Protein 6O59 (pdb70)

Foldseek 3Di:
DDFDFFAQAPVRNVVVLCVLLVVAPQWDWDWAFAFDVSPKIKIKIAGAPQEDCPVVCCCGRVVVPPPVSVVPRDDACNVVSSVVVCVVVFPKDKAGTDVVVLLLRLQTWMWMGIGGHRIIMTGHNDDDVLFFDLDPSNLVSSLSNVDSGSQWHKDWDWAADPGTWIKIKTARHPQADPVQVVVVVVCRNHDHVVVLVVCVDPVNVVPVVDDDPPQDKDWDRDSVVVNVLRNNRWMWMDTRRDNTIITPNPDDDDD/DWFDLDPVVLVVLLCVPVVDPQWDKDWDWAADPGTWIKIKTARHPQADPVQVVVVVVCRNHDHVVCLVVCVDPVNVVPVNDDDPPQDKDWDRDSVVVNVLRNNRWMWMRTRRDNTIITPNPDDDDD

Nearest PDB structures (foldseek):
  6o59-assembly3_A  TM=1.004E+00  e=3.150E-53  Priestia megaterium
  6o59-assembly3_B  TM=1.006E+00  e=1.708E-22  Priestia megaterium
  5boi-assembly1_A  TM=1.835E-01  e=2.049E+00  Priestia megaterium QM B1551
  6o59-assembly3_B  TM=1.008E+00  e=7.795E-25  Priestia megaterium
  6o59-assembly3_A  TM=1.006E+00  e=1.464E-23  Priestia megaterium

Organism: Priestia megaterium (NCBI:txid1404)

B-factor: mean 87.35, std 23.68, range [53.9, 210.54]

Sequence (381 aa):
RTVSSLKNLLSENLTLIKEKTGNSSDIVIRHFKIGVNNSLAAAIVYIEGIVDDNQAIQDYLLQSLMKDNQKNDLNDQNALELISEDIVTMGNVSFADNWNDLLSSLMSGDSLLIVDGINRVLSVSTQGGKGAFTESIGTNLAMVRRIIKTPDLWLESMKIGRVTKTDVTLMYIHGIANDKVVKEIRKRLKNIDIDSILESGYVEQLIEDQTVTPFPTIYNTERPDVVAGNLLEGRIAIFVDGTPFGLIAPALFIQFGAFTESIGTNLAMVRRIIKTPDLWLESMKIGRVTKTDVTLMYIHGIANDKVVKEIRKRLKNIDIDSILESGYVEQLIEDQTVTPFPTIYNTERPDVVAGNLLEGRIAIFVDGTPFGLIAPALFIQF

Secondary structure (DSSP, 8-state):
---PBPPSSHHHHHHHHHHHTTT-TTEEEEEEEESSSS-EEEEEEEETTS---HHHHHHHHHT---SSTTTS-STTSHHHHHHHHHTTTSEEEEE-BHHHHHHHHHTT-EEEEETTT--EEEEE---------S-HHHHHHHHHHH---TTEEEEEEEE-SSS-EEEEEEEEBTTB-HHHHHHHHHHHHT--HHHHHHTTBHHHHHHT---BPSSP-EEES-HHHHHHHHHTT-EEEEETT-SSEEEESSS-B--/----S-HHHHHHHHHHH---TTEEEEEEEE-SSS-EEEEEEEEBTTB-HHHHHHHHHHHHT--HHHHHHTTBHHHHHTT---BPSSP-EEES-HHHHHHHHHTT-EEEEETT-SSEEEESSS-B--

Structure (mmCIF, N/CA/C/O backbone):
data_6O59
#
_entry.id   6O59
#
_cell.length_a   106.245
_cell.length_b   106.245
_cell.length_c   140.188
_cell.angle_alpha   90.000
_cell.angle_beta   90.000
_cell.angle_gamma   90.000
#
_symmetry.space_group_name_H-M   'P 41 21 2'
#
loop_
_entity.id
_entity.type
_entity.pdbx_description
1 polymer 'Germination protein'
2 water water
#
loop_
_atom_site.group_PDB
_atom_site.id
_atom_site.type_symbol
_atom_site.label_atom_id
_atom_site.label_alt_id
_atom_site.label_comp_id
_atom_site.label_asym_id
_atom_site.label_entity_id
_atom_site.label_seq_id
_atom_site.pdbx_PDB_ins_code
_atom_site.Cartn_x
_atom_site.Cartn_y
_atom_site.Cartn_z
_atom_site.occupancy
_atom_site.B_iso_or_equiv
_atom_site.auth_seq_id
_atom_site.auth_comp_id
_atom_site.auth_asym_id
_atom_site.aut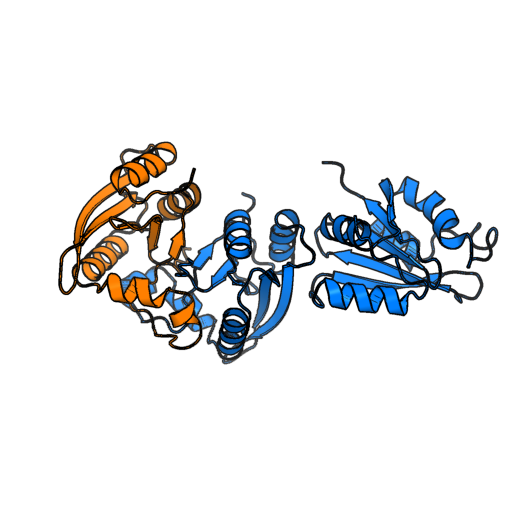h_atom_id
_atom_site.pdbx_PDB_model_num
ATOM 1 N N . ARG A 1 1 ? 50.209 61.942 76.041 1.00 154.92 25 ARG A N 1
ATOM 2 C CA . ARG A 1 1 ? 50.171 62.012 74.576 1.00 149.88 25 ARG A CA 1
ATOM 3 C C . ARG A 1 1 ? 50.420 60.612 73.955 1.00 151.07 25 ARG A C 1
ATOM 4 O O . ARG A 1 1 ? 51.388 60.433 73.205 1.00 149.20 25 ARG A O 1
ATOM 12 N N . THR A 1 2 ? 49.531 59.630 74.268 1.00 147.00 26 THR A N 1
ATOM 13 C CA . THR A 1 2 ? 49.618 58.228 73.811 1.00 145.61 26 THR A CA 1
ATOM 14 C C . THR A 1 2 ? 49.590 58.144 72.262 1.00 142.61 26 THR A C 1
ATOM 15 O O . THR A 1 2 ? 48.591 58.502 71.623 1.00 139.35 26 THR A O 1
ATOM 19 N N . VAL A 1 3 ? 50.714 57.666 71.682 1.00 136.63 27 VAL A N 1
ATOM 20 C CA . VAL A 1 3 ? 50.899 57.499 70.238 1.00 131.23 27 VAL A CA 1
ATOM 21 C C . VAL A 1 3 ? 51.272 56.044 69.887 1.00 133.06 27 VAL A C 1
ATOM 22 O O . VAL A 1 3 ? 52.228 55.479 70.433 1.00 135.01 27 VAL A O 1
ATOM 26 N N . SER A 1 4 ? 50.501 55.452 68.952 1.00 125.19 28 SER A N 1
ATOM 27 C CA . SER A 1 4 ? 50.744 54.106 68.425 1.00 123.79 28 SER A CA 1
ATOM 28 C C . SER A 1 4 ? 51.731 54.235 67.250 1.00 119.44 28 SER A C 1
ATOM 29 O O . SER A 1 4 ? 51.445 54.993 66.315 1.00 116.25 28 SER A O 1
ATOM 32 N N . SER A 1 5 ? 52.914 53.562 67.333 1.00 112.28 29 SER A N 1
ATOM 33 C CA . SER A 1 5 ? 53.949 53.613 66.294 1.00 107.81 29 SER A CA 1
ATOM 34 C C . SER A 1 5 ? 53.557 52.765 65.084 1.00 103.60 29 SER A C 1
ATOM 35 O O . SER A 1 5 ? 52.628 51.954 65.152 1.00 102.59 29 SER A O 1
ATOM 38 N N . LEU A 1 6 ? 54.233 52.984 63.958 1.00 95.09 30 LEU A N 1
ATOM 39 C CA . LEU A 1 6 ? 53.888 52.265 62.733 1.00 91.57 30 LEU A CA 1
ATOM 40 C C . LEU A 1 6 ? 54.574 50.904 62.686 1.00 97.47 30 LEU A C 1
ATOM 41 O O . LEU A 1 6 ? 55.703 50.742 63.169 1.00 99.38 30 LEU A O 1
ATOM 46 N N . LYS A 1 7 ? 53.860 49.914 62.134 1.00 92.84 31 LYS A N 1
ATOM 47 C CA . LYS A 1 7 ? 54.357 48.550 62.016 1.00 94.66 31 LYS A CA 1
ATOM 48 C C . LYS A 1 7 ? 55.429 48.500 60.931 1.00 97.15 31 LYS A C 1
ATOM 49 O O . LYS A 1 7 ? 55.405 49.323 60.023 1.00 93.25 31 LYS A O 1
ATOM 55 N N . ASN A 1 8 ? 56.403 47.582 61.055 1.00 96.99 32 ASN A N 1
ATOM 56 C CA . ASN A 1 8 ? 57.477 47.468 60.070 1.00 96.21 32 ASN A CA 1
ATOM 57 C C . ASN A 1 8 ? 56.971 46.834 58.784 1.00 98.01 32 ASN A C 1
ATOM 58 O O . ASN A 1 8 ? 57.305 47.341 57.721 1.00 96.89 32 ASN A O 1
ATOM 63 N N . LEU A 1 9 ? 56.113 45.796 58.861 1.00 93.72 33 LEU A N 1
ATOM 64 C CA . LEU A 1 9 ? 55.553 45.168 57.656 1.00 91.42 33 LEU A CA 1
ATOM 65 C C . LEU A 1 9 ? 54.516 46.074 56.974 1.00 91.63 33 LEU A C 1
ATOM 66 O O . LEU A 1 9 ? 53.690 46.695 57.650 1.00 90.95 33 LEU A O 1
ATOM 71 N N . LEU A 1 10 ? 54.582 46.150 55.631 1.00 84.99 34 LEU A N 1
ATOM 72 C CA . LEU A 1 10 ? 53.678 46.934 54.782 1.00 80.00 34 LEU A CA 1
ATOM 73 C C . LEU A 1 10 ? 52.256 46.356 54.865 1.00 84.18 34 LEU A C 1
ATOM 74 O O . LEU A 1 10 ? 51.288 47.112 54.968 1.00 81.98 34 LEU A O 1
ATOM 79 N N . SER A 1 11 ? 52.154 45.013 54.860 1.00 83.29 35 SER A N 1
ATOM 80 C CA . SER A 1 11 ? 50.918 44.242 54.989 1.00 83.42 35 SER A CA 1
ATOM 81 C C . SER A 1 11 ? 50.159 44.650 56.244 1.00 86.59 35 SER A C 1
ATOM 82 O O . SER A 1 11 ? 48.942 44.848 56.191 1.00 84.73 35 SER A O 1
ATOM 85 N N . GLU A 1 12 ? 50.902 44.799 57.365 1.00 84.53 36 GLU A N 1
ATOM 86 C CA . GLU A 1 12 ? 50.389 45.179 58.675 1.00 85.00 36 GLU A CA 1
ATOM 87 C C . GLU A 1 12 ? 49.875 46.616 58.660 1.00 86.45 36 GLU A C 1
ATOM 88 O O . GLU A 1 12 ? 48.824 46.897 59.245 1.00 86.13 36 GLU A O 1
ATOM 94 N N . ASN A 1 13 ? 50.591 47.519 57.961 1.00 80.35 37 ASN A N 1
ATOM 95 C CA . ASN A 1 13 ? 50.205 48.925 57.868 1.00 76.25 37 ASN A CA 1
ATOM 96 C C . ASN A 1 13 ? 48.976 49.080 57.017 1.00 79.37 37 ASN A C 1
ATOM 97 O O . ASN A 1 13 ? 48.113 49.894 57.347 1.00 79.53 37 ASN A O 1
ATOM 102 N N . LEU A 1 14 ? 48.864 48.275 55.951 1.00 74.94 38 LEU A N 1
ATOM 103 C CA . LEU A 1 14 ? 47.714 48.342 55.054 1.00 72.63 38 LEU A CA 1
ATOM 104 C C . LEU A 1 14 ? 46.472 47.769 55.736 1.00 78.24 38 LEU A C 1
ATOM 105 O O . LEU A 1 14 ? 45.426 48.412 55.700 1.00 77.06 38 LEU A O 1
ATOM 110 N N . THR A 1 15 ? 46.595 46.622 56.422 1.00 77.79 39 THR A N 1
ATOM 111 C CA . THR A 1 15 ? 45.449 46.035 57.124 1.00 79.91 39 THR A CA 1
ATOM 112 C C . THR A 1 15 ? 44.879 47.017 58.150 1.00 84.26 39 THR A C 1
ATOM 113 O O . THR A 1 15 ? 43.658 47.174 58.209 1.00 84.03 39 THR A O 1
ATOM 117 N N . LEU A 1 16 ? 45.776 47.728 58.894 1.00 80.10 40 LEU A N 1
ATOM 118 C CA . LEU A 1 16 ? 45.439 48.708 59.926 1.00 78.67 40 LEU A CA 1
ATOM 119 C C . LEU A 1 16 ? 44.791 49.964 59.341 1.00 79.90 40 LEU A C 1
ATOM 120 O O . LEU A 1 16 ? 43.889 50.498 59.983 1.00 80.22 40 LEU A O 1
ATOM 125 N N . ILE A 1 17 ? 45.211 50.429 58.137 1.00 73.59 41 ILE A N 1
ATOM 126 C CA . ILE A 1 17 ? 44.578 51.588 57.487 1.00 70.59 41 ILE A CA 1
ATOM 127 C C . ILE A 1 17 ? 43.118 51.221 57.169 1.00 72.55 41 ILE A C 1
ATOM 128 O O . ILE A 1 17 ? 42.199 51.916 57.601 1.00 71.69 41 ILE A O 1
ATOM 133 N N . LYS A 1 18 ? 42.922 50.090 56.475 1.00 68.87 42 LYS A N 1
ATOM 134 C CA . LYS A 1 18 ? 41.611 49.552 56.113 1.00 69.46 42 LYS A CA 1
ATOM 135 C C . LYS A 1 18 ? 40.697 49.470 57.357 1.00 75.24 42 LYS A C 1
ATOM 136 O O . LYS A 1 18 ? 39.526 49.852 57.303 1.00 73.96 42 LYS A O 1
ATOM 142 N N . GLU A 1 19 ? 41.271 49.017 58.477 1.00 73.90 43 GLU A N 1
ATOM 143 C CA . GLU A 1 19 ? 40.638 48.860 59.775 1.00 76.38 43 GLU A CA 1
ATOM 144 C C . GLU A 1 19 ? 40.178 50.226 60.321 1.00 81.28 43 GLU A C 1
ATOM 145 O O . GLU A 1 19 ? 39.001 50.404 60.663 1.00 81.89 43 GLU A O 1
ATOM 151 N N . LYS A 1 20 ? 41.112 51.193 60.352 1.00 76.72 44 LYS A N 1
ATOM 152 C CA . LYS A 1 20 ? 40.942 52.519 60.926 1.00 75.63 44 LYS A CA 1
ATOM 153 C C . LYS A 1 20 ? 40.046 53.432 60.108 1.00 79.19 44 LYS A C 1
ATOM 154 O O . LYS A 1 20 ? 39.324 54.248 60.694 1.00 79.89 44 LYS A O 1
ATOM 160 N N . THR A 1 21 ? 40.066 53.282 58.775 1.00 74.94 45 THR A N 1
ATOM 161 C CA . THR A 1 21 ? 39.263 54.083 57.839 1.00 72.88 45 THR A CA 1
ATOM 162 C C . THR A 1 21 ? 37.942 53.365 57.439 1.00 79.73 45 THR A C 1
ATOM 163 O O . THR A 1 21 ? 37.250 53.818 56.537 1.00 80.18 45 THR A O 1
ATOM 167 N N . GLY A 1 22 ? 37.616 52.273 58.122 1.00 78.87 46 GLY A N 1
ATOM 168 C CA . GLY A 1 22 ? 36.397 51.491 57.938 1.00 80.68 46 GLY A CA 1
ATOM 169 C C . GLY A 1 22 ? 36.188 50.820 56.601 1.00 86.08 46 GLY A C 1
ATOM 170 O O . GLY A 1 22 ? 35.039 50.526 56.235 1.00 87.01 46 GLY A O 1
ATOM 171 N N . ASN A 1 23 ? 37.307 50.529 55.889 1.00 82.30 47 ASN A N 1
ATOM 172 C CA . ASN A 1 23 ? 37.366 49.917 54.555 1.00 81.41 47 ASN A CA 1
ATOM 173 C C . ASN A 1 23 ? 36.531 50.781 53.591 1.00 84.22 47 ASN A C 1
ATOM 174 O O . ASN A 1 23 ? 35.686 50.267 52.844 1.00 85.66 47 ASN A O 1
ATOM 179 N N . SER A 1 24 ? 36.730 52.127 53.688 1.00 77.54 48 SER A N 1
ATOM 180 C CA . SER A 1 24 ? 36.015 53.149 52.918 1.00 74.89 48 SER A CA 1
ATOM 181 C C . SER A 1 24 ? 36.311 52.983 51.444 1.00 75.49 48 SER A C 1
ATOM 182 O O . SER A 1 24 ? 37.459 52.734 51.068 1.00 74.26 48 SER A O 1
ATOM 185 N N . SER A 1 25 ? 35.259 53.077 50.620 1.00 71.33 49 SER A N 1
ATOM 186 C CA . SER A 1 25 ? 35.316 52.818 49.184 1.00 70.68 49 SER A CA 1
ATOM 187 C C . SER A 1 25 ? 36.185 53.794 48.384 1.00 74.47 49 SER A C 1
ATOM 188 O O . SER A 1 25 ? 36.606 53.415 47.292 1.00 75.70 49 SER A O 1
ATOM 191 N N . ASP A 1 26 ? 36.496 55.001 48.912 1.00 68.94 50 ASP A N 1
ATOM 192 C CA . ASP A 1 26 ? 37.277 55.992 48.169 1.00 66.95 50 ASP A CA 1
ATOM 193 C C . ASP A 1 26 ? 38.749 56.008 48.549 1.00 69.98 50 ASP A C 1
ATOM 194 O O . ASP A 1 26 ? 39.513 56.810 48.011 1.00 68.62 50 ASP A O 1
ATOM 199 N N . ILE A 1 27 ? 39.159 55.119 49.451 1.00 67.58 51 ILE A N 1
ATOM 200 C CA . ILE A 1 27 ? 40.561 55.037 49.826 1.00 66.66 51 ILE A CA 1
ATOM 201 C C . ILE A 1 27 ? 41.241 54.034 48.887 1.00 72.33 51 ILE A C 1
ATOM 202 O O . ILE A 1 27 ? 40.901 52.847 48.873 1.00 73.73 51 ILE A O 1
ATOM 207 N N . VAL A 1 28 ? 42.163 54.549 48.053 1.00 68.37 52 VAL A N 1
ATOM 208 C CA . VAL A 1 28 ? 42.888 53.782 47.028 1.00 67.83 52 VAL A CA 1
ATOM 209 C C . VAL A 1 28 ? 44.267 53.331 47.530 1.00 71.58 52 VAL A C 1
ATOM 210 O O . VAL A 1 28 ? 45.039 54.137 48.056 1.00 69.93 52 VAL A O 1
ATOM 214 N N . ILE A 1 29 ? 44.558 52.032 47.322 1.00 69.24 53 ILE A N 1
ATOM 215 C CA . ILE A 1 29 ? 45.823 51.369 47.613 1.00 69.70 53 ILE A CA 1
ATOM 216 C C . ILE A 1 29 ? 46.385 50.858 46.281 1.00 76.26 53 ILE A C 1
ATOM 217 O O . ILE A 1 29 ? 45.792 49.975 45.656 1.00 77.53 53 ILE A O 1
ATOM 222 N N . ARG A 1 30 ? 47.509 51.432 45.840 1.00 72.72 54 ARG A N 1
ATOM 223 C CA . ARG A 1 30 ? 48.183 51.003 44.620 1.00 73.19 54 ARG A CA 1
ATOM 224 C C . ARG A 1 30 ? 49.442 50.242 45.000 1.00 78.97 54 ARG A C 1
ATOM 225 O O . ARG A 1 30 ? 50.385 50.826 45.533 1.00 78.23 54 ARG A O 1
ATOM 233 N N . HIS A 1 31 ? 49.440 48.931 44.794 1.00 78.11 55 HIS A N 1
ATOM 234 C CA . HIS A 1 31 ? 50.628 48.135 45.080 1.00 79.95 55 HIS A CA 1
ATOM 235 C C . HIS A 1 31 ? 51.612 48.250 43.942 1.00 85.12 55 HIS A C 1
ATOM 236 O O . HIS A 1 31 ? 51.212 48.270 42.772 1.00 86.34 55 HIS A O 1
ATOM 243 N N . PHE A 1 32 ? 52.894 48.323 44.280 1.00 80.90 56 PHE A N 1
ATOM 244 C CA . PHE A 1 32 ? 53.975 48.332 43.311 1.00 81.36 56 PHE A CA 1
ATOM 245 C C . PHE A 1 32 ? 55.249 47.743 43.953 1.00 87.78 56 PHE A C 1
ATOM 246 O O . PHE A 1 32 ? 55.261 47.395 45.144 1.00 86.27 56 PHE A O 1
ATOM 254 N N . LYS A 1 33 ? 56.285 47.562 43.132 1.00 87.37 57 LYS A N 1
ATOM 255 C CA . LYS A 1 33 ? 57.541 46.984 43.562 1.00 90.03 57 LYS A CA 1
ATOM 256 C C . LYS A 1 33 ? 58.683 47.885 43.174 1.00 97.87 57 LYS A C 1
ATOM 257 O O . LYS A 1 33 ? 58.632 48.562 42.143 1.00 96.71 57 LYS A O 1
ATOM 263 N N . ILE A 1 34 ? 59.698 47.916 44.033 1.00 98.68 58 ILE A N 1
ATOM 264 C CA . ILE A 1 34 ? 60.895 48.714 43.858 1.00 100.88 58 ILE A CA 1
ATOM 265 C C . ILE A 1 34 ? 62.136 47.826 44.147 1.00 110.01 58 ILE A C 1
ATOM 266 O O . ILE A 1 34 ? 62.014 46.690 44.625 1.00 110.61 58 ILE A O 1
ATOM 271 N N . GLY A 1 35 ? 63.302 48.335 43.791 1.00 110.36 59 GLY A N 1
ATOM 272 C CA . GLY A 1 35 ? 64.551 47.613 43.971 1.00 115.45 59 GLY A CA 1
ATOM 273 C C . GLY A 1 35 ? 65.070 47.030 42.676 1.00 123.86 59 GLY A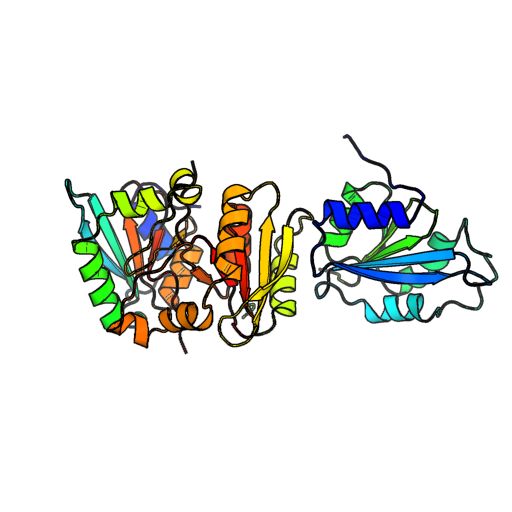 C 1
ATOM 274 O O . GLY A 1 35 ? 64.420 47.155 41.627 1.00 122.64 59 GLY A O 1
ATOM 275 N N . VAL A 1 36 ? 66.251 46.386 42.757 1.00 124.87 60 VAL A N 1
ATOM 276 C CA . VAL A 1 36 ? 66.964 45.769 41.632 1.00 128.53 60 VAL A CA 1
ATOM 277 C C . VAL A 1 36 ? 66.073 44.700 40.949 1.00 132.78 60 VAL A C 1
ATOM 278 O O . VAL A 1 36 ? 65.590 44.937 39.834 1.00 131.71 60 VAL A O 1
ATOM 282 N N . ASN A 1 37 ? 65.831 43.558 41.632 1.00 129.84 61 ASN A N 1
ATOM 283 C CA . ASN A 1 37 ? 65.024 42.447 41.116 1.00 129.70 61 ASN A CA 1
ATOM 284 C C . ASN A 1 37 ? 63.533 42.562 41.529 1.00 127.45 61 ASN A C 1
ATOM 285 O O . ASN A 1 37 ? 62.826 41.545 41.566 1.00 127.35 61 ASN A O 1
ATOM 290 N N . ASN A 1 38 ? 63.058 43.813 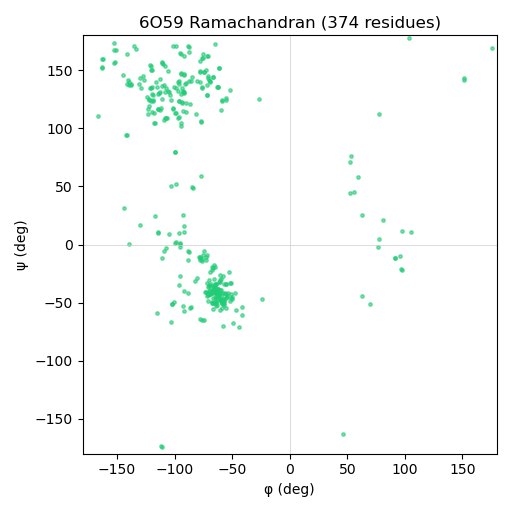41.793 1.00 118.68 62 ASN A N 1
ATOM 291 C CA . ASN A 1 38 ? 61.694 44.172 42.225 1.00 113.84 62 ASN A CA 1
ATOM 292 C C . ASN A 1 38 ? 61.293 43.338 43.463 1.00 115.96 62 ASN A C 1
ATOM 293 O O . ASN A 1 38 ? 60.193 42.782 43.537 1.00 114.21 62 ASN A O 1
ATOM 298 N N . SER A 1 39 ? 62.238 43.240 44.418 1.00 113.01 63 SER A N 1
ATOM 299 C CA . SER A 1 39 ? 62.125 42.479 45.664 1.00 112.80 63 SER A CA 1
ATOM 300 C C . SER A 1 39 ? 61.381 43.257 46.746 1.00 109.13 63 SER A C 1
ATOM 301 O O . SER A 1 39 ? 60.734 42.648 47.599 1.00 110.00 63 SER A O 1
ATOM 304 N N . LEU A 1 40 ? 61.502 44.590 46.732 1.00 97.65 64 LEU A N 1
ATOM 305 C CA . LEU A 1 40 ? 60.907 45.408 47.765 1.00 92.59 64 LEU A CA 1
ATOM 306 C C . LEU A 1 40 ? 59.508 45.881 47.391 1.00 91.72 64 LEU A C 1
ATOM 307 O O . LEU A 1 40 ? 59.339 46.657 46.454 1.00 89.60 64 LEU A O 1
ATOM 312 N N . ALA A 1 41 ? 58.503 45.412 48.143 1.00 85.96 65 ALA A N 1
ATOM 313 C CA . ALA A 1 41 ? 57.114 45.801 47.950 1.00 81.31 65 ALA A CA 1
ATOM 314 C C . ALA A 1 41 ? 56.877 47.175 48.545 1.00 82.94 65 ALA A C 1
ATOM 315 O O . ALA A 1 41 ? 57.406 47.484 49.610 1.00 82.93 65 ALA A O 1
ATOM 317 N N . ALA A 1 42 ? 56.098 48.007 47.844 1.00 77.44 66 ALA A N 1
ATOM 318 C CA . ALA A 1 42 ? 55.715 49.348 48.274 1.00 74.48 66 ALA A CA 1
ATOM 319 C C . ALA A 1 42 ? 54.264 49.616 47.895 1.00 76.11 66 ALA A C 1
ATOM 320 O O . ALA A 1 42 ? 53.690 48.869 47.101 1.00 75.85 66 ALA A O 1
ATOM 322 N N . ALA A 1 43 ? 53.654 50.648 48.488 1.00 71.86 67 ALA A N 1
ATOM 323 C CA . ALA A 1 43 ? 52.267 51.016 48.189 1.00 70.38 67 ALA A CA 1
ATOM 324 C C . ALA A 1 43 ? 52.039 52.520 48.238 1.00 73.85 67 ALA A C 1
ATOM 325 O O . ALA A 1 43 ? 52.660 53.213 49.058 1.00 72.52 67 ALA A O 1
ATOM 327 N N . ILE A 1 44 ? 51.135 53.013 47.349 1.00 70.97 68 ILE A N 1
ATOM 328 C CA . ILE A 1 44 ? 50.627 54.390 47.336 1.00 69.78 68 ILE A CA 1
ATOM 329 C C . ILE A 1 44 ? 49.227 54.341 47.932 1.00 73.48 68 ILE A C 1
ATOM 330 O O . ILE A 1 44 ? 48.382 53.565 47.460 1.00 74.18 68 ILE A O 1
ATOM 335 N N . VAL A 1 45 ? 48.990 55.130 48.982 1.00 68.21 69 VAL A N 1
ATOM 336 C CA . VAL A 1 45 ? 47.681 55.193 49.630 1.00 67.17 69 VAL A CA 1
ATOM 337 C C . VAL A 1 45 ? 47.193 56.630 49.546 1.00 68.44 69 VAL A C 1
ATOM 338 O O . VAL A 1 45 ? 47.879 57.535 50.030 1.00 68.67 69 VAL A O 1
ATOM 342 N N . TYR A 1 46 ? 46.005 56.840 48.952 1.00 62.23 70 TYR A N 1
ATOM 343 C CA . TYR A 1 46 ? 45.410 58.166 48.819 1.00 59.82 70 TYR A CA 1
ATOM 344 C C . TYR A 1 46 ? 43.873 58.107 48.751 1.00 63.69 70 TYR A C 1
ATOM 345 O O . TYR A 1 46 ? 43.316 57.087 48.343 1.00 64.02 70 TYR A O 1
ATOM 354 N N . ILE A 1 47 ? 43.197 59.223 49.113 1.00 60.21 71 ILE A N 1
ATOM 355 C CA . ILE A 1 47 ? 41.734 59.365 49.006 1.00 60.28 71 ILE A CA 1
ATOM 356 C C . ILE A 1 47 ? 41.419 59.943 47.616 1.00 65.98 71 ILE A C 1
ATOM 357 O O . ILE A 1 47 ? 41.873 61.040 47.271 1.00 66.04 71 ILE A O 1
ATOM 362 N N . GLU A 1 48 ? 40.617 59.197 46.850 1.00 63.26 72 GLU A N 1
ATOM 363 C CA . GLU A 1 48 ? 40.127 59.510 45.522 1.00 63.41 72 GLU A CA 1
ATOM 364 C C . GLU A 1 48 ? 39.459 60.899 45.455 1.00 69.08 72 GLU A C 1
ATOM 365 O O . GLU A 1 48 ? 38.624 61.248 46.309 1.00 69.79 72 GLU A O 1
ATOM 371 N N . GLY A 1 49 ? 39.842 61.661 44.435 1.00 66.05 73 GLY A N 1
ATOM 372 C CA . GLY A 1 49 ? 39.251 62.949 44.098 1.00 66.54 73 GLY A CA 1
ATOM 373 C C . GLY A 1 49 ? 39.608 64.171 44.906 1.00 71.39 73 GLY A C 1
ATOM 374 O O . GLY A 1 49 ? 39.110 65.254 44.593 1.00 71.91 73 GLY A O 1
ATOM 375 N N . ILE A 1 50 ? 40.439 64.031 45.952 1.00 68.52 74 ILE A N 1
ATOM 376 C CA . ILE A 1 50 ? 40.834 65.192 46.768 1.00 68.72 74 ILE A CA 1
ATOM 377 C C . ILE A 1 50 ? 42.353 65.390 46.647 1.00 77.57 74 ILE A C 1
ATOM 378 O O . ILE A 1 50 ? 42.988 65.994 47.518 1.00 78.69 74 ILE A O 1
ATOM 383 N N . VAL A 1 51 ? 42.924 64.904 45.539 1.00 76.50 75 VAL A N 1
ATOM 384 C CA . VAL A 1 51 ? 44.359 64.968 45.279 1.00 76.95 75 VAL A CA 1
ATOM 385 C C . VAL A 1 51 ? 44.683 64.890 43.754 1.00 81.33 75 VAL A C 1
ATOM 386 O O . VAL A 1 51 ? 43.972 64.203 43.001 1.00 82.70 75 VAL A O 1
ATOM 390 N N A ASP A 1 52 ? 45.751 65.600 43.350 0.50 77.42 76 ASP A N 1
ATOM 391 N N B ASP A 1 52 ? 45.724 65.627 43.292 0.50 76.96 76 ASP A N 1
ATOM 392 C CA A ASP A 1 52 ? 46.318 65.624 42.007 0.50 77.62 76 ASP A CA 1
ATOM 393 C CA B ASP A 1 52 ? 46.210 65.520 41.910 0.50 76.92 76 ASP A CA 1
ATOM 394 C C A ASP A 1 52 ? 47.578 64.762 42.082 0.50 80.12 76 ASP A C 1
ATOM 395 C C B ASP A 1 52 ? 47.523 64.766 42.011 0.50 79.77 76 ASP A C 1
ATOM 396 O O A ASP A 1 52 ? 48.649 65.248 42.436 0.50 79.90 76 ASP A O 1
ATOM 397 O O B ASP A 1 52 ? 48.570 65.332 42.313 0.50 79.44 76 ASP A O 1
ATOM 406 N N . ASN A 1 53 ? 47.418 63.455 41.838 1.00 75.61 77 ASN A N 1
ATOM 407 C CA . ASN A 1 53 ? 48.458 62.449 41.978 1.00 73.29 77 ASN A CA 1
ATOM 408 C C . ASN A 1 53 ? 49.179 61.952 40.748 1.00 76.05 77 ASN A C 1
ATOM 409 O O . ASN A 1 53 ? 50.206 61.286 40.925 1.00 77.48 77 ASN A O 1
ATOM 414 N N . GLN A 1 54 ? 48.606 62.120 39.544 1.00 68.85 78 GLN A N 1
ATOM 415 C CA . GLN A 1 54 ? 49.130 61.466 38.362 1.00 68.96 78 GLN A CA 1
ATOM 416 C C . GLN A 1 54 ? 50.659 61.487 38.282 1.00 74.53 78 GLN A C 1
ATOM 417 O O . GLN A 1 54 ? 51.231 60.409 38.380 1.00 75.94 78 GLN A O 1
ATOM 423 N N . ALA A 1 55 ? 51.321 62.664 38.230 1.00 70.19 79 ALA A N 1
ATOM 424 C CA . ALA A 1 55 ? 52.790 62.781 38.151 1.00 69.90 79 ALA A CA 1
ATOM 425 C C . ALA A 1 55 ? 53.543 61.882 39.179 1.00 71.70 79 ALA A C 1
ATOM 426 O O . ALA A 1 55 ? 54.529 61.247 38.807 1.00 72.62 79 ALA A O 1
ATOM 428 N N . ILE A 1 56 ? 53.059 61.809 40.436 1.00 66.62 80 ILE A N 1
ATOM 429 C CA . ILE A 1 56 ? 53.657 61.011 41.518 1.00 66.70 80 ILE A CA 1
ATOM 430 C C . ILE A 1 56 ? 53.422 59.512 41.248 1.00 71.21 80 ILE A C 1
ATOM 431 O O . ILE A 1 56 ? 54.389 58.730 41.292 1.00 72.28 80 ILE A O 1
ATOM 436 N N . GLN A 1 57 ? 52.163 59.132 40.923 1.00 65.91 81 GLN A N 1
ATOM 437 C CA . GLN A 1 57 ? 51.799 57.759 40.558 1.00 66.20 81 GLN A CA 1
ATOM 438 C C . GLN A 1 57 ? 52.594 57.305 39.335 1.00 72.77 81 GLN A C 1
ATOM 439 O O . GLN A 1 57 ? 53.120 56.199 39.333 1.00 74.11 81 GLN A O 1
ATOM 445 N N . ASP A 1 58 ? 52.734 58.184 38.328 1.00 69.29 82 ASP A N 1
ATOM 446 C CA . ASP A 1 58 ? 53.504 57.943 37.111 1.00 71.07 82 ASP A CA 1
ATOM 447 C C . ASP A 1 58 ? 54.935 57.593 37.460 1.00 76.32 82 ASP A C 1
ATOM 448 O O . ASP A 1 58 ? 55.448 56.579 36.985 1.00 77.54 82 ASP A O 1
ATOM 453 N N . TYR A 1 59 ? 55.568 58.424 38.320 1.00 72.06 83 TYR A N 1
ATOM 454 C CA . TYR A 1 59 ? 56.951 58.241 38.746 1.00 72.97 83 TYR A CA 1
ATOM 455 C C . TYR A 1 59 ? 57.114 56.877 39.428 1.00 77.04 83 TYR A C 1
ATOM 456 O O . TYR A 1 59 ? 57.940 56.070 39.000 1.00 78.35 83 TYR A O 1
ATOM 465 N N . LEU A 1 60 ? 56.288 56.625 40.461 1.00 71.10 84 LEU A N 1
ATOM 466 C CA . LEU A 1 60 ? 56.327 55.431 41.282 1.00 70.89 84 LEU A CA 1
ATOM 467 C C . LEU A 1 60 ? 55.954 54.165 40.537 1.00 78.97 84 LEU A C 1
ATOM 468 O O . LEU A 1 60 ? 56.753 53.225 40.524 1.00 82.12 84 LEU A O 1
ATOM 473 N N . LEU A 1 61 ? 54.766 54.139 39.907 1.00 74.76 85 LEU A N 1
ATOM 474 C CA . LEU A 1 61 ? 54.222 52.966 39.231 1.00 75.40 85 LEU A CA 1
ATOM 475 C C . LEU A 1 61 ? 54.857 52.676 37.868 1.00 82.07 85 LEU A C 1
ATOM 476 O O . LEU A 1 61 ? 54.684 51.566 37.363 1.00 83.36 85 LEU A O 1
ATOM 481 N N . GLN A 1 62 ? 55.602 53.619 37.281 1.00 80.02 86 GLN A N 1
ATOM 482 C CA . GLN A 1 62 ? 56.298 53.327 36.018 1.00 83.13 86 GLN A CA 1
ATOM 483 C C . GLN A 1 62 ? 57.790 53.204 36.283 1.00 91.87 86 GLN A C 1
ATOM 484 O O . GLN A 1 62 ? 58.535 52.888 35.360 1.00 94.61 86 GLN A O 1
ATOM 490 N N . SER A 1 63 ? 58.216 53.434 37.562 1.00 89.43 87 SER A N 1
ATOM 491 C CA . SER A 1 63 ? 59.596 53.432 38.087 1.00 91.64 87 SER A CA 1
ATOM 492 C C . SER A 1 63 ? 60.461 54.364 37.222 1.00 99.67 87 SER A C 1
ATOM 493 O O . SER A 1 63 ? 61.279 53.906 36.417 1.00 102.09 87 SER A O 1
ATOM 496 N N . LEU A 1 64 ? 60.218 55.683 37.359 1.00 96.48 88 LEU A N 1
ATOM 497 C CA . LEU A 1 64 ? 60.839 56.727 36.540 1.00 98.89 88 LEU A CA 1
ATOM 498 C C . LEU A 1 64 ? 62.142 57.309 37.139 1.00 108.87 88 LEU A C 1
ATOM 499 O O . LEU A 1 64 ? 62.695 58.268 36.584 1.00 109.95 88 LEU A O 1
ATOM 504 N N . MET A 1 65 ? 62.678 56.665 38.197 1.00 108.82 89 MET A N 1
ATOM 505 C CA . MET A 1 65 ? 63.921 57.057 38.865 1.00 111.04 89 MET A CA 1
ATOM 506 C C . MET A 1 65 ? 65.183 56.696 38.021 1.00 124.60 89 MET A C 1
ATOM 507 O O . MET A 1 65 ? 65.900 57.605 37.604 1.00 124.90 89 MET A O 1
ATOM 512 N N . LYS A 1 66 ? 65.440 55.377 37.803 1.00 129.28 90 LYS A N 1
ATOM 513 C CA . LYS A 1 66 ? 66.602 54.732 37.135 1.00 136.42 90 LYS A CA 1
ATOM 514 C C . LYS A 1 66 ? 67.334 55.634 36.055 1.00 146.38 90 LYS A C 1
ATOM 515 O O . LYS A 1 66 ? 66.669 56.130 35.140 1.00 146.20 90 LYS A O 1
ATOM 521 N N . ASP A 1 67 ? 68.681 55.868 36.149 1.00 146.59 91 ASP A N 1
ATOM 522 C CA . ASP A 1 67 ? 69.666 55.418 37.148 1.00 148.58 91 ASP A CA 1
ATOM 523 C C . ASP A 1 67 ? 69.388 56.010 38.553 1.00 150.30 91 ASP A C 1
ATOM 524 O O . ASP A 1 67 ? 68.53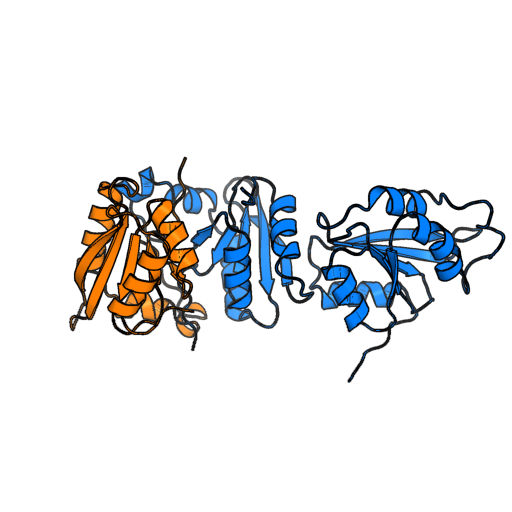6 56.893 38.694 1.00 146.12 91 ASP A O 1
ATOM 529 N N . ASN A 1 68 ? 70.150 55.517 39.572 1.00 149.12 92 ASN A N 1
ATOM 530 C CA . ASN A 1 68 ? 70.159 55.803 41.019 1.00 147.43 92 ASN A CA 1
ATOM 531 C C . ASN A 1 68 ? 69.318 54.763 41.755 1.00 148.99 92 ASN A C 1
ATOM 532 O O . ASN A 1 68 ? 69.391 54.655 42.983 1.00 147.64 92 ASN A O 1
ATOM 537 N N . GLN A 1 69 ? 68.583 53.946 40.968 1.00 145.08 93 GLN A N 1
ATOM 538 C CA . GLN A 1 69 ? 67.786 52.795 41.385 1.00 143.82 93 GLN A CA 1
ATOM 539 C C . GLN A 1 69 ? 68.763 51.696 41.835 1.00 152.52 93 GLN A C 1
ATOM 540 O O . GLN A 1 69 ? 68.419 50.829 42.641 1.00 151.91 93 GLN A O 1
ATOM 546 N N . LYS A 1 70 ? 70.004 51.777 41.312 1.00 153.54 94 LYS A N 1
ATOM 547 C CA . LYS A 1 70 ? 71.138 50.901 41.582 1.00 158.42 94 LYS A CA 1
ATOM 548 C C . LYS A 1 70 ? 72.030 51.523 42.672 1.00 164.50 94 LYS A C 1
ATOM 549 O O . LYS A 1 70 ? 72.581 50.772 43.484 1.00 166.44 94 LYS A O 1
ATOM 555 N N . ASN A 1 71 ? 72.162 52.882 42.693 1.00 160.55 95 ASN A N 1
ATOM 556 C CA . ASN A 1 71 ? 72.978 53.636 43.667 1.00 162.14 95 ASN A CA 1
ATOM 557 C C . ASN A 1 71 ? 72.696 53.131 45.085 1.00 166.08 95 ASN A C 1
ATOM 558 O O . ASN A 1 71 ? 73.621 52.663 45.758 1.00 169.89 95 ASN A O 1
ATOM 563 N N . ASP A 1 72 ? 71.416 53.161 45.503 1.00 157.88 96 ASP A N 1
ATOM 564 C CA . ASP A 1 72 ? 70.990 52.558 46.755 1.00 157.21 96 ASP A CA 1
ATOM 565 C C . ASP A 1 72 ? 70.177 51.355 46.375 1.00 159.59 96 ASP A C 1
ATOM 566 O O . ASP A 1 72 ? 69.068 51.478 45.841 1.00 154.79 96 ASP A O 1
ATOM 571 N N . LEU A 1 73 ? 70.772 50.183 46.593 1.00 160.34 97 LEU A N 1
ATOM 572 C CA . LEU A 1 73 ? 70.169 48.893 46.290 1.00 160.36 97 LEU A CA 1
ATOM 573 C C . LEU A 1 73 ? 69.120 48.547 47.380 1.00 160.79 97 LEU A C 1
ATOM 574 O O . LEU A 1 73 ? 69.225 47.536 48.087 1.00 164.29 97 LEU A O 1
ATOM 579 N N . ASN A 1 74 ? 68.118 49.450 47.500 1.00 149.50 98 ASN A N 1
ATOM 580 C CA . ASN A 1 74 ? 66.911 49.430 48.325 1.00 144.82 98 ASN A CA 1
ATOM 581 C C . ASN A 1 74 ? 67.113 49.017 49.813 1.00 145.98 98 ASN A C 1
ATOM 582 O O . ASN A 1 74 ? 68.204 49.123 50.376 1.00 148.15 98 ASN A O 1
ATOM 587 N N . ASP A 1 75 ? 65.971 48.664 50.440 1.00 137.91 99 ASP A N 1
ATOM 588 C CA . ASP A 1 75 ? 65.669 48.141 51.770 1.00 137.38 99 ASP A CA 1
ATOM 589 C C . ASP A 1 75 ? 65.867 49.129 52.910 1.00 136.27 99 ASP A C 1
ATOM 590 O O . ASP A 1 75 ? 64.960 49.251 53.732 1.00 132.87 99 ASP A O 1
ATOM 595 N N . GLN A 1 76 ? 67.029 49.795 52.998 1.00 132.88 100 GLN A N 1
ATOM 596 C CA . GLN A 1 76 ? 67.316 50.678 54.129 1.00 131.71 100 GLN A CA 1
ATOM 597 C C . GLN A 1 76 ? 67.106 52.156 53.800 1.00 129.99 100 GLN A C 1
ATOM 598 O O . GLN A 1 76 ? 66.428 52.839 54.571 1.00 127.73 100 GLN A O 1
ATOM 604 N N . ASN A 1 77 ? 67.668 52.653 52.679 1.00 124.26 101 ASN A N 1
ATOM 605 C CA . ASN A 1 77 ? 67.547 54.066 52.299 1.00 120.23 101 ASN A CA 1
ATOM 606 C C . ASN A 1 77 ? 66.453 54.330 51.225 1.00 116.76 101 ASN A C 1
ATOM 607 O O . ASN A 1 77 ? 66.254 55.487 50.846 1.00 113.66 101 ASN A O 1
ATOM 609 N N . ALA A 1 78 ? 65.723 53.279 50.784 1.00 109.98 102 ALA A N 1
ATOM 610 C CA . ALA A 1 78 ? 64.692 53.332 49.733 1.00 105.19 102 ALA A CA 1
ATOM 611 C C . ALA A 1 78 ? 63.781 54.554 49.825 1.00 102.24 102 ALA A C 1
ATOM 612 O O . ALA A 1 78 ? 63.680 55.290 48.849 1.00 100.31 102 ALA A O 1
ATOM 614 N N . LEU A 1 79 ? 63.156 54.793 50.993 1.00 95.57 103 LEU A N 1
ATOM 615 C CA . LEU A 1 79 ? 62.219 55.901 51.211 1.00 90.72 103 LEU A CA 1
ATOM 616 C C . LEU A 1 79 ? 62.895 57.272 51.064 1.00 94.32 103 LEU A C 1
ATOM 617 O O . LEU A 1 79 ? 62.346 58.142 50.384 1.00 92.18 103 LEU A O 1
ATOM 622 N N . GLU A 1 80 ? 64.081 57.450 51.672 1.00 93.33 104 GLU A N 1
ATOM 623 C CA . GLU A 1 80 ? 64.848 58.694 51.615 1.00 93.66 104 GLU A CA 1
ATOM 624 C C . GLU A 1 80 ? 65.406 58.933 50.195 1.00 96.86 104 GLU A C 1
ATOM 625 O O . GLU A 1 80 ? 65.367 60.061 49.711 1.00 95.26 104 GLU A O 1
ATOM 631 N N . LEU A 1 81 ? 65.861 57.876 49.511 1.00 94.82 105 LEU A N 1
ATOM 632 C CA . LEU A 1 81 ? 66.365 57.974 48.138 1.00 95.40 105 LEU A CA 1
ATOM 633 C C . LEU A 1 81 ? 65.251 58.387 47.173 1.00 95.76 105 LEU A C 1
ATOM 634 O O . LEU A 1 81 ? 65.489 59.203 46.279 1.00 95.84 105 LEU A O 1
ATOM 639 N N . ILE A 1 82 ? 64.035 57.829 47.370 1.00 88.70 106 ILE A N 1
ATOM 640 C CA . ILE A 1 82 ? 62.859 58.112 46.551 1.00 85.47 106 ILE A CA 1
ATOM 641 C C . ILE A 1 82 ? 62.387 59.532 46.829 1.00 87.72 106 ILE A C 1
ATOM 642 O O . ILE A 1 82 ? 62.025 60.240 45.882 1.00 87.12 106 ILE A O 1
ATOM 647 N N . SER A 1 83 ? 62.419 59.955 48.119 1.00 83.29 107 SER A N 1
ATOM 648 C CA . SER A 1 83 ? 61.981 61.287 48.551 1.00 80.55 107 SER A CA 1
ATOM 649 C C . SER A 1 83 ? 62.738 62.406 47.823 1.00 82.60 107 SER A C 1
ATOM 650 O O . SER A 1 83 ? 62.120 63.411 47.507 1.00 80.55 107 SER A O 1
ATOM 653 N N . GLU A 1 84 ? 64.029 62.196 47.484 1.00 80.66 108 GLU A N 1
ATOM 654 C CA . GLU A 1 84 ? 64.878 63.164 46.775 1.00 81.80 108 GLU A CA 1
ATOM 655 C C . GLU A 1 84 ? 64.306 63.579 45.420 1.00 83.78 108 GLU A C 1
ATOM 656 O O . GLU A 1 84 ? 64.590 64.688 44.963 1.00 83.45 108 GLU A O 1
ATOM 662 N N . ASP A 1 85 ? 63.504 62.693 44.787 1.00 79.63 109 ASP A N 1
ATOM 663 C CA . ASP A 1 85 ? 62.816 62.942 43.516 1.00 78.46 109 ASP A CA 1
ATOM 664 C C . ASP A 1 85 ? 61.427 63.493 43.748 1.00 78.67 109 ASP A C 1
ATOM 665 O O . ASP A 1 85 ? 61.017 64.394 43.025 1.00 78.21 109 ASP A O 1
ATOM 670 N N . ILE A 1 86 ? 60.712 62.965 44.758 1.00 72.56 110 ILE A N 1
ATOM 671 C CA . ILE A 1 86 ? 59.340 63.364 45.082 1.00 70.16 110 ILE A CA 1
ATOM 672 C C . ILE A 1 86 ? 59.267 64.842 45.576 1.00 73.05 110 ILE A C 1
ATOM 673 O O . ILE A 1 86 ? 58.261 65.512 45.305 1.00 71.51 110 ILE A O 1
ATOM 678 N N . VAL A 1 87 ? 60.335 65.366 46.221 1.00 69.14 111 VAL A N 1
ATOM 679 C CA . VAL A 1 87 ? 60.365 66.761 46.690 1.00 67.63 111 VAL A CA 1
ATOM 680 C C . VAL A 1 87 ? 60.204 67.749 45.503 1.00 72.66 111 VAL A C 1
ATOM 681 O O . VAL A 1 87 ? 59.696 68.852 45.706 1.00 72.52 111 VAL A O 1
ATOM 685 N N . THR A 1 88 ? 60.590 67.335 44.275 1.00 69.76 112 THR A N 1
ATOM 686 C CA . THR A 1 88 ? 60.460 68.148 43.054 1.00 70.37 112 THR A CA 1
ATOM 687 C C . THR A 1 88 ? 59.019 68.138 42.538 1.00 75.53 112 THR A C 1
ATOM 688 O O . THR A 1 88 ? 58.670 68.919 41.646 1.00 76.06 112 THR A O 1
ATOM 692 N N . MET A 1 89 ? 58.200 67.221 43.071 1.00 71.43 113 MET A N 1
ATOM 693 C CA . MET A 1 89 ? 56.836 66.989 42.617 1.00 69.91 113 MET A CA 1
ATOM 694 C C . MET A 1 89 ? 55.760 67.404 43.603 1.00 74.14 113 MET A C 1
ATOM 695 O O . MET A 1 89 ? 54.594 67.438 43.218 1.00 74.39 113 MET A O 1
ATOM 700 N N . GLY A 1 90 ? 56.144 67.698 44.844 1.00 70.32 114 GLY A N 1
ATOM 701 C CA . GLY A 1 90 ? 55.237 68.085 45.919 1.00 68.38 114 GLY A CA 1
ATOM 702 C C . GLY A 1 90 ? 55.965 68.255 47.236 1.00 74.53 114 GLY A C 1
ATOM 703 O O . GLY A 1 90 ? 57.146 67.892 47.355 1.00 77.03 114 GLY A O 1
ATOM 704 N N . ASN A 1 91 ? 55.268 68.820 48.233 1.00 68.69 115 ASN A N 1
ATOM 705 C CA . ASN A 1 91 ? 55.816 69.100 49.555 1.00 68.10 115 ASN A CA 1
ATOM 706 C C . ASN A 1 91 ? 55.785 67.841 50.408 1.00 71.67 115 ASN A C 1
ATOM 707 O O . ASN A 1 91 ? 54.706 67.318 50.744 1.00 69.76 115 ASN A O 1
ATOM 712 N N . VAL A 1 92 ? 57.002 67.331 50.706 1.00 69.15 116 VAL A N 1
ATOM 713 C CA . VAL A 1 92 ? 57.210 66.067 51.385 1.00 69.59 116 VAL A CA 1
ATOM 714 C C . VAL A 1 92 ? 57.365 66.229 52.888 1.00 77.96 116 VAL A C 1
ATOM 715 O O . VAL A 1 92 ? 58.092 67.095 53.375 1.00 82.26 116 VAL A O 1
ATOM 719 N N . SER A 1 93 ? 56.677 65.366 53.615 1.00 72.66 117 SER A N 1
ATOM 720 C CA . SER A 1 93 ? 56.751 65.286 55.061 1.00 73.29 117 SER A CA 1
ATOM 721 C C . SER A 1 93 ? 56.862 63.788 55.429 1.00 78.04 117 SER A C 1
ATOM 722 O O . SER A 1 93 ? 56.752 62.935 54.542 1.00 77.39 117 SER A O 1
ATOM 725 N N . PHE A 1 94 ? 57.128 63.468 56.698 1.00 75.90 118 PHE A N 1
ATOM 726 C CA . PHE A 1 94 ? 57.223 62.070 57.115 1.00 76.98 118 PHE A CA 1
ATOM 727 C C . PHE A 1 94 ? 56.386 61.826 58.362 1.00 81.47 118 PHE A C 1
ATOM 728 O O . PHE A 1 94 ? 56.370 62.671 59.257 1.00 82.61 118 PHE A O 1
ATOM 736 N N . ALA A 1 95 ? 55.663 60.692 58.404 1.00 77.18 119 ALA A N 1
ATOM 737 C CA . ALA A 1 95 ? 54.821 60.294 59.542 1.00 77.41 119 ALA A CA 1
ATOM 738 C C . ALA A 1 95 ? 55.380 59.007 60.180 1.00 83.64 119 ALA A C 1
ATOM 739 O O . ALA A 1 95 ? 55.749 58.094 59.439 1.00 82.48 119 ALA A O 1
ATOM 741 N N . ASP A 1 96 ? 55.453 58.937 61.535 1.00 83.21 120 ASP A N 1
ATOM 742 C CA . ASP A 1 96 ? 55.993 57.770 62.267 1.00 86.64 120 ASP A CA 1
ATOM 743 C C . ASP A 1 96 ? 55.045 57.283 63.407 1.00 91.35 120 ASP A C 1
ATOM 744 O O . ASP A 1 96 ? 55.458 56.519 64.288 1.00 92.93 120 ASP A O 1
ATOM 749 N N . ASN A 1 97 ? 53.770 57.720 63.349 1.00 85.94 121 ASN A N 1
ATOM 750 C CA . ASN A 1 97 ? 52.680 57.372 64.261 1.00 86.17 121 ASN A CA 1
ATOM 751 C C . ASN A 1 97 ? 51.359 57.479 63.492 1.00 86.45 121 ASN A C 1
ATOM 752 O O . ASN A 1 97 ? 51.312 58.155 62.449 1.00 83.11 121 ASN A O 1
ATOM 757 N N . TRP A 1 98 ? 50.309 56.767 63.965 1.00 83.12 122 TRP A N 1
ATOM 758 C CA . TRP A 1 98 ? 49.006 56.683 63.285 1.00 80.31 122 TRP A CA 1
ATOM 759 C C . TRP A 1 98 ? 48.260 58.017 63.166 1.00 84.57 122 TRP A C 1
ATOM 760 O O . TRP A 1 98 ? 47.683 58.271 62.101 1.00 82.46 122 TRP A O 1
ATOM 771 N N . ASN A 1 99 ? 48.286 58.867 64.218 1.00 82.90 123 ASN A N 1
ATOM 772 C CA . ASN A 1 99 ? 47.591 60.150 64.224 1.00 82.26 123 ASN A CA 1
ATOM 773 C C . ASN A 1 99 ? 48.037 61.030 63.049 1.00 85.35 123 ASN A C 1
ATOM 774 O O . ASN A 1 99 ? 47.186 61.481 62.264 1.00 82.52 123 ASN A O 1
ATOM 779 N N . ASP A 1 100 ? 49.376 61.218 62.907 1.00 82.57 124 ASP A N 1
ATOM 780 C CA . ASP A 1 100 ? 50.012 62.016 61.855 1.00 79.91 124 ASP A CA 1
ATOM 781 C C . ASP A 1 100 ? 49.752 61.445 60.467 1.00 80.18 124 ASP A C 1
ATOM 782 O O . ASP A 1 100 ? 49.464 62.203 59.532 1.00 77.46 124 ASP A O 1
ATOM 787 N N . LEU A 1 101 ? 49.851 60.112 60.338 1.00 77.13 125 LEU A N 1
ATOM 788 C CA . LEU A 1 101 ? 49.600 59.400 59.085 1.00 75.19 125 LEU A CA 1
ATOM 789 C C . LEU A 1 101 ? 48.167 59.643 58.634 1.00 77.06 125 LEU A C 1
ATOM 790 O O . LEU A 1 101 ? 47.943 60.119 57.518 1.00 76.33 125 LEU A O 1
ATOM 795 N N . LEU A 1 102 ? 47.205 59.323 59.513 1.00 72.49 126 LEU A N 1
ATOM 796 C CA . LEU A 1 102 ? 45.790 59.413 59.201 1.00 70.42 126 LEU A CA 1
ATOM 797 C C . LEU A 1 102 ? 45.345 60.834 58.881 1.00 72.56 126 LEU A C 1
ATOM 798 O O . LEU A 1 102 ? 44.619 61.012 57.906 1.00 72.06 126 LEU A O 1
ATOM 803 N N . SER A 1 103 ? 45.832 61.835 59.617 1.00 68.12 127 SER A N 1
ATOM 804 C CA . SER A 1 103 ? 45.455 63.224 59.366 1.00 66.76 127 SER A CA 1
ATOM 805 C C . SER A 1 103 ? 45.961 63.696 58.006 1.00 68.69 127 SER A C 1
ATOM 806 O O . SER A 1 103 ? 45.231 64.416 57.322 1.00 68.78 127 SER A O 1
ATOM 809 N N . SER A 1 104 ? 47.178 63.280 57.601 1.00 63.97 128 SER A N 1
ATOM 810 C CA . SER A 1 104 ? 47.747 63.677 56.311 1.00 62.82 128 SER A CA 1
ATOM 811 C C . SER A 1 104 ? 46.945 63.024 55.150 1.00 68.51 128 SER A C 1
ATOM 812 O O . SER A 1 104 ? 46.620 63.689 54.152 1.00 67.26 128 SER A O 1
ATOM 815 N N . LEU A 1 105 ? 46.573 61.742 55.329 1.00 66.11 129 LEU A N 1
ATOM 816 C CA . LEU A 1 105 ? 45.760 61.006 54.373 1.00 65.05 129 LEU A CA 1
ATOM 817 C C . LEU A 1 105 ? 44.407 61.720 54.171 1.00 68.17 129 LEU A C 1
ATOM 818 O O . LEU A 1 105 ? 44.027 61.971 53.027 1.00 67.67 129 LEU A O 1
ATOM 823 N N . MET A 1 106 ? 43.723 62.093 55.280 1.00 65.09 130 MET A N 1
ATOM 824 C CA . MET A 1 106 ? 42.403 62.745 55.260 1.00 65.35 130 MET A CA 1
ATOM 825 C C . MET A 1 106 ? 42.471 64.157 54.681 1.00 72.84 130 MET A C 1
ATOM 826 O O . MET A 1 106 ? 41.465 64.666 54.186 1.00 75.08 130 MET A O 1
ATOM 831 N N . SER A 1 107 ? 43.656 64.777 54.707 1.00 69.18 131 SER A N 1
ATOM 832 C CA . SER A 1 107 ? 43.861 66.130 54.202 1.00 68.00 131 SER A CA 1
ATOM 833 C C . SER A 1 107 ? 44.287 66.140 52.707 1.00 71.33 131 SER A C 1
ATOM 834 O O . SER A 1 107 ? 44.766 67.158 52.199 1.00 71.98 131 SER A O 1
ATOM 837 N N . GLY A 1 108 ? 44.094 65.026 52.020 1.00 66.94 132 GLY A N 1
ATOM 838 C CA . GLY A 1 108 ? 44.427 64.929 50.606 1.00 66.42 132 GLY A CA 1
ATOM 839 C C . GLY A 1 108 ? 45.874 64.677 50.250 1.00 72.06 132 GLY A C 1
ATOM 840 O O . GLY A 1 108 ? 46.271 64.974 49.122 1.00 73.32 132 GLY A O 1
ATOM 841 N N . ASP A 1 109 ? 46.689 64.137 51.181 1.00 68.11 133 ASP A N 1
ATOM 842 C CA . ASP A 1 109 ? 48.084 63.817 50.852 1.00 67.12 133 ASP A CA 1
ATOM 843 C C . ASP A 1 109 ? 48.166 62.417 50.279 1.00 69.71 133 ASP A C 1
ATOM 844 O O . ASP A 1 109 ? 47.213 61.641 50.397 1.00 70.93 133 ASP A O 1
ATOM 849 N N . SER A 1 110 ? 49.288 62.081 49.658 1.00 64.85 134 SER A N 1
ATOM 850 C CA . SER A 1 110 ? 49.514 60.715 49.188 1.00 64.33 134 SER A CA 1
ATOM 851 C C . SER A 1 110 ? 50.557 60.087 50.085 1.00 68.45 134 SER A C 1
ATOM 852 O O . SER A 1 110 ? 51.570 60.723 50.408 1.00 67.47 134 SER A O 1
ATOM 855 N N . LEU A 1 111 ? 50.260 58.885 50.565 1.00 65.26 135 LEU A N 1
ATOM 856 C CA . LEU A 1 111 ? 51.177 58.170 51.430 1.00 66.43 135 LEU A CA 1
ATOM 857 C C . LEU A 1 111 ? 52.001 57.212 50.614 1.00 71.40 135 LEU A C 1
ATOM 858 O O . LEU A 1 111 ? 51.487 56.590 49.681 1.00 70.64 135 LEU A O 1
ATOM 863 N N . LEU A 1 112 ? 53.283 57.102 50.955 1.00 69.41 136 LEU A N 1
ATOM 864 C CA . LEU A 1 112 ? 54.166 56.124 50.345 1.00 70.70 136 LEU A CA 1
ATOM 865 C C . LEU A 1 112 ? 54.670 55.207 51.472 1.00 75.62 136 LEU A C 1
ATOM 866 O O . LEU A 1 112 ? 55.339 55.660 52.402 1.00 74.08 136 LEU A O 1
ATOM 871 N N . ILE A 1 113 ? 54.264 53.934 51.416 1.00 73.72 137 ILE A N 1
ATOM 872 C CA . ILE A 1 113 ? 54.608 52.933 52.421 1.00 75.40 137 ILE A CA 1
ATOM 873 C C . ILE A 1 113 ? 55.509 51.865 51.773 1.00 83.10 137 ILE A C 1
ATOM 874 O O . ILE A 1 113 ? 55.187 51.362 50.698 1.00 82.50 137 ILE A O 1
ATOM 879 N N . VAL A 1 114 ? 56.653 51.553 52.418 1.00 82.76 138 VAL A N 1
ATOM 880 C CA . VAL A 1 114 ? 57.634 50.586 51.923 1.00 84.77 138 VAL A CA 1
ATOM 881 C C . VAL A 1 114 ? 57.732 49.388 52.915 1.00 92.00 138 VAL A C 1
ATOM 882 O O . VAL A 1 114 ? 57.707 49.576 54.136 1.00 91.63 138 VAL A O 1
ATOM 886 N N . ASP A 1 115 ? 57.839 48.162 52.338 1.00 91.79 139 ASP A N 1
ATOM 887 C CA . ASP A 1 115 ? 57.840 46.809 52.909 1.00 95.28 139 ASP A CA 1
ATOM 888 C C . ASP A 1 115 ? 58.260 46.688 54.354 1.00 100.75 139 ASP A C 1
ATOM 889 O O . ASP A 1 115 ? 57.587 45.952 55.080 1.00 102.66 139 ASP A O 1
ATOM 894 N N . GLY A 1 116 ? 59.361 47.321 54.754 1.00 95.87 140 GLY A N 1
ATOM 895 C CA . GLY A 1 116 ? 59.818 47.209 56.135 1.00 97.31 140 GLY A CA 1
ATOM 896 C C . GLY A 1 116 ? 60.429 48.455 56.730 1.00 100.08 140 GLY A C 1
ATOM 897 O O . GLY A 1 116 ? 61.342 48.336 57.554 1.00 102.29 140 GLY A O 1
ATOM 898 N N . ILE A 1 117 ? 59.973 49.624 56.296 1.00 93.62 141 ILE A N 1
ATOM 899 C CA . ILE A 1 117 ? 60.650 50.859 56.768 1.00 92.75 141 ILE A CA 1
ATOM 900 C C . ILE A 1 117 ? 60.046 51.373 58.071 1.00 99.00 141 ILE A C 1
ATOM 901 O O . ILE A 1 117 ? 60.835 51.841 58.895 1.00 104.58 141 ILE A O 1
ATOM 906 N N . ASN A 1 118 ? 58.719 51.358 58.211 1.00 90.90 142 ASN A N 1
ATOM 907 C CA . ASN A 1 118 ? 57.999 51.790 59.448 1.00 90.49 142 ASN A CA 1
ATOM 908 C C . ASN A 1 118 ? 57.902 53.320 59.598 1.00 94.33 142 ASN A C 1
ATOM 909 O O . ASN A 1 118 ? 57.417 53.772 60.639 1.00 94.77 142 ASN A O 1
ATOM 914 N N . ARG A 1 119 ? 58.366 54.076 58.600 0.50 90.06 143 ARG A N 1
ATOM 915 C CA . ARG A 1 119 ? 58.194 55.549 58.518 0.50 111.65 143 ARG A CA 1
ATOM 916 C C . ARG A 1 119 ? 57.411 55.753 57.224 0.50 135.80 143 ARG A C 1
ATOM 917 O O . ARG A 1 119 ? 57.722 55.062 56.240 0.50 99.80 143 ARG A O 1
ATOM 925 N N . VAL A 1 120 ? 56.394 56.606 57.238 1.00 84.27 144 VAL A N 1
ATOM 926 C CA . VAL A 1 120 ? 55.579 56.776 56.004 1.00 86.12 144 VAL A CA 1
ATOM 927 C C . VAL A 1 120 ? 55.869 58.151 55.422 1.00 85.11 144 VAL A C 1
ATOM 928 O O . VAL A 1 120 ? 55.980 59.096 56.194 1.00 85.24 144 VAL A O 1
ATOM 932 N N . LEU A 1 121 ? 56.022 58.223 54.105 1.00 78.27 145 LEU A N 1
ATOM 933 C CA . LEU A 1 121 ? 56.267 59.517 53.435 1.00 76.31 145 LEU A CA 1
ATOM 934 C C . LEU A 1 121 ? 54.944 60.101 52.949 1.00 76.30 145 LEU A C 1
ATOM 935 O O . LEU A 1 121 ? 54.181 59.377 52.329 1.00 74.49 145 LEU A O 1
ATOM 940 N N . SER A 1 122 ? 54.697 61.361 53.292 1.00 73.04 146 SER A N 1
ATOM 941 C CA . SER A 1 122 ? 53.530 62.133 52.838 1.00 72.22 146 SER A CA 1
ATOM 942 C C . SER A 1 122 ? 53.910 63.195 51.804 1.00 74.70 146 SER A C 1
ATOM 943 O O . SER A 1 122 ? 54.864 63.950 52.013 1.00 76.43 146 SER A O 1
ATOM 946 N N . VAL A 1 123 ? 53.137 63.299 50.729 1.00 67.57 147 VAL A N 1
ATOM 947 C CA . VAL A 1 123 ? 53.401 64.325 49.723 1.00 67.05 147 VAL A CA 1
ATOM 948 C C . VAL A 1 123 ? 52.099 65.099 49.445 1.00 73.65 147 VAL A C 1
ATOM 949 O O . VAL A 1 123 ? 51.034 64.493 49.322 1.00 72.26 147 VAL A O 1
ATOM 953 N N . SER A 1 124 ? 52.199 66.439 49.396 1.00 73.55 148 SER A N 1
ATOM 954 C CA . SER A 1 124 ? 51.090 67.342 49.132 1.00 74.43 148 SER A CA 1
ATOM 955 C C . SER A 1 124 ? 51.226 68.022 47.760 1.00 81.85 148 SER A C 1
ATOM 956 O O . SER A 1 124 ? 52.303 68.509 47.430 1.00 80.96 148 SER A O 1
ATOM 959 N N . THR A 1 125 ? 50.118 68.099 46.992 1.00 83.60 149 THR A N 1
ATOM 960 C CA . THR A 1 125 ? 50.057 68.739 45.664 1.00 86.94 149 THR A CA 1
ATOM 961 C C . THR A 1 125 ? 49.240 70.087 45.714 1.00 99.78 149 THR A C 1
ATOM 962 O O . THR A 1 125 ? 49.228 70.835 44.723 1.00 100.60 149 THR A O 1
ATOM 966 N N . GLN A 1 126 ? 48.623 70.423 46.878 1.00 102.27 150 GLN A N 1
ATOM 967 C CA . GLN A 1 126 ? 47.883 71.687 47.063 1.00 105.60 150 GLN A CA 1
ATOM 968 C C . GLN A 1 126 ? 48.765 72.763 47.809 1.00 114.27 150 GLN A C 1
ATOM 969 O O . GLN A 1 126 ? 49.870 72.442 48.283 1.00 113.68 150 GLN A O 1
ATOM 975 N N . GLY A 1 127 ? 48.267 74.014 47.862 1.00 114.09 151 GLY A N 1
ATOM 976 C CA . GLY A 1 127 ? 48.940 75.150 48.501 1.00 115.79 151 GLY A CA 1
ATOM 977 C C . GLY A 1 127 ? 48.073 76.116 49.305 1.00 121.87 151 GLY A C 1
ATOM 978 O O . GLY A 1 127 ? 48.592 77.096 49.858 1.00 122.22 151 GLY A O 1
ATOM 979 N N . GLY A 1 128 ? 46.760 75.846 49.372 1.00 118.86 152 GLY A N 1
ATOM 980 C CA . GLY A 1 128 ? 45.794 76.663 50.105 1.00 148.17 152 GLY A CA 1
ATOM 981 C C . GLY A 1 128 ? 45.399 77.941 49.391 1.00 165.60 152 GLY A C 1
ATOM 982 O O . GLY A 1 128 ? 45.724 79.043 49.840 1.00 120.96 152 GLY A O 1
ATOM 983 N N . LYS A 1 146 ? 26.804 77.454 43.821 1.00 107.19 170 LYS A N 1
ATOM 984 C CA . LYS A 1 146 ? 27.885 77.343 42.831 1.00 107.78 170 LYS A CA 1
ATOM 985 C C . LYS A 1 146 ? 28.743 76.079 43.079 1.00 107.99 170 LYS A C 1
ATOM 986 O O . LYS A 1 146 ? 29.084 75.379 42.112 1.00 108.98 170 LYS A O 1
ATOM 988 N N . GLY A 1 147 ? 29.082 75.823 44.355 1.00 99.04 171 GLY A N 1
ATOM 989 C CA . GLY A 1 147 ? 29.829 74.650 44.819 1.00 95.10 171 GLY A CA 1
ATOM 990 C C . GLY A 1 147 ? 28.880 73.601 45.375 1.00 91.21 171 GLY A C 1
ATOM 991 O O . GLY A 1 147 ? 29.024 73.141 46.515 1.00 89.88 171 GLY A O 1
ATOM 992 N N . ALA A 1 148 ? 27.865 73.259 44.563 1.00 82.06 172 ALA A N 1
ATOM 993 C CA . ALA A 1 148 ? 26.817 72.304 44.873 1.00 77.25 172 ALA A CA 1
ATOM 994 C C . ALA A 1 148 ? 27.168 70.924 44.348 1.00 74.94 172 ALA A C 1
ATOM 995 O O . ALA A 1 148 ? 28.042 70.781 43.488 1.00 73.98 172 ALA A O 1
ATOM 997 N N . PHE A 1 149 ? 26.463 69.907 44.855 1.00 67.27 173 PHE A N 1
ATOM 998 C CA . PHE A 1 149 ? 26.622 68.537 44.420 1.00 64.64 173 PHE A CA 1
ATOM 999 C C . PHE A 1 149 ? 26.283 68.392 42.929 1.00 69.71 173 PHE A C 1
ATOM 1000 O O . PHE A 1 149 ? 25.494 69.163 42.388 1.00 69.91 173 PHE A O 1
ATOM 1008 N N . THR A 1 150 ? 26.899 67.403 42.279 1.00 67.30 174 THR A N 1
ATOM 1009 C CA . THR A 1 150 ? 26.723 67.071 40.865 1.00 68.19 174 THR A CA 1
ATOM 1010 C C . THR A 1 150 ? 26.017 65.704 40.727 1.00 73.24 1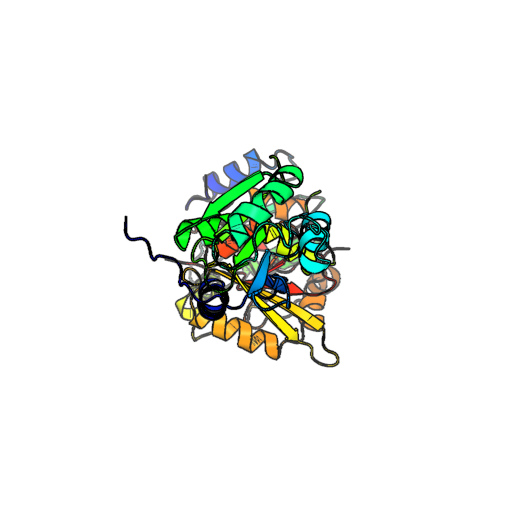74 THR A C 1
ATOM 1011 O O . THR A 1 150 ? 25.623 65.092 41.729 1.00 70.85 174 THR A O 1
ATOM 1015 N N . GLU A 1 151 ? 25.917 65.205 39.477 1.00 72.85 175 GLU A N 1
ATOM 1016 C CA . GLU A 1 151 ? 25.305 63.915 39.146 1.00 73.17 175 GLU A CA 1
ATOM 1017 C C . GLU A 1 151 ? 26.271 62.743 39.440 1.00 77.29 175 GLU A C 1
ATOM 1018 O O . GLU A 1 151 ? 25.834 61.581 39.447 1.00 77.98 175 GLU A O 1
ATOM 1024 N N . SER A 1 152 ? 27.566 63.054 39.719 1.00 72.27 176 SER A N 1
ATOM 1025 C CA . SER A 1 152 ? 28.621 62.073 39.993 1.00 71.34 176 SER A CA 1
ATOM 1026 C C . SER A 1 152 ? 28.807 61.800 41.484 1.00 72.83 176 SER A C 1
ATOM 1027 O O . SER A 1 152 ? 29.135 62.728 42.222 1.00 72.07 176 SER A O 1
ATOM 1030 N N . ILE A 1 153 ? 28.676 60.521 41.910 1.00 68.69 177 ILE A N 1
ATOM 1031 C CA . ILE A 1 153 ? 28.893 60.096 43.301 1.00 67.85 177 ILE A CA 1
ATOM 1032 C C . ILE A 1 153 ? 30.331 60.464 43.704 1.00 73.62 177 ILE A C 1
ATOM 1033 O O . ILE A 1 153 ? 30.516 61.103 44.744 1.00 74.55 177 ILE A O 1
ATOM 1038 N N . GLY A 1 154 ? 31.308 60.075 42.875 1.00 69.22 178 GLY A N 1
ATOM 1039 C CA . GLY A 1 154 ? 32.729 60.316 43.111 1.00 68.96 178 GLY A CA 1
ATOM 1040 C C . GLY A 1 154 ? 33.062 61.751 43.445 1.00 71.86 178 GLY A C 1
ATOM 1041 O O . GLY A 1 154 ? 33.796 62.007 44.404 1.00 73.46 178 GLY A O 1
ATOM 1042 N N . THR A 1 155 ? 32.487 62.688 42.674 1.00 65.76 179 THR A N 1
ATOM 1043 C CA . THR A 1 155 ? 32.650 64.129 42.846 1.00 64.90 179 THR A CA 1
ATOM 1044 C C . THR A 1 155 ? 32.009 64.560 44.169 1.00 68.29 179 THR A C 1
ATOM 1045 O O . THR A 1 155 ? 32.630 65.292 44.936 1.00 69.16 179 THR A O 1
ATOM 1049 N N . ASN A 1 156 ? 30.784 64.076 44.444 1.00 63.19 180 ASN A N 1
ATOM 1050 C CA . ASN A 1 156 ? 30.022 64.376 45.661 1.00 61.21 180 ASN A CA 1
ATOM 1051 C C . ASN A 1 156 ? 30.747 63.892 46.936 1.00 62.44 180 ASN A C 1
ATOM 1052 O O . ASN A 1 156 ? 30.813 64.643 47.906 1.00 61.62 180 ASN A O 1
ATOM 1057 N N . LEU A 1 157 ? 31.308 62.666 46.916 1.00 58.61 181 LEU A N 1
ATOM 1058 C CA . LEU A 1 157 ? 32.055 62.107 48.054 1.00 59.09 181 LEU A CA 1
ATOM 1059 C C . LEU A 1 157 ? 33.264 62.959 48.378 1.00 63.03 181 LEU A C 1
ATOM 1060 O O . LEU A 1 157 ? 33.501 63.267 49.550 1.00 63.61 181 LEU A O 1
ATOM 1065 N N . ALA A 1 158 ? 34.000 63.365 47.317 1.00 57.20 182 ALA A N 1
ATOM 1066 C CA . ALA A 1 158 ? 35.180 64.209 47.385 1.00 56.70 182 ALA A CA 1
ATOM 1067 C C . ALA A 1 158 ? 34.833 65.568 48.029 1.00 63.98 182 ALA A C 1
ATOM 1068 O O . ALA A 1 158 ? 35.595 66.064 48.861 1.00 64.82 182 ALA A O 1
ATOM 1070 N N . MET A 1 159 ? 33.649 66.128 47.700 1.00 61.68 183 MET A N 1
ATOM 1071 C CA . MET A 1 159 ? 33.191 67.402 48.250 1.00 62.86 183 MET A CA 1
ATOM 1072 C C . MET A 1 159 ? 33.015 67.315 49.761 1.00 66.95 183 MET A C 1
ATOM 1073 O O . MET A 1 159 ? 33.471 68.220 50.451 1.00 70.33 183 MET A O 1
ATOM 1078 N N . VAL A 1 160 ? 32.428 66.218 50.274 1.00 59.89 184 VAL A N 1
ATOM 1079 C CA . VAL A 1 160 ? 32.216 65.992 51.710 1.00 59.32 184 VAL A CA 1
ATOM 1080 C C . VAL A 1 160 ? 33.588 65.808 52.404 1.00 64.59 184 VAL A C 1
ATOM 1081 O O . VAL A 1 160 ? 33.864 66.476 53.408 1.00 66.94 184 VAL A O 1
ATOM 1085 N N . ARG A 1 161 ? 34.445 64.929 51.836 1.00 58.83 185 ARG A N 1
ATOM 1086 C CA . ARG A 1 161 ? 35.813 64.622 52.287 1.00 59.41 185 ARG A CA 1
ATOM 1087 C C . ARG A 1 161 ? 36.710 65.856 52.466 1.00 63.94 185 ARG A C 1
ATOM 1088 O O . ARG A 1 161 ? 37.723 65.786 53.162 1.00 65.54 185 ARG A O 1
ATOM 1096 N N . ARG A 1 162 ? 36.381 66.945 51.770 1.00 59.03 186 ARG A N 1
ATOM 1097 C CA . ARG A 1 162 ? 37.124 68.194 51.798 1.00 59.34 186 ARG A CA 1
ATOM 1098 C C . ARG A 1 162 ? 36.755 69.004 53.027 1.00 64.76 186 ARG A C 1
ATOM 1099 O O . ARG A 1 162 ? 37.591 69.760 53.525 1.00 66.08 186 ARG A O 1
ATOM 1107 N N . ILE A 1 163 ? 35.503 68.818 53.522 1.00 61.41 187 ILE A N 1
ATOM 1108 C CA . ILE A 1 163 ? 34.914 69.480 54.700 1.00 61.62 187 ILE A CA 1
ATOM 1109 C C . ILE A 1 163 ? 35.127 68.627 55.977 1.00 69.13 187 ILE A C 1
ATOM 1110 O O . ILE A 1 163 ? 35.600 69.155 56.984 1.00 70.96 187 ILE A O 1
ATOM 1115 N N . ILE A 1 164 ? 34.738 67.335 55.948 1.00 66.48 188 ILE A N 1
ATOM 1116 C CA . ILE A 1 164 ? 34.899 66.435 57.102 1.00 67.57 188 ILE A CA 1
ATOM 1117 C C . ILE A 1 164 ? 36.203 65.687 56.909 1.00 73.56 188 ILE A C 1
ATOM 1118 O O . ILE A 1 164 ? 36.266 64.781 56.075 1.00 73.69 188 ILE A O 1
ATOM 1123 N N . LYS A 1 165 ? 37.246 66.068 57.654 1.00 71.76 189 LYS A N 1
ATOM 1124 C CA . LYS A 1 165 ? 38.568 65.436 57.514 1.00 73.09 189 LYS A CA 1
ATOM 1125 C C . LYS A 1 165 ? 38.884 64.416 58.675 1.00 78.88 189 LYS A C 1
ATOM 1126 O O . LYS A 1 165 ? 39.963 64.430 59.286 1.00 82.65 189 LYS A O 1
ATOM 1132 N N . THR A 1 166 ? 37.962 63.505 58.937 1.00 72.95 190 THR A N 1
ATOM 1133 C CA . THR A 1 166 ? 38.204 62.474 59.952 1.00 73.59 190 THR A CA 1
ATOM 1134 C C . THR A 1 166 ? 38.307 61.069 59.308 1.00 76.56 190 THR A C 1
ATOM 1135 O O . THR A 1 166 ? 37.507 60.740 58.412 1.00 74.19 190 THR A O 1
ATOM 1139 N N . PRO A 1 167 ? 39.213 60.186 59.802 1.00 73.50 191 PRO A N 1
ATOM 1140 C CA . PRO A 1 167 ? 39.214 58.808 59.276 1.00 72.86 191 PRO A CA 1
ATOM 1141 C C . PRO A 1 167 ? 37.988 58.029 59.773 1.00 77.06 191 PRO A C 1
ATOM 1142 O O . PRO A 1 167 ? 37.729 56.934 59.297 1.00 76.10 191 PRO A O 1
ATOM 1146 N N . ASP A 1 168 ? 37.225 58.606 60.728 1.00 75.56 192 ASP A N 1
ATOM 1147 C CA . ASP A 1 168 ? 36.018 57.999 61.296 1.00 75.44 192 ASP A CA 1
ATOM 1148 C C . ASP A 1 168 ? 34.823 58.143 60.342 1.00 76.59 192 ASP A C 1
ATOM 1149 O O . ASP A 1 168 ? 33.798 57.477 60.541 1.00 75.84 192 ASP A O 1
ATOM 1154 N N . LEU A 1 169 ? 34.973 58.964 59.274 1.00 71.99 193 LEU A N 1
ATOM 1155 C CA . LEU A 1 169 ? 33.950 59.084 58.238 1.00 69.63 193 LEU A CA 1
ATOM 1156 C C . LEU A 1 169 ? 34.058 57.843 57.358 1.00 73.40 193 LEU A C 1
ATOM 1157 O O . LEU A 1 169 ? 35.042 57.662 56.628 1.00 72.51 193 LEU A O 1
ATOM 1162 N N . TRP A 1 170 ? 33.090 56.939 57.532 1.00 70.52 194 TRP A N 1
ATOM 1163 C CA . TRP A 1 170 ? 33.083 55.668 56.832 1.00 70.71 194 TRP A CA 1
ATOM 1164 C C . TRP A 1 170 ? 32.060 55.681 55.684 1.00 72.42 194 TRP A C 1
ATOM 1165 O O . TRP A 1 170 ? 30.923 56.123 55.861 1.00 71.63 194 TRP A O 1
ATOM 1176 N N . LEU A 1 171 ? 32.530 55.291 54.460 1.00 67.78 195 LEU A N 1
ATOM 1177 C CA . LEU A 1 171 ? 31.790 55.242 53.183 1.00 66.63 195 LEU A CA 1
ATOM 1178 C C . LEU A 1 171 ? 31.568 53.789 52.744 1.00 72.72 195 LEU A C 1
ATOM 1179 O O . LEU A 1 171 ? 32.532 53.034 52.662 1.00 75.21 195 LEU A O 1
ATOM 1184 N N . GLU A 1 172 ? 30.301 53.399 52.485 1.00 69.19 196 GLU A N 1
ATOM 1185 C CA . GLU A 1 172 ? 29.829 52.058 52.157 1.00 70.41 196 GLU A CA 1
ATOM 1186 C C . GLU A 1 172 ? 29.109 52.121 50.823 1.00 73.09 196 GLU A C 1
ATOM 1187 O O . GLU A 1 172 ? 28.078 52.790 50.707 1.00 72.07 196 GLU A O 1
ATOM 1193 N N . SER A 1 173 ? 29.691 51.488 49.807 1.00 69.52 197 SER A N 1
ATOM 1194 C CA . SER A 1 173 ? 29.120 51.423 48.467 1.00 68.26 197 SER A CA 1
ATOM 1195 C C . SER A 1 173 ? 28.225 50.210 48.330 1.00 73.52 197 SER A C 1
ATOM 1196 O O . SER A 1 173 ? 28.538 49.144 48.860 1.00 75.25 197 SER A O 1
ATOM 1199 N N . MET A 1 174 ? 27.081 50.377 47.668 1.00 70.56 198 MET A N 1
ATOM 1200 C CA . MET A 1 174 ? 26.129 49.281 47.468 1.00 72.31 198 MET A CA 1
ATOM 1201 C C . MET A 1 174 ? 25.312 49.505 46.186 1.00 71.44 198 MET A C 1
ATOM 1202 O O . MET A 1 174 ? 25.377 50.575 45.576 1.00 69.46 198 MET A O 1
ATOM 1207 N N . LYS A 1 175 ? 24.609 48.452 45.753 1.00 67.12 199 LYS A N 1
ATOM 1208 C CA . LYS A 1 175 ? 23.767 48.429 44.566 1.00 65.75 199 LYS A CA 1
ATOM 1209 C C . LYS A 1 175 ? 22.356 48.155 45.019 1.00 73.56 199 LYS A C 1
ATOM 1210 O O . LYS A 1 175 ? 22.038 47.048 45.444 1.00 74.83 199 LYS A O 1
ATOM 1216 N N . ILE A 1 176 ? 21.531 49.196 45.015 1.00 72.51 200 ILE A N 1
ATOM 1217 C CA . ILE A 1 176 ? 20.137 49.103 45.432 1.00 75.40 200 ILE A CA 1
ATOM 1218 C C . ILE A 1 176 ? 19.261 49.281 44.200 1.00 84.37 200 ILE A C 1
ATOM 1219 O O . ILE A 1 176 ? 19.704 49.863 43.221 1.00 84.78 200 ILE A O 1
ATOM 1224 N N . GLY A 1 177 ? 18.043 48.776 44.255 1.00 83.85 201 GLY A N 1
ATOM 1225 C CA . GLY A 1 177 ? 17.102 48.901 43.155 1.00 84.66 201 GLY A CA 1
ATOM 1226 C C . GLY A 1 177 ? 16.116 47.760 43.113 1.00 91.12 201 GLY A C 1
ATOM 1227 O O . GLY A 1 177 ? 16.484 46.605 43.375 1.00 91.48 201 GLY A O 1
ATOM 1228 N N . ARG A 1 178 ? 14.853 48.092 42.765 1.00 88.68 202 ARG A N 1
ATOM 1229 C CA . ARG A 1 178 ? 13.779 47.118 42.670 1.00 91.48 202 ARG A CA 1
ATOM 1230 C C . ARG A 1 178 ? 13.904 46.295 41.375 1.00 98.64 202 ARG A C 1
ATOM 1231 O O . ARG A 1 178 ? 14.149 45.084 41.465 1.00 101.81 202 ARG A O 1
ATOM 1239 N N . VAL A 1 179 ? 13.761 46.942 40.189 1.00 93.74 203 VAL A N 1
ATOM 1240 C CA . VAL A 1 179 ? 13.809 46.253 38.882 1.00 95.29 203 VAL A CA 1
ATOM 1241 C C . VAL A 1 179 ? 15.272 46.124 38.390 1.00 96.85 203 VAL A C 1
ATOM 1242 O O . VAL A 1 179 ? 15.722 45.016 38.070 1.00 98.00 203 VAL A O 1
ATOM 1246 N N . THR A 1 180 ? 15.990 47.260 38.333 1.00 89.45 204 THR A N 1
ATOM 1247 C CA . THR A 1 180 ? 17.390 47.348 37.922 1.00 86.83 204 THR A CA 1
ATOM 1248 C C . THR A 1 180 ? 18.208 47.934 39.055 1.00 87.08 204 THR A C 1
ATOM 1249 O O . THR A 1 180 ? 17.660 48.712 39.842 1.00 86.98 204 THR A O 1
ATOM 1253 N N . LYS A 1 181 ? 19.519 47.621 39.114 1.00 80.08 205 LYS A N 1
ATOM 1254 C CA . LYS A 1 181 ? 20.387 48.141 40.178 1.00 75.60 205 LYS A CA 1
ATOM 1255 C C . LYS A 1 181 ? 20.970 49.531 39.857 1.00 74.12 205 LYS A C 1
ATOM 1256 O O . LYS A 1 181 ? 21.389 49.815 38.736 1.00 72.52 205 LYS A O 1
ATOM 1262 N N . THR A 1 182 ? 21.017 50.363 40.891 1.00 68.47 206 THR A N 1
ATOM 1263 C CA . THR A 1 182 ? 21.570 51.716 40.927 1.00 66.40 206 THR A CA 1
ATOM 1264 C C . THR A 1 182 ? 22.676 51.744 41.971 1.00 69.60 206 THR A C 1
ATOM 1265 O O . THR A 1 182 ? 22.497 51.229 43.083 1.00 69.40 206 THR A O 1
ATOM 1269 N N . ASP A 1 183 ? 23.810 52.356 41.615 1.00 66.11 207 ASP A N 1
ATOM 1270 C CA . ASP A 1 183 ? 24.945 52.506 42.516 1.00 65.51 207 ASP A CA 1
ATOM 1271 C C . ASP A 1 183 ? 24.655 53.606 43.515 1.00 70.87 207 ASP A C 1
ATOM 1272 O O . ASP A 1 183 ? 24.122 54.663 43.162 1.00 70.26 207 ASP A O 1
ATOM 1277 N N . VAL A 1 184 ? 24.968 53.319 44.775 1.00 68.94 208 VAL A N 1
ATOM 1278 C CA . VAL A 1 184 ? 24.713 54.181 45.913 1.00 68.78 208 VAL A CA 1
ATOM 1279 C C . VAL A 1 184 ? 25.900 54.125 46.873 1.00 75.67 208 VAL A C 1
ATOM 1280 O O . VAL A 1 184 ? 26.461 53.046 47.075 1.00 77.75 208 VAL A O 1
ATOM 1284 N N . THR A 1 185 ? 26.271 55.276 47.474 1.00 70.97 209 THR A N 1
ATOM 1285 C CA . THR A 1 185 ? 27.287 55.325 48.521 1.00 70.46 209 THR A CA 1
ATOM 1286 C C . THR A 1 185 ? 26.640 55.948 49.781 1.00 74.61 209 THR A C 1
ATOM 1287 O O . THR A 1 185 ? 26.059 57.032 49.733 1.00 73.87 209 THR A O 1
ATOM 1291 N N . LEU A 1 186 ? 26.728 55.211 50.882 1.00 72.01 210 LEU A N 1
ATOM 1292 C CA . LEU A 1 186 ? 26.242 55.537 52.221 1.00 72.11 210 LEU A CA 1
ATOM 1293 C C . LEU A 1 186 ? 27.401 56.119 53.071 1.00 75.08 210 LEU A C 1
ATOM 1294 O O . LEU A 1 186 ? 28.514 55.613 53.001 1.00 76.06 210 LEU A O 1
ATOM 1299 N N . MET A 1 187 ? 27.132 57.152 53.874 1.00 69.47 211 MET A N 1
ATOM 1300 C CA . MET A 1 187 ? 28.094 57.827 54.754 1.00 69.41 211 MET A CA 1
ATOM 1301 C C . MET A 1 187 ? 27.582 57.972 56.183 1.00 73.17 211 MET A C 1
ATOM 1302 O O . MET A 1 187 ? 26.415 58.314 56.381 1.00 71.46 211 MET A O 1
ATOM 1307 N N . TYR A 1 188 ? 28.484 57.829 57.167 1.00 71.03 212 TYR A N 1
ATOM 1308 C CA . TYR A 1 188 ? 28.213 58.036 58.590 1.00 71.79 212 TYR A CA 1
ATOM 1309 C C . TYR A 1 188 ? 29.540 58.198 59.321 1.00 74.87 212 TYR A C 1
ATOM 1310 O O . TYR A 1 188 ? 30.552 57.666 58.856 1.00 73.34 212 TYR A O 1
ATOM 1319 N N . ILE A 1 189 ? 29.544 58.928 60.461 1.00 71.82 213 ILE A N 1
ATOM 1320 C CA . ILE A 1 189 ? 30.767 59.071 61.237 1.00 72.22 213 ILE A CA 1
ATOM 1321 C C . ILE A 1 189 ? 30.704 58.029 62.342 1.00 80.60 213 ILE A C 1
ATOM 1322 O O . ILE A 1 189 ? 29.896 58.142 63.280 1.00 82.07 213 ILE A O 1
ATOM 1327 N N . HIS A 1 190 ? 31.555 57.004 62.211 1.00 78.37 214 HIS A N 1
ATOM 1328 C CA . HIS A 1 190 ? 31.716 55.924 63.179 1.00 80.55 214 HIS A CA 1
ATOM 1329 C C . HIS A 1 190 ? 32.043 56.505 64.569 1.00 84.35 214 HIS A C 1
ATOM 1330 O O . HIS A 1 190 ? 32.973 57.300 64.705 1.00 83.39 214 HIS A O 1
ATOM 1337 N N . GLY A 1 191 ? 31.261 56.135 65.570 1.00 82.50 215 GLY A N 1
ATOM 1338 C CA . GLY A 1 191 ? 31.466 56.636 66.927 1.00 84.60 215 GLY A CA 1
ATOM 1339 C C . GLY A 1 191 ? 30.574 57.803 67.293 1.00 87.91 215 GLY A C 1
ATOM 1340 O O . GLY A 1 191 ? 30.367 58.071 68.480 1.00 89.68 215 GLY A O 1
ATOM 1341 N N . ILE A 1 192 ? 30.064 58.525 66.277 1.00 82.20 216 ILE A N 1
ATOM 1342 C CA . ILE A 1 192 ? 29.135 59.640 66.458 1.00 80.88 216 ILE A CA 1
ATOM 1343 C C . ILE A 1 192 ? 27.739 59.099 66.121 1.00 84.95 216 ILE A C 1
ATOM 1344 O O . ILE A 1 192 ? 26.830 59.216 66.945 1.00 85.50 216 ILE A O 1
ATOM 1349 N N . ALA A 1 193 ? 27.589 58.454 64.944 1.00 80.10 217 ALA A N 1
ATOM 1350 C CA . ALA A 1 193 ? 26.329 57.845 64.549 1.00 79.98 217 ALA A CA 1
ATOM 1351 C C . ALA A 1 193 ? 26.022 56.617 65.409 1.00 89.26 217 ALA A C 1
ATOM 1352 O O . ALA A 1 193 ? 26.936 55.856 65.752 1.00 91.12 217 ALA A O 1
ATOM 1354 N N . ASN A 1 194 ? 24.735 56.441 65.773 1.00 87.05 218 ASN A N 1
ATOM 1355 C CA . ASN A 1 194 ? 24.271 55.284 66.540 1.00 89.80 218 ASN A CA 1
ATOM 1356 C C . ASN A 1 194 ? 24.294 54.058 65.638 1.00 92.89 218 ASN A C 1
ATOM 1357 O O . ASN A 1 194 ? 23.740 54.103 64.535 1.00 90.02 218 ASN A O 1
ATOM 1362 N N . ASP A 1 195 ? 24.924 52.972 66.095 1.00 92.04 219 ASP A N 1
ATOM 1363 C CA . ASP A 1 195 ? 25.041 51.753 65.295 1.00 93.02 219 ASP A CA 1
ATOM 1364 C C . ASP A 1 195 ? 23.6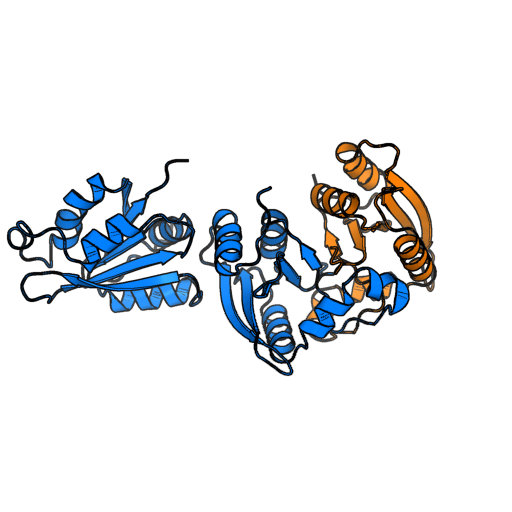85 51.134 64.971 1.00 96.32 219 ASP A C 1
ATOM 1365 O O . ASP A 1 195 ? 23.495 50.708 63.836 1.00 94.87 219 ASP A O 1
ATOM 1370 N N . LYS A 1 196 ? 22.729 51.150 65.918 1.00 93.74 220 LYS A N 1
ATOM 1371 C CA . LYS A 1 196 ? 21.388 50.601 65.695 1.00 93.91 220 LYS A CA 1
ATOM 1372 C C . LYS A 1 196 ? 20.649 51.397 64.590 1.00 94.17 220 LYS A C 1
ATOM 1373 O O . LYS A 1 196 ? 19.936 50.797 63.785 1.00 94.15 220 LYS A O 1
ATOM 1379 N N . VAL A 1 197 ? 20.890 52.720 64.502 1.00 87.62 221 VAL A N 1
ATOM 1380 C CA . VAL A 1 197 ? 20.301 53.601 63.480 1.00 83.79 221 VAL A CA 1
ATOM 1381 C C . VAL A 1 197 ? 20.953 53.299 62.110 1.00 87.14 221 VAL A C 1
ATOM 1382 O O . VAL A 1 197 ? 20.247 53.235 61.095 1.00 86.72 221 VAL A O 1
ATOM 1386 N N . VAL A 1 198 ? 22.289 53.091 62.094 1.00 82.62 222 VAL A N 1
ATOM 1387 C CA . VAL A 1 198 ? 23.042 52.795 60.874 1.00 80.82 222 VAL A CA 1
ATOM 1388 C C . VAL A 1 198 ? 22.573 51.444 60.308 1.00 87.02 222 VAL A C 1
ATOM 1389 O O . VAL A 1 198 ? 22.208 51.382 59.126 1.00 85.54 222 VAL A O 1
ATOM 1393 N N . LYS A 1 199 ? 22.533 50.395 61.160 1.00 86.73 223 LYS A N 1
ATOM 1394 C CA . LYS A 1 199 ? 22.099 49.042 60.779 1.00 89.05 223 LYS A CA 1
ATOM 1395 C C . LYS A 1 199 ? 20.688 49.055 60.175 1.00 91.53 223 LYS A C 1
ATOM 1396 O O . LYS A 1 199 ? 20.460 48.385 59.171 1.00 91.04 223 LYS A O 1
ATOM 1402 N N . GLU A 1 200 ? 19.762 49.835 60.770 1.00 88.09 224 GLU A N 1
ATOM 1403 C CA . GLU A 1 200 ? 18.377 49.941 60.313 1.00 87.70 224 GLU A CA 1
ATOM 1404 C C . GLU A 1 200 ? 18.249 50.675 58.988 1.00 88.99 224 GLU A C 1
ATOM 1405 O O . GLU A 1 200 ? 17.482 50.233 58.135 1.00 89.37 224 GLU A O 1
ATOM 1411 N N . ILE A 1 201 ? 18.987 51.781 58.805 1.00 81.99 225 ILE A N 1
ATOM 1412 C CA . ILE A 1 201 ? 18.921 52.549 57.563 1.00 78.72 225 ILE A CA 1
ATOM 1413 C C . ILE A 1 201 ? 19.511 51.718 56.392 1.00 83.35 225 ILE A C 1
ATOM 1414 O O . ILE A 1 201 ? 18.908 51.680 55.314 1.00 82.54 225 ILE A O 1
ATOM 1419 N N . ARG A 1 202 ? 20.638 51.015 56.637 1.00 80.63 226 ARG A N 1
ATOM 1420 C CA . ARG A 1 202 ? 21.316 50.157 55.663 1.00 80.63 226 ARG A CA 1
ATOM 1421 C C . ARG A 1 202 ? 20.376 49.031 55.198 1.00 87.34 226 ARG A C 1
ATOM 1422 O O . ARG A 1 202 ? 20.248 48.813 53.990 1.00 88.12 226 ARG A O 1
ATOM 1430 N N . LYS A 1 203 ? 19.708 48.351 56.159 1.00 85.46 227 LYS A N 1
ATOM 1431 C CA . LYS A 1 203 ? 18.730 47.277 55.953 1.00 87.41 227 LYS A CA 1
ATOM 1432 C C . LYS A 1 203 ? 17.581 47.770 55.054 1.00 90.90 227 LYS A C 1
ATOM 1433 O O . LYS A 1 203 ? 17.269 47.105 54.073 1.00 91.83 227 LYS A O 1
ATOM 1439 N N . ARG A 1 204 ? 17.000 48.948 55.352 1.00 87.07 228 ARG A N 1
ATOM 1440 C CA . ARG A 1 204 ? 15.904 49.541 54.577 1.00 86.88 228 ARG A CA 1
ATOM 1441 C C . ARG A 1 204 ? 16.334 49.861 53.156 1.00 91.68 228 ARG A C 1
ATOM 1442 O O . ARG A 1 204 ? 15.567 49.618 52.224 1.00 92.71 228 ARG A O 1
ATOM 1450 N N . LEU A 1 205 ? 17.548 50.421 52.997 1.00 87.21 229 LEU A N 1
ATOM 1451 C CA . LEU A 1 205 ? 18.121 50.812 51.710 1.00 85.46 229 LEU A CA 1
ATOM 1452 C C . LEU A 1 205 ? 18.226 49.640 50.760 1.00 92.33 229 LEU A C 1
ATOM 1453 O O . LEU A 1 205 ? 17.797 49.744 49.612 1.00 92.54 229 LEU A O 1
ATOM 1458 N N . LYS A 1 206 ? 18.755 48.516 51.253 1.00 90.77 230 LYS A N 1
ATOM 1459 C CA . LYS A 1 206 ? 18.946 47.288 50.498 1.00 92.92 230 LYS A CA 1
ATOM 1460 C C . LYS A 1 206 ? 17.652 46.837 49.774 1.00 99.20 230 LYS A C 1
ATOM 1461 O O . LYS A 1 206 ? 17.735 46.301 48.660 1.00 100.95 230 LYS A O 1
ATOM 1467 N N . ASN A 1 207 ? 16.475 47.093 50.379 1.00 94.92 231 ASN A N 1
ATOM 1468 C CA . ASN A 1 207 ? 15.180 46.692 49.822 1.00 96.20 231 ASN A CA 1
ATOM 1469 C C . ASN A 1 207 ? 14.286 47.890 49.422 1.00 95.68 231 ASN A C 1
ATOM 1470 O O . ASN A 1 207 ? 13.110 47.684 49.103 1.00 97.05 231 ASN A O 1
ATOM 1475 N N . ILE A 1 208 ? 14.832 49.121 49.417 1.00 87.49 232 ILE A N 1
ATOM 1476 C CA . ILE A 1 208 ? 14.068 50.326 49.070 1.00 85.32 232 ILE A CA 1
ATOM 1477 C C . ILE A 1 208 ? 13.817 50.405 47.551 1.00 88.13 232 ILE A C 1
ATOM 1478 O O . ILE A 1 208 ? 14.635 49.928 46.748 1.00 87.31 232 ILE A O 1
ATOM 1483 N N . ASP A 1 209 ? 12.675 51.007 47.177 1.00 84.28 233 ASP A N 1
ATOM 1484 C CA . ASP A 1 209 ? 12.336 51.326 45.795 1.00 83.94 233 ASP A CA 1
ATOM 1485 C C . ASP A 1 209 ? 12.664 52.807 45.661 1.00 85.37 233 ASP A C 1
ATOM 1486 O O . ASP A 1 209 ? 11.800 53.680 45.793 1.00 85.29 233 ASP A O 1
ATOM 1491 N N . ILE A 1 210 ? 13.959 53.075 45.488 1.00 79.12 234 ILE A N 1
ATOM 1492 C CA . ILE A 1 210 ? 14.549 54.402 45.418 1.00 76.08 234 ILE A CA 1
ATOM 1493 C C . ILE A 1 210 ? 13.901 55.284 44.344 1.00 80.63 234 ILE A C 1
ATOM 1494 O O . ILE A 1 210 ? 13.767 56.485 44.554 1.00 79.89 234 ILE A O 1
ATOM 1499 N N . ASP A 1 211 ? 13.472 54.694 43.236 1.00 79.60 235 ASP A N 1
ATOM 1500 C CA . ASP A 1 211 ? 12.860 55.426 42.137 1.00 80.38 235 ASP A CA 1
ATOM 1501 C C . ASP A 1 211 ? 11.517 56.007 42.580 1.00 84.48 235 ASP A C 1
ATOM 1502 O O . ASP A 1 211 ? 11.305 57.215 42.450 1.00 83.99 235 ASP A O 1
ATOM 1507 N N . SER A 1 212 ? 10.658 55.161 43.180 1.00 81.02 236 SER A N 1
ATOM 1508 C CA . SER A 1 212 ? 9.343 55.517 43.713 1.00 81.11 236 SER A CA 1
ATOM 1509 C C . SER A 1 212 ? 9.482 56.562 44.850 1.00 81.64 236 SER A C 1
ATOM 1510 O O . SER A 1 212 ? 8.742 57.551 44.870 1.00 81.03 236 SER A O 1
ATOM 1513 N N . ILE A 1 213 ? 10.453 56.346 45.764 1.00 75.80 237 ILE A N 1
ATOM 1514 C CA . ILE A 1 213 ? 10.749 57.227 46.888 1.00 73.58 237 ILE A CA 1
ATOM 1515 C C . ILE A 1 213 ? 11.112 58.613 46.365 1.00 79.30 237 ILE A C 1
ATOM 1516 O O . ILE A 1 213 ? 10.530 59.598 46.824 1.00 81.25 237 ILE A O 1
ATOM 1521 N N . LEU A 1 214 ? 12.034 58.691 45.394 1.00 75.32 238 LEU A N 1
ATOM 1522 C CA . LEU A 1 214 ? 12.481 59.972 44.842 1.00 74.14 238 LEU A CA 1
ATOM 1523 C C . LEU A 1 214 ? 11.392 60.651 44.020 1.00 78.72 238 LEU A C 1
ATOM 1524 O O . LEU A 1 214 ? 11.178 61.849 44.188 1.00 76.38 238 LEU A O 1
ATOM 1529 N N . GLU A 1 215 ? 10.664 59.881 43.195 1.00 78.77 239 GLU A N 1
ATOM 1530 C CA . GLU A 1 215 ? 9.570 60.391 42.367 1.00 80.68 239 GLU A CA 1
ATOM 1531 C C . GLU A 1 215 ? 8.446 60.982 43.237 1.00 87.22 239 GLU A C 1
ATOM 1532 O O . GLU A 1 215 ? 7.808 61.953 42.825 1.00 88.42 239 GLU A O 1
ATOM 1538 N N . SER A 1 216 ? 8.235 60.425 44.453 1.00 85.15 240 SER A N 1
ATOM 1539 C CA . SER A 1 216 ? 7.229 60.912 45.417 1.00 86.95 240 SER A CA 1
ATOM 1540 C C . SER A 1 216 ? 7.600 62.307 45.948 1.00 89.57 240 SER A C 1
ATOM 1541 O O . SER A 1 216 ? 6.731 63.022 46.447 1.00 90.48 240 SER A O 1
ATOM 1544 N N . GLY A 1 217 ? 8.882 62.669 45.817 1.00 83.62 241 GLY A N 1
ATOM 1545 C CA . GLY A 1 217 ? 9.439 63.952 46.230 1.00 80.71 241 GLY A CA 1
ATOM 1546 C C . GLY A 1 217 ? 9.349 65.038 45.176 1.00 83.39 241 GLY A C 1
ATOM 1547 O O . GLY A 1 217 ? 9.688 66.187 45.463 1.00 82.14 241 GLY A O 1
ATOM 1548 N N . TYR A 1 218 ? 8.896 64.698 43.948 1.00 81.11 242 TYR A N 1
ATOM 1549 C CA . TYR A 1 218 ? 8.731 65.682 42.866 1.00 82.36 242 TYR A CA 1
ATOM 1550 C C . TYR A 1 218 ? 7.555 66.607 43.217 1.00 89.93 242 TYR A C 1
ATOM 1551 O O . TYR A 1 218 ? 6.582 66.138 43.809 1.00 91.25 242 TYR A O 1
ATOM 1560 N N . VAL A 1 219 ? 7.664 67.917 42.908 1.00 87.64 243 VAL A N 1
ATOM 1561 C CA . VAL A 1 219 ? 6.681 68.952 43.270 1.00 90.11 243 VAL A CA 1
ATOM 1562 C C . VAL A 1 219 ? 5.253 68.587 42.817 1.00 99.30 243 VAL A C 1
ATOM 1563 O O . VAL A 1 219 ? 4.314 68.777 43.597 1.00 100.01 243 VAL A O 1
ATOM 1567 N N . GLU A 1 220 ? 5.107 68.033 41.598 1.00 98.71 244 GLU A N 1
ATOM 1568 C CA . GLU A 1 220 ? 3.841 67.585 41.009 1.00 102.31 244 GLU A CA 1
ATOM 1569 C C . GLU A 1 220 ? 3.147 66.519 41.878 1.00 106.96 244 GLU A C 1
ATOM 1570 O O . GLU A 1 220 ? 1.944 66.631 42.131 1.00 109.33 244 GLU A O 1
ATOM 1576 N N . GLN A 1 221 ? 3.909 65.508 42.342 1.00 101.94 245 GLN A N 1
ATOM 1577 C CA . GLN A 1 221 ? 3.429 64.426 43.202 1.00 102.64 245 GLN A CA 1
ATOM 1578 C C . GLN A 1 221 ? 3.115 64.922 44.608 1.00 107.94 245 GLN A C 1
ATOM 1579 O O . GLN A 1 221 ? 2.181 64.409 45.215 1.00 110.76 245 GLN A O 1
ATOM 1585 N N . LEU A 1 222 ? 3.887 65.901 45.138 1.00 101.54 246 LEU A N 1
ATOM 1586 C CA . LEU A 1 222 ? 3.625 66.456 46.469 1.00 100.72 246 LEU A CA 1
ATOM 1587 C C . LEU A 1 222 ? 2.354 67.292 46.469 1.00 109.61 246 LEU A C 1
ATOM 1588 O O . LEU A 1 222 ? 1.629 67.294 47.457 1.00 110.49 246 LEU A O 1
ATOM 1593 N N . ILE A 1 223 ? 2.095 68.005 45.360 1.00 109.46 247 ILE A N 1
ATOM 1594 C CA . ILE A 1 223 ? 0.923 68.854 45.155 1.00 112.93 247 ILE A CA 1
ATOM 1595 C C . ILE A 1 223 ? -0.360 67.997 45.152 1.00 120.14 247 ILE A C 1
ATOM 1596 O O . ILE A 1 223 ? -1.329 68.395 45.798 1.00 121.34 247 ILE A O 1
ATOM 1601 N N . GLU A 1 224 ? -0.357 66.830 44.449 1.00 117.73 248 GLU A N 1
ATOM 1602 C CA . GLU A 1 224 ? -1.539 65.978 44.287 1.00 120.93 248 GLU A CA 1
ATOM 1603 C C . GLU A 1 224 ? -1.579 64.710 45.163 1.00 123.53 248 GLU A C 1
ATOM 1604 O O . GLU A 1 224 ? -2.482 64.595 45.995 1.00 124.40 248 GLU A O 1
ATOM 1610 N N . ASP A 1 225 ? -0.658 63.744 44.919 1.00 118.36 249 ASP A N 1
ATOM 1611 C CA . ASP A 1 225 ? -0.568 62.418 45.554 1.00 118.34 249 ASP A CA 1
ATOM 1612 C C . ASP A 1 225 ? -0.639 62.471 47.091 1.00 118.88 249 ASP A C 1
ATOM 1613 O O . ASP A 1 225 ? -1.626 61.995 47.661 1.00 121.51 249 ASP A O 1
ATOM 1618 N N . GLN A 1 226 ? 0.402 63.055 47.743 1.00 109.44 250 GLN A N 1
ATOM 1619 C CA . GLN A 1 226 ? 0.577 63.222 49.194 1.00 106.11 250 GLN A CA 1
ATOM 1620 C C . GLN A 1 226 ? 0.579 61.871 49.929 1.00 108.65 250 GLN A C 1
ATOM 1621 O O . GLN A 1 226 ? -0.216 61.641 50.846 1.00 110.45 250 GLN A O 1
ATOM 1627 N N . THR A 1 227 ? 1.520 61.005 49.533 1.00 102.20 251 THR A N 1
ATOM 1628 C CA . THR A 1 227 ? 1.724 59.663 50.077 1.00 102.18 251 THR A CA 1
ATOM 1629 C C . THR A 1 227 ? 2.449 59.689 51.418 1.00 103.07 251 THR A C 1
ATOM 1630 O O . THR A 1 227 ? 3.171 60.643 51.722 1.00 101.93 251 THR A O 1
ATOM 1634 N N . VAL A 1 228 ? 2.294 58.611 52.202 1.00 98.29 252 VAL A N 1
ATOM 1635 C CA . VAL A 1 228 ? 3.011 58.428 53.466 1.00 94.98 252 VAL A CA 1
ATOM 1636 C C . VAL A 1 228 ? 4.445 58.022 53.113 1.00 93.57 252 VAL A C 1
ATOM 1637 O O . VAL A 1 228 ? 4.695 57.572 51.995 1.00 91.85 252 VAL A O 1
ATOM 1641 N N . THR A 1 229 ? 5.376 58.188 54.050 1.00 88.04 253 THR A N 1
ATOM 1642 C CA . THR A 1 229 ? 6.771 57.862 53.808 1.00 85.44 253 THR A CA 1
ATOM 1643 C C . THR A 1 229 ? 7.239 56.835 54.845 1.00 90.01 253 THR A C 1
ATOM 1644 O O . THR A 1 229 ? 7.250 57.126 56.043 1.00 89.25 253 THR A O 1
ATOM 1648 N N . PRO A 1 230 ? 7.663 55.636 54.398 1.00 87.48 254 PRO A N 1
ATOM 1649 C CA . PRO A 1 230 ? 8.174 54.646 55.363 1.00 88.20 254 PRO A CA 1
ATOM 1650 C C . PRO A 1 230 ? 9.550 55.055 55.903 1.00 88.93 254 PRO A C 1
ATOM 1651 O O . PRO A 1 230 ? 10.229 55.905 55.310 1.00 86.30 254 PRO A O 1
ATOM 1655 N N . PHE A 1 231 ? 9.952 54.448 57.028 1.00 85.02 255 PHE A N 1
ATOM 1656 C CA . PHE A 1 231 ? 11.237 54.697 57.663 1.00 81.88 255 PHE A CA 1
ATOM 1657 C C . PHE A 1 231 ? 12.414 54.305 56.734 1.00 84.63 255 PHE A C 1
ATOM 1658 O O . PHE A 1 231 ? 12.421 53.209 56.170 1.00 85.95 255 PHE A O 1
ATOM 1666 N N . PRO A 1 232 ? 13.453 55.155 56.628 1.00 78.94 256 PRO A N 1
ATOM 1667 C CA . PRO A 1 232 ? 13.585 56.488 57.224 1.00 77.30 256 PRO A CA 1
ATOM 1668 C C . PRO A 1 232 ? 13.153 57.588 56.255 1.00 80.06 256 PRO A C 1
ATOM 1669 O O . PRO A 1 232 ? 13.348 57.463 55.044 1.00 78.33 256 PRO A O 1
ATOM 1673 N N . THR A 1 233 ? 12.585 58.681 56.790 1.00 77.13 257 THR A N 1
ATOM 1674 C CA . THR A 1 233 ? 12.255 59.859 55.986 1.00 74.84 257 THR A CA 1
ATOM 1675 C C . THR A 1 233 ? 13.567 60.451 55.540 1.00 75.52 257 THR A C 1
ATOM 1676 O O . THR A 1 233 ? 14.548 60.374 56.289 1.00 74.32 257 THR A O 1
ATOM 1680 N N . ILE A 1 234 ? 13.621 60.987 54.322 1.00 71.76 258 ILE A N 1
ATOM 1681 C CA . ILE A 1 234 ? 14.889 61.519 53.816 1.00 70.17 258 ILE A CA 1
ATOM 1682 C C . ILE A 1 234 ? 14.756 63.014 53.487 1.00 73.76 258 ILE A C 1
ATOM 1683 O O . ILE A 1 234 ? 13.670 63.500 53.121 1.00 75.11 258 ILE A O 1
ATOM 1688 N N . TYR A 1 235 ? 15.882 63.732 53.633 1.00 66.08 259 TYR A N 1
ATOM 1689 C CA . TYR A 1 235 ? 15.983 65.148 53.331 1.00 63.13 259 TYR A CA 1
ATOM 1690 C C . TYR A 1 235 ? 17.030 65.350 52.228 1.00 65.09 259 TYR A C 1
ATOM 1691 O O . TYR A 1 235 ? 18.167 64.914 52.379 1.00 65.32 259 TYR A O 1
ATOM 1700 N N . ASN A 1 236 ? 16.643 65.984 51.113 1.00 59.84 260 ASN A N 1
ATOM 1701 C CA . ASN A 1 236 ? 17.544 66.249 49.996 1.00 58.53 260 ASN A CA 1
ATOM 1702 C C . ASN A 1 236 ? 18.216 67.635 50.120 1.00 62.93 260 ASN A C 1
ATOM 1703 O O . ASN A 1 236 ? 17.541 68.642 50.331 1.00 63.04 260 ASN A O 1
ATOM 1708 N N . THR A 1 237 ? 19.538 67.685 49.951 1.00 59.45 261 THR A N 1
ATOM 1709 C CA . THR A 1 237 ? 20.302 68.935 50.006 1.00 58.76 261 THR A CA 1
ATOM 1710 C C . THR A 1 237 ? 21.373 68.935 48.931 1.00 63.40 261 THR A C 1
ATOM 1711 O O . THR A 1 237 ? 22.059 67.927 48.736 1.00 64.20 261 THR A O 1
ATOM 1715 N N . GLU A 1 238 ? 21.544 70.065 48.253 1.00 60.23 262 GLU A N 1
ATOM 1716 C CA . GLU A 1 238 ? 22.593 70.196 47.237 1.00 59.90 262 GLU A CA 1
ATOM 1717 C C . GLU A 1 238 ? 23.860 70.832 47.836 1.00 63.97 262 GLU A C 1
ATOM 1718 O O . GLU A 1 238 ? 24.838 70.992 47.123 1.00 63.40 262 GLU A O 1
ATOM 1724 N N . ARG A 1 239 ? 23.843 71.144 49.152 1.00 61.55 263 ARG A N 1
ATOM 1725 C CA . ARG A 1 239 ? 24.912 71.816 49.885 1.00 61.87 263 ARG A CA 1
ATOM 1726 C C . ARG A 1 239 ? 25.801 70.842 50.689 1.00 64.84 263 ARG A C 1
ATOM 1727 O O . ARG A 1 239 ? 25.344 70.289 51.689 1.00 63.99 263 ARG A O 1
ATOM 1735 N N . PRO A 1 240 ? 27.098 70.669 50.329 1.00 63.72 264 PRO A N 1
ATOM 1736 C CA . PRO A 1 240 ? 27.968 69.745 51.110 1.00 63.43 264 PRO A CA 1
ATOM 1737 C C . PRO A 1 240 ? 28.136 70.126 52.596 1.00 67.94 264 PRO A C 1
ATOM 1738 O O . PRO A 1 240 ? 28.291 69.225 53.422 1.00 67.28 264 PRO A O 1
ATOM 1742 N N . ASP A 1 241 ? 28.084 71.436 52.948 1.00 65.23 265 ASP A N 1
ATOM 1743 C CA . ASP A 1 241 ? 28.199 71.886 54.350 1.00 65.37 265 ASP A CA 1
ATOM 1744 C C . ASP A 1 241 ? 27.010 71.401 55.193 1.00 67.07 265 ASP A C 1
ATOM 1745 O O . ASP A 1 241 ? 27.210 71.021 56.344 1.00 66.91 265 ASP A O 1
ATOM 1750 N N . VAL A 1 242 ? 25.794 71.352 54.603 1.00 62.07 266 VAL A N 1
ATOM 1751 C CA . VAL A 1 242 ? 24.578 70.861 55.268 1.00 60.45 266 VAL A CA 1
ATOM 1752 C C . VAL A 1 242 ? 24.729 69.348 55.534 1.00 64.74 266 VAL A C 1
ATOM 1753 O O . VAL A 1 242 ? 24.371 68.887 56.631 1.00 65.65 266 VAL A O 1
ATOM 1757 N N . VAL A 1 243 ? 25.320 68.600 54.572 1.00 59.74 267 VAL A N 1
ATOM 1758 C CA . VAL A 1 243 ? 25.597 67.160 54.716 1.00 58.70 267 VAL A CA 1
ATOM 1759 C C . VAL A 1 243 ? 26.607 66.983 55.849 1.00 65.11 267 VAL A C 1
ATOM 1760 O O . VAL A 1 243 ? 26.367 66.210 56.773 1.00 67.36 267 VAL A O 1
ATOM 1764 N N . ALA A 1 244 ? 27.689 67.774 55.817 1.00 62.35 268 ALA A N 1
ATOM 1765 C CA . ALA A 1 244 ? 28.751 67.770 56.832 1.00 62.01 268 ALA A CA 1
ATOM 1766 C C . ALA A 1 244 ? 28.161 68.003 58.242 1.00 67.40 268 ALA A C 1
ATOM 1767 O O . ALA A 1 244 ? 28.467 67.238 59.163 1.00 69.07 268 ALA A O 1
ATOM 1769 N N . GLY A 1 245 ? 27.270 68.987 58.379 1.00 61.71 269 GLY A N 1
ATOM 1770 C CA . GLY A 1 245 ? 26.616 69.301 59.642 1.00 61.20 269 GLY A CA 1
ATOM 1771 C C . GLY A 1 245 ? 25.806 68.142 60.183 1.00 64.84 269 GLY A C 1
ATOM 1772 O O . GLY A 1 245 ? 25.942 67.794 61.360 1.00 65.60 269 GLY A O 1
ATOM 1773 N N . ASN A 1 246 ? 24.987 67.499 59.315 1.00 60.43 270 ASN A N 1
ATOM 1774 C CA . ASN A 1 246 ? 24.175 66.351 59.742 1.00 60.60 270 ASN A CA 1
ATOM 1775 C C . ASN A 1 246 ? 25.031 65.132 60.078 1.00 65.66 270 ASN A C 1
ATOM 1776 O O . ASN A 1 246 ? 24.696 64.394 61.011 1.00 66.84 270 ASN A O 1
ATOM 1781 N N . LEU A 1 247 ? 26.153 64.944 59.361 1.00 61.55 271 LEU A N 1
ATOM 1782 C CA . LEU A 1 247 ? 27.074 63.844 59.657 1.00 61.54 271 LEU A CA 1
ATOM 1783 C C . LEU A 1 247 ? 27.673 64.013 61.059 1.00 68.32 271 LEU A C 1
ATOM 1784 O O . LEU A 1 247 ? 27.765 63.025 61.782 1.00 70.78 271 LEU A O 1
ATOM 1789 N N . LEU A 1 248 ? 27.997 65.260 61.466 1.00 63.56 272 LEU A N 1
ATOM 1790 C CA . LEU A 1 248 ? 28.549 65.536 62.799 1.00 64.78 272 LEU A CA 1
ATOM 1791 C C . LEU A 1 248 ? 27.482 65.402 63.896 1.00 70.90 272 LEU A C 1
ATOM 1792 O O . LEU A 1 248 ? 27.834 65.341 65.074 1.00 73.04 272 LEU A O 1
ATOM 1797 N N . GLU A 1 249 ? 26.192 65.333 63.514 1.00 66.53 273 GLU A N 1
ATOM 1798 C CA . GLU A 1 249 ? 25.071 65.144 64.452 1.00 66.74 273 GLU A CA 1
ATOM 1799 C C . GLU A 1 249 ? 24.775 63.656 64.701 1.00 72.30 273 GLU A C 1
ATOM 1800 O O . GLU A 1 249 ? 24.000 63.353 65.598 1.00 74.57 273 GLU A O 1
ATOM 1806 N N . GLY A 1 250 ? 25.327 62.755 63.882 1.00 66.81 274 GLY A N 1
ATOM 1807 C CA . GLY A 1 250 ? 25.054 61.323 63.993 1.00 67.62 274 GLY A CA 1
ATOM 1808 C C . GLY A 1 250 ? 24.122 60.770 62.923 1.00 72.76 274 GLY A C 1
ATOM 1809 O O . GLY A 1 250 ? 23.671 59.620 63.023 1.00 73.72 274 GLY A O 1
ATOM 1810 N N . ARG A 1 251 ? 23.830 61.580 61.880 1.00 67.48 275 ARG A N 1
ATOM 1811 C CA . ARG A 1 251 ? 22.965 61.190 60.776 1.00 65.73 275 ARG A CA 1
ATOM 1812 C C . ARG A 1 251 ? 23.780 60.496 59.690 1.00 70.49 275 ARG A C 1
ATOM 1813 O O . ARG A 1 251 ? 25.018 60.477 59.751 1.00 70.71 275 ARG A O 1
ATOM 1821 N N . ILE A 1 252 ? 23.062 59.910 58.712 1.00 66.44 276 ILE A N 1
ATOM 1822 C CA . ILE A 1 252 ? 23.579 59.130 57.597 1.00 65.61 276 ILE A CA 1
ATOM 1823 C C . ILE A 1 252 ? 23.327 59.889 56.279 1.00 69.63 276 ILE A C 1
ATOM 1824 O O . ILE A 1 252 ? 22.207 60.351 56.039 1.00 70.24 276 ILE A O 1
ATOM 1829 N N . ALA A 1 253 ? 24.368 60.005 55.435 1.00 64.76 277 ALA A N 1
ATOM 1830 C CA . ALA A 1 253 ? 24.263 60.655 54.124 1.00 63.45 277 ALA A CA 1
ATOM 1831 C C . ALA A 1 253 ? 24.269 59.594 52.997 1.00 66.18 277 ALA A C 1
ATOM 1832 O O . ALA A 1 253 ? 25.077 58.677 53.018 1.00 64.72 277 ALA A O 1
ATOM 1834 N N . ILE A 1 254 ? 23.333 59.696 52.051 1.00 63.05 278 ILE A N 1
ATOM 1835 C CA . ILE A 1 254 ? 23.228 58.758 50.930 1.00 62.65 278 ILE A CA 1
ATOM 1836 C C . ILE A 1 254 ? 23.388 59.518 49.636 1.00 64.39 278 ILE A C 1
ATOM 1837 O O . ILE A 1 254 ? 22.709 60.524 49.420 1.00 63.28 278 ILE A O 1
ATOM 1842 N N . PHE A 1 255 ? 24.281 59.025 48.778 1.00 60.97 279 PHE A N 1
ATOM 1843 C CA . PHE A 1 255 ? 24.514 59.562 47.441 1.00 60.53 279 PHE A CA 1
ATOM 1844 C C . PHE A 1 255 ? 24.112 58.528 46.411 1.00 68.03 279 PHE A C 1
ATOM 1845 O O . PHE A 1 255 ? 24.686 57.433 46.373 1.00 68.55 279 PHE A O 1
ATOM 1853 N N . VAL A 1 256 ? 23.091 58.866 45.607 1.00 65.64 280 VAL A N 1
ATOM 1854 C CA . VAL A 1 256 ? 22.564 58.017 44.541 1.00 66.25 280 VAL A CA 1
ATOM 1855 C C . VAL A 1 256 ? 23.135 58.497 43.194 1.00 72.03 280 VAL A C 1
ATOM 1856 O O . VAL A 1 256 ? 23.182 59.702 42.936 1.00 71.77 280 VAL A O 1
ATOM 1860 N N . ASP A 1 257 ? 23.575 57.546 42.352 1.00 69.70 281 ASP A N 1
ATOM 1861 C CA . ASP A 1 257 ? 24.123 57.809 41.028 1.00 69.63 281 ASP A CA 1
ATOM 1862 C C . ASP A 1 257 ? 23.102 58.538 40.155 1.00 76.29 281 ASP A C 1
ATOM 1863 O O . ASP A 1 257 ? 21.957 58.088 40.007 1.00 76.61 281 ASP A O 1
ATOM 1868 N N . GLY A 1 258 ? 23.512 59.699 39.647 1.00 74.22 282 GLY A N 1
ATOM 1869 C CA . GLY A 1 258 ? 22.682 60.544 38.794 1.00 74.79 282 GLY A CA 1
ATOM 1870 C C . GLY A 1 258 ? 21.858 61.607 39.501 1.00 78.60 282 GLY A C 1
ATOM 1871 O O . GLY A 1 258 ? 21.295 62.476 38.825 1.00 80.60 282 GLY A O 1
ATOM 1872 N N . THR A 1 259 ? 21.756 61.564 40.856 1.00 71.64 283 THR A N 1
ATOM 1873 C CA . THR A 1 259 ? 20.970 62.571 41.579 1.00 70.00 283 THR A CA 1
ATOM 1874 C C . THR A 1 259 ? 21.904 63.684 42.083 1.00 71.85 283 THR A C 1
ATOM 1875 O O . THR A 1 259 ? 22.857 63.405 42.808 1.00 71.09 283 THR A O 1
ATOM 1879 N N . PRO A 1 260 ? 21.645 64.962 41.720 1.00 68.36 284 PRO A N 1
ATOM 1880 C CA . PRO A 1 260 ? 22.576 66.042 42.113 1.00 67.01 284 PRO A CA 1
ATOM 1881 C C . PRO A 1 260 ? 22.347 66.606 43.530 1.00 70.44 284 PRO A C 1
ATOM 1882 O O . PRO A 1 260 ? 22.319 67.833 43.733 1.00 69.97 284 PRO A O 1
ATOM 1886 N N . PHE A 1 261 ? 22.229 65.703 44.516 1.00 67.28 285 PHE A N 1
ATOM 1887 C CA . PHE A 1 261 ? 22.046 66.060 45.924 1.00 68.18 285 PHE A CA 1
ATOM 1888 C C . PHE A 1 261 ? 22.344 64.901 46.878 1.00 71.96 285 PHE A C 1
ATOM 1889 O O . PHE A 1 261 ? 22.364 63.732 46.484 1.00 72.22 285 PHE A O 1
ATOM 1897 N N . GLY A 1 262 ? 22.613 65.262 48.126 1.00 68.25 286 GLY A N 1
ATOM 1898 C CA . GLY A 1 262 ? 22.846 64.315 49.205 1.00 67.41 286 GLY A CA 1
ATOM 1899 C C . GLY A 1 262 ? 21.525 64.039 49.883 1.00 69.63 286 GLY A C 1
ATOM 1900 O O . GLY A 1 262 ? 20.666 64.923 49.931 1.00 69.98 286 GLY A O 1
ATOM 1901 N N . LEU A 1 263 ? 21.322 62.811 50.358 1.00 63.71 287 LEU A N 1
ATOM 1902 C CA . LEU A 1 263 ? 20.083 62.460 51.050 1.00 62.67 287 LEU A CA 1
ATOM 1903 C C . LEU A 1 263 ? 20.409 62.185 52.507 1.00 68.13 287 LEU A C 1
ATOM 1904 O O . LEU A 1 263 ? 21.203 61.288 52.808 1.00 68.48 287 LEU A O 1
ATOM 1909 N N . ILE A 1 264 ? 19.866 63.016 53.412 1.00 63.94 288 ILE A N 1
ATOM 1910 C CA . ILE A 1 264 ? 20.098 62.926 54.862 1.00 62.08 288 ILE A CA 1
ATOM 1911 C C . ILE A 1 264 ? 19.016 62.061 55.459 1.00 65.60 288 ILE A C 1
ATOM 1912 O O . ILE A 1 264 ? 17.831 62.260 55.167 1.00 64.57 288 ILE A O 1
ATOM 1917 N N . ALA A 1 265 ? 19.423 61.080 56.270 1.00 63.93 289 ALA A N 1
ATOM 1918 C CA . ALA A 1 265 ? 18.484 60.177 56.932 1.00 65.25 289 ALA A CA 1
ATOM 1919 C C . ALA A 1 265 ? 18.874 59.917 58.404 1.00 69.21 289 ALA A C 1
ATOM 1920 O O . ALA A 1 265 ? 20.048 59.702 58.709 1.00 68.26 289 ALA A O 1
ATOM 1922 N N . PRO A 1 266 ? 17.900 59.918 59.340 1.00 67.68 290 PRO A N 1
ATOM 1923 C CA . PRO A 1 266 ? 16.471 60.234 59.174 1.00 67.56 290 PRO A CA 1
ATOM 1924 C C . PRO A 1 266 ? 16.309 61.760 59.105 1.00 69.49 290 PRO A C 1
ATOM 1925 O O . PRO A 1 266 ? 17.118 62.484 59.693 1.00 67.71 290 PRO A O 1
ATOM 1929 N N . ALA A 1 267 ? 15.303 62.252 58.359 1.00 65.90 291 ALA A N 1
ATOM 1930 C CA . ALA A 1 267 ? 15.082 63.697 58.208 1.00 64.95 291 ALA A CA 1
ATOM 1931 C C . ALA A 1 267 ? 14.686 64.352 59.551 1.00 69.54 291 ALA A C 1
ATOM 1932 O O . ALA A 1 267 ? 15.123 65.463 59.833 1.00 69.11 291 ALA A O 1
ATOM 1934 N N . LEU A 1 268 ? 13.910 63.647 60.386 1.00 67.18 292 LEU A N 1
ATOM 1935 C CA . LEU A 1 268 ? 13.543 64.111 61.719 1.00 68.84 292 LEU A CA 1
ATOM 1936 C C . LEU A 1 268 ? 14.324 63.254 62.718 1.00 79.02 292 LEU A C 1
ATOM 1937 O O . LEU A 1 268 ? 14.099 62.042 62.810 1.00 81.53 292 LEU A O 1
ATOM 1942 N N . PHE A 1 269 ? 15.314 63.880 63.372 1.00 76.43 293 PHE A N 1
ATOM 1943 C CA . PHE A 1 269 ? 16.260 63.253 64.280 1.00 78.27 293 PHE A CA 1
ATOM 1944 C C . PHE A 1 269 ? 16.533 64.199 65.445 1.00 82.48 293 PHE A C 1
ATOM 1945 O O . PHE A 1 269 ? 17.374 65.101 65.345 1.00 80.22 293 PHE A O 1
ATOM 1953 N N . ILE A 1 270 ? 15.780 64.005 66.542 1.00 81.02 294 ILE A N 1
ATOM 1954 C CA . ILE A 1 270 ? 15.848 64.840 67.736 1.00 82.40 294 ILE A CA 1
ATOM 1955 C C . ILE A 1 270 ? 16.672 64.128 68.812 1.00 91.56 294 ILE A C 1
ATOM 1956 O O . ILE A 1 270 ? 16.275 63.059 69.284 1.00 93.57 294 ILE A O 1
ATOM 1961 N N . GLN A 1 271 ? 17.809 64.736 69.207 1.00 90.14 295 GLN A N 1
ATOM 1962 C CA . GLN A 1 271 ? 18.704 64.156 70.214 1.00 93.38 295 GLN A CA 1
ATOM 1963 C C . GLN A 1 271 ? 18.675 64.903 71.569 1.00 101.26 295 GLN A C 1
ATOM 1964 O O . GLN A 1 271 ? 18.388 66.101 71.612 1.00 101.17 295 GLN A O 1
ATOM 1970 N N . PHE A 1 272 ? 18.991 64.180 72.669 1.00 100.55 296 PHE A N 1
ATOM 1971 C CA . PHE A 1 272 ? 19.049 64.721 74.031 1.00 133.98 296 PHE A CA 1
ATOM 1972 C C . PHE A 1 272 ? 20.279 64.196 74.762 1.00 163.42 296 PHE A C 1
ATOM 1973 O O . PHE A 1 272 ? 21.331 64.828 74.728 1.00 127.87 296 PHE A O 1
ATOM 1981 N N . GLY B 1 147 ? 25.175 80.541 67.566 1.00 99.82 171 GLY B N 1
ATOM 1982 C CA . GLY B 1 147 ? 24.148 81.211 66.771 1.00 96.96 171 GLY B CA 1
ATOM 1983 C C . GLY B 1 147 ? 23.065 80.287 66.229 1.00 95.71 171 GLY B C 1
ATOM 1984 O O . GLY B 1 147 ? 22.634 80.418 65.073 1.00 93.40 171 GLY B O 1
ATOM 1985 N N . ALA B 1 148 ? 22.627 79.335 67.075 1.00 88.92 172 ALA B N 1
ATOM 1986 C CA . ALA B 1 148 ? 21.590 78.359 66.767 1.00 84.02 172 ALA B CA 1
ATOM 1987 C C . ALA B 1 148 ? 20.237 78.843 67.268 1.00 83.55 172 ALA B C 1
ATOM 1988 O O . ALA B 1 148 ? 20.159 79.754 68.089 1.00 86.05 172 ALA B O 1
ATOM 1990 N N . PHE B 1 149 ? 19.169 78.222 66.785 1.00 74.17 173 PHE B N 1
ATOM 1991 C CA . PHE B 1 149 ? 17.817 78.526 67.200 1.00 70.45 173 PHE B CA 1
ATOM 1992 C C . PHE B 1 149 ? 17.632 78.264 68.690 1.00 75.03 173 PHE B C 1
ATOM 1993 O O . PHE B 1 149 ? 18.329 77.421 69.264 1.00 76.20 173 PHE B O 1
ATOM 2001 N N . THR B 1 150 ? 16.696 79.000 69.302 1.00 71.17 174 THR B N 1
ATOM 2002 C CA . THR B 1 150 ? 16.333 78.919 70.711 1.00 72.19 174 THR B CA 1
ATOM 2003 C C . THR B 1 150 ? 14.919 78.334 70.862 1.00 76.96 174 THR B C 1
ATOM 2004 O O . THR B 1 150 ? 14.283 77.945 69.878 1.00 73.90 174 THR B O 1
ATOM 2008 N N . GLU B 1 151 ? 14.414 78.324 72.104 1.00 77.58 175 GLU B N 1
ATOM 2009 C CA . GLU B 1 151 ? 13.078 77.835 72.450 1.00 76.85 175 GLU B CA 1
ATOM 2010 C C . GLU B 1 151 ? 11.993 78.882 72.096 1.00 79.11 175 GLU B C 1
ATOM 2011 O O . GLU B 1 151 ? 10.812 78.544 72.103 1.00 78.64 175 GLU B O 1
ATOM 2017 N N . SER B 1 152 ? 12.403 80.141 71.773 1.00 74.51 176 SER B N 1
ATOM 2018 C CA . SER B 1 152 ? 11.529 81.275 71.456 1.00 73.11 176 SER B CA 1
ATOM 2019 C C . SER B 1 152 ? 11.280 81.430 69.971 1.00 75.98 176 SER B C 1
ATOM 2020 O O . SER B 1 152 ? 12.232 81.646 69.219 1.00 78.46 176 SER B O 1
ATOM 2023 N N . ILE B 1 153 ? 9.995 81.387 69.550 1.00 68.81 177 ILE B N 1
ATOM 2024 C CA . ILE B 1 153 ? 9.583 81.580 68.148 1.00 66.20 177 ILE B CA 1
ATOM 2025 C C . ILE B 1 153 ? 10.072 82.967 67.658 1.00 69.83 177 ILE B C 1
ATOM 2026 O O . ILE B 1 153 ? 10.737 83.056 66.629 1.00 69.21 177 ILE B O 1
ATOM 2031 N N . GLY B 1 154 ? 9.769 84.009 68.437 1.00 66.23 178 GLY B N 1
ATOM 2032 C CA . GLY B 1 154 ? 10.137 85.388 68.136 1.00 66.41 178 GLY B CA 1
ATOM 2033 C C . GLY B 1 154 ? 11.604 85.589 67.807 1.00 69.36 178 GLY B C 1
ATOM 2034 O O . GLY B 1 154 ? 11.936 86.271 66.833 1.00 67.56 178 GLY B O 1
ATOM 2035 N N . THR B 1 155 ? 12.484 84.978 68.623 1.00 67.23 179 THR B N 1
ATOM 2036 C CA . THR B 1 155 ? 13.930 85.012 68.464 1.00 68.63 179 THR B CA 1
ATOM 2037 C C . THR B 1 155 ? 14.311 84.289 67.170 1.00 75.04 179 THR B C 1
ATOM 2038 O O . THR B 1 155 ? 15.104 84.815 66.388 1.00 76.74 179 THR B O 1
ATOM 2042 N N . ASN B 1 156 ? 13.720 83.101 66.939 1.00 70.34 180 ASN B N 1
ATOM 2043 C CA . ASN B 1 156 ? 13.988 82.267 65.775 1.00 68.46 180 ASN B CA 1
ATOM 2044 C C . ASN B 1 156 ? 13.613 82.991 64.459 1.00 70.48 180 ASN B C 1
ATOM 2045 O O . ASN B 1 156 ? 14.397 82.934 63.502 1.00 70.55 180 ASN B O 1
ATOM 2050 N N . LEU B 1 157 ? 12.463 83.709 64.420 1.00 63.70 181 LEU B N 1
ATOM 2051 C CA . LEU B 1 157 ? 12.025 84.435 63.214 1.00 61.87 181 LEU B CA 1
ATOM 2052 C C . LEU B 1 157 ? 12.992 85.586 62.878 1.00 66.41 181 LEU B C 1
ATOM 2053 O O . LEU B 1 157 ? 13.311 85.804 61.695 1.00 64.46 181 LEU B O 1
ATOM 2058 N N . ALA B 1 158 ? 13.478 86.293 63.938 1.00 64.44 182 ALA B N 1
ATOM 2059 C CA . ALA B 1 158 ? 14.454 87.390 63.836 1.00 66.22 182 ALA B CA 1
ATOM 2060 C C . ALA B 1 158 ? 15.754 86.884 63.231 1.00 73.91 182 ALA B C 1
ATOM 2061 O O . ALA B 1 158 ? 16.352 87.578 62.396 1.00 75.61 182 ALA B O 1
ATOM 2063 N N . MET B 1 159 ? 16.168 85.652 63.624 1.00 70.37 183 MET B N 1
ATOM 2064 C CA . MET B 1 159 ? 17.391 85.017 63.127 1.00 70.43 183 MET B CA 1
ATOM 2065 C C . MET B 1 159 ? 17.298 84.780 61.622 1.00 73.67 183 MET B C 1
ATOM 2066 O O . MET B 1 159 ? 18.260 85.069 60.907 1.00 75.30 183 MET B O 1
ATOM 2071 N N . VAL B 1 160 ? 16.122 84.336 61.132 1.00 67.74 184 VAL B N 1
ATOM 2072 C CA . VAL B 1 160 ? 15.906 84.083 59.702 1.00 65.64 184 VAL B CA 1
ATOM 2073 C C . VAL B 1 160 ? 15.842 85.419 58.930 1.00 70.56 184 VAL B C 1
ATOM 2074 O O . VAL B 1 160 ? 16.491 85.540 57.884 1.00 71.75 184 VAL B O 1
ATOM 2078 N N . ARG B 1 161 ? 15.130 86.429 59.470 1.00 66.71 185 ARG B N 1
ATOM 2079 C CA . ARG B 1 161 ? 15.009 87.744 58.825 1.00 67.96 185 ARG B CA 1
ATOM 2080 C C . ARG B 1 161 ? 16.376 88.500 58.755 1.00 76.34 185 ARG B C 1
ATOM 2081 O O . ARG B 1 161 ? 16.508 89.425 57.945 1.00 79.82 185 ARG B O 1
ATOM 2089 N N . ARG B 1 162 ? 17.391 88.096 59.565 1.00 72.15 186 ARG B N 1
ATOM 2090 C CA . ARG B 1 162 ? 18.739 88.663 59.504 1.00 73.72 186 ARG B CA 1
ATOM 2091 C C . ARG B 1 162 ? 19.400 88.217 58.216 1.00 77.15 186 ARG B C 1
ATOM 2092 O O . ARG B 1 162 ? 20.213 88.966 57.670 1.00 80.14 186 ARG B O 1
ATOM 2100 N N . ILE B 1 163 ? 19.041 87.006 57.720 1.00 69.90 187 ILE B N 1
ATOM 2101 C CA . ILE B 1 163 ? 19.557 86.433 56.464 1.00 69.32 187 ILE B CA 1
ATOM 2102 C C . ILE B 1 163 ? 18.624 86.801 55.277 1.00 74.64 187 ILE B C 1
ATOM 2103 O O . ILE B 1 163 ? 19.095 87.394 54.300 1.00 74.31 187 ILE B O 1
ATOM 2108 N N . ILE B 1 164 ? 17.312 86.432 55.360 1.00 71.28 188 ILE B N 1
ATOM 2109 C CA . ILE B 1 164 ? 16.342 86.728 54.294 1.00 71.21 188 ILE B CA 1
ATOM 2110 C C . ILE B 1 164 ? 15.669 88.027 54.679 1.00 76.81 188 ILE B C 1
ATOM 2111 O O . ILE B 1 164 ? 14.807 88.049 55.550 1.00 75.40 188 ILE B O 1
ATOM 2116 N N . LYS B 1 165 ? 16.101 89.114 54.028 1.00 76.82 189 LYS B N 1
ATOM 2117 C CA . LYS B 1 165 ? 15.700 90.492 54.304 1.00 78.50 189 LYS B CA 1
ATOM 2118 C C . LYS B 1 165 ? 14.560 90.999 53.414 1.00 83.43 189 LYS B C 1
ATOM 2119 O O . LYS B 1 165 ? 14.119 92.130 53.644 1.00 86.39 189 LYS B O 1
ATOM 2125 N N . THR B 1 166 ? 14.054 90.186 52.447 1.00 76.67 190 THR B N 1
ATOM 2126 C CA . THR B 1 166 ? 12.941 90.580 51.558 1.00 76.11 190 THR B CA 1
ATOM 2127 C C . THR B 1 166 ? 11.575 90.654 52.314 1.00 78.42 190 THR B C 1
ATOM 2128 O O . THR B 1 166 ? 11.299 89.800 53.181 1.00 75.70 190 THR B O 1
ATOM 2132 N N . PRO B 1 167 ? 10.677 91.612 51.934 1.00 74.95 191 PRO B N 1
ATOM 2133 C CA . PRO B 1 167 ? 9.355 91.661 52.583 1.00 73.81 191 PRO B CA 1
ATOM 2134 C C . PRO B 1 167 ? 8.449 90.531 52.085 1.00 75.25 191 PRO B C 1
ATOM 2135 O O . PRO B 1 167 ? 7.350 90.370 52.600 1.00 74.30 191 PRO B O 1
ATOM 2139 N N . ASP B 1 168 ? 8.905 89.753 51.084 1.00 72.44 192 ASP B N 1
ATOM 2140 C CA . ASP B 1 168 ? 8.143 88.627 50.532 1.00 71.80 192 ASP B CA 1
ATOM 2141 C C . ASP B 1 168 ? 8.181 87.403 51.475 1.00 73.38 192 ASP B C 1
ATOM 2142 O O . ASP B 1 168 ? 7.389 86.468 51.293 1.00 72.27 192 ASP B O 1
ATOM 2147 N N . LEU B 1 169 ? 9.078 87.421 52.490 1.00 68.08 193 LEU B N 1
ATOM 2148 C CA . LEU B 1 169 ? 9.126 86.355 53.479 1.00 65.58 193 LEU B CA 1
ATOM 2149 C C . LEU B 1 169 ? 7.952 86.614 54.434 1.00 71.93 193 LEU B C 1
ATOM 2150 O O . LEU B 1 169 ? 7.951 87.609 55.180 1.00 72.90 193 LEU B O 1
ATOM 2155 N N . TRP B 1 170 ? 6.902 85.773 54.306 1.00 68.09 194 TRP B N 1
ATOM 2156 C CA . TRP B 1 170 ? 5.657 85.908 55.040 1.00 67.81 194 TRP B CA 1
ATOM 2157 C C . TRP B 1 170 ? 5.504 84.907 56.132 1.00 71.65 194 TRP B C 1
ATOM 2158 O O . TRP B 1 170 ? 5.924 83.756 56.010 1.00 70.22 194 TRP B O 1
ATOM 2169 N N . LEU B 1 171 ? 4.799 85.351 57.149 1.00 69.65 195 LEU B N 1
ATOM 2170 C CA . LEU B 1 171 ? 4.458 84.594 58.330 1.00 68.53 195 LEU B CA 1
ATOM 2171 C C . LEU B 1 171 ? 3.050 84.085 58.288 1.00 72.26 195 LEU B C 1
ATOM 2172 O O . LEU B 1 171 ? 2.206 84.517 57.498 1.00 71.46 195 LEU B O 1
ATOM 2177 N N . GLU B 1 172 ? 2.779 83.236 59.251 1.00 69.23 196 GLU B N 1
ATOM 2178 C CA . GLU B 1 172 ? 1.447 82.775 59.567 1.00 69.37 196 GLU B CA 1
ATOM 2179 C C . GLU B 1 172 ? 1.469 82.091 60.907 1.00 71.21 196 GLU B C 1
ATOM 2180 O O . GLU B 1 172 ? 2.089 81.039 61.043 1.00 69.56 196 GLU B O 1
ATOM 2186 N N . SER B 1 173 ? 0.851 82.724 61.914 1.00 67.77 197 SER B N 1
ATOM 2187 C CA . SER B 1 173 ? 0.775 82.186 63.261 1.00 66.75 197 SER B CA 1
ATOM 2188 C C . SER B 1 173 ? -0.471 81.365 63.408 1.00 72.15 197 SER B C 1
ATOM 2189 O O . SER B 1 173 ? -1.525 81.743 62.892 1.00 73.98 197 SER B O 1
ATOM 2192 N N . MET B 1 174 ? -0.362 80.220 64.079 1.00 68.70 198 MET B N 1
ATOM 2193 C CA . MET B 1 174 ? -1.520 79.362 64.325 1.00 69.83 198 MET B CA 1
ATOM 2194 C C . MET B 1 174 ? -1.344 78.557 65.625 1.00 68.71 198 MET B C 1
ATOM 2195 O O . MET B 1 174 ? -0.264 78.554 66.217 1.00 65.86 198 MET B O 1
ATOM 2200 N N . LYS B 1 175 ? -2.439 77.938 66.080 1.00 64.61 199 LYS B N 1
ATOM 2201 C CA . LYS B 1 175 ? -2.509 77.117 67.280 1.00 64.30 199 LYS B CA 1
ATOM 2202 C C . LYS B 1 175 ? -2.873 75.723 66.852 1.00 72.04 199 LYS B C 1
ATOM 2203 O O . LYS B 1 175 ? -4.000 75.473 66.434 1.00 73.63 199 LYS B O 1
ATOM 2209 N N . ILE B 1 176 ? -1.889 74.835 66.869 1.00 69.82 200 ILE B N 1
ATOM 2210 C CA . ILE B 1 176 ? -2.070 73.444 66.467 1.00 71.33 200 ILE B CA 1
ATOM 2211 C C . ILE B 1 176 ? -1.944 72.571 67.700 1.00 78.63 200 ILE B C 1
ATOM 2212 O O . ILE B 1 176 ? -1.328 72.978 68.676 1.00 79.48 200 ILE B O 1
ATOM 2217 N N . GLY B 1 177 ? -2.541 71.396 67.654 1.00 76.50 201 GLY B N 1
ATOM 2218 C CA . GLY B 1 177 ? -2.497 70.455 68.756 1.00 76.92 201 GLY B CA 1
ATOM 2219 C C . GLY B 1 177 ? -3.717 69.572 68.805 1.00 82.18 201 GLY B C 1
ATOM 2220 O O . GLY B 1 177 ? -4.832 70.032 68.532 1.00 81.13 201 GLY B O 1
ATOM 2221 N N . ARG B 1 178 ? -3.504 68.299 69.180 1.00 81.63 202 ARG B N 1
ATOM 2222 C CA . ARG B 1 178 ? -4.572 67.316 69.278 1.00 85.38 202 ARG B CA 1
ATOM 2223 C C . ARG B 1 178 ? -5.388 67.517 70.570 1.00 93.57 202 ARG B C 1
ATOM 2224 O O . ARG B 1 178 ? -6.577 67.858 70.484 1.00 95.08 202 ARG B O 1
ATOM 2232 N N . VAL B 1 179 ? -4.753 67.336 71.753 1.00 90.80 203 VAL B N 1
ATOM 2233 C CA . VAL B 1 179 ? -5.434 67.453 73.054 1.00 92.36 203 VAL B CA 1
ATOM 2234 C C . VAL B 1 179 ? -5.441 68.931 73.528 1.00 93.77 203 VAL B C 1
ATOM 2235 O O . VAL B 1 179 ? -6.507 69.477 73.849 1.00 95.11 203 VAL B O 1
ATOM 2239 N N . THR B 1 180 ? -4.251 69.546 73.587 1.00 85.64 204 THR B N 1
ATOM 2240 C CA . THR B 1 180 ? -4.046 70.936 73.988 1.00 82.60 204 THR B CA 1
ATOM 2241 C C . THR B 1 180 ? -3.364 71.678 72.849 1.00 82.60 204 THR B C 1
ATOM 2242 O O . THR B 1 180 ? -2.637 71.055 72.068 1.00 81.85 204 THR B O 1
ATOM 2246 N N . LYS B 1 181 ? -3.551 73.007 72.778 1.00 75.45 205 LYS B N 1
ATOM 2247 C CA . LYS B 1 181 ? -2.974 73.817 71.706 1.00 71.15 205 LYS B CA 1
ATOM 2248 C C . LYS B 1 181 ? -1.556 74.302 72.015 1.00 71.72 205 LYS B C 1
ATOM 2249 O O . LYS B 1 181 ? -1.241 74.702 73.133 1.00 71.84 205 LYS B O 1
ATOM 2255 N N . THR B 1 182 ? -0.728 74.289 70.982 1.00 66.37 206 THR B N 1
ATOM 2256 C CA . THR B 1 182 ? 0.653 74.761 70.939 1.00 65.52 206 THR B CA 1
ATOM 2257 C C . THR B 1 182 ? 0.753 75.860 69.864 1.00 69.13 206 THR B C 1
ATOM 2258 O O . THR B 1 182 ? 0.230 75.696 68.748 1.00 66.77 206 THR B O 1
ATOM 2262 N N . ASP B 1 183 ? 1.438 76.966 70.201 1.00 66.89 207 ASP B N 1
ATOM 2263 C CA . ASP B 1 183 ? 1.651 78.075 69.269 1.00 65.96 207 ASP B CA 1
ATOM 2264 C C . ASP B 1 183 ? 2.725 77.709 68.276 1.00 72.22 207 ASP B C 1
ATOM 2265 O O . ASP B 1 183 ? 3.745 77.125 68.631 1.00 71.43 207 ASP B O 1
ATOM 2270 N N . VAL B 1 184 ? 2.450 78.000 67.006 1.00 71.41 208 VAL B N 1
ATOM 2271 C CA . VAL B 1 184 ? 3.297 77.678 65.865 1.00 70.59 208 VAL B CA 1
ATOM 2272 C C . VAL B 1 184 ? 3.310 78.850 64.883 1.00 74.60 208 VAL B C 1
ATOM 2273 O O . VAL B 1 184 ? 2.260 79.464 64.668 1.00 75.97 208 VAL B O 1
ATOM 2277 N N . THR B 1 185 ? 4.488 79.165 64.299 1.00 69.23 209 THR B N 1
ATOM 2278 C CA . THR B 1 185 ? 4.606 80.173 63.244 1.00 68.20 209 THR B CA 1
ATOM 2279 C C . THR B 1 185 ? 5.217 79.493 62.017 1.00 71.80 209 THR B C 1
ATOM 2280 O O . THR B 1 185 ? 6.267 78.851 62.082 1.00 68.61 209 THR B O 1
ATOM 2284 N N . LEU B 1 186 ? 4.488 79.613 60.910 1.00 71.27 210 LEU B N 1
ATOM 2285 C CA . LEU B 1 186 ? 4.775 79.085 59.583 1.00 71.46 210 LEU B CA 1
ATOM 2286 C C . LEU B 1 186 ? 5.443 80.204 58.743 1.00 72.14 210 LEU B C 1
ATOM 2287 O O . LEU B 1 186 ? 5.025 81.361 58.809 1.00 72.12 210 LEU B O 1
ATOM 2292 N N . MET B 1 187 ? 6.470 79.851 57.977 1.00 67.10 211 MET B N 1
ATOM 2293 C CA . MET B 1 187 ? 7.242 80.744 57.087 1.00 66.88 211 MET B CA 1
ATOM 2294 C C . MET B 1 187 ? 7.322 80.213 55.657 1.00 71.27 211 MET B C 1
ATOM 2295 O O . MET B 1 187 ? 7.533 79.014 55.452 1.00 71.18 211 MET B O 1
ATOM 2300 N N . TYR B 1 188 ? 7.247 81.115 54.676 1.00 67.17 212 TYR B N 1
ATOM 2301 C CA . TYR B 1 188 ? 7.386 80.817 53.249 1.00 66.50 212 TYR B CA 1
ATOM 2302 C C . TYR B 1 188 ? 7.669 82.120 52.505 1.00 70.54 212 TYR B C 1
ATOM 2303 O O . TYR B 1 188 ? 7.249 83.178 52.972 1.00 71.93 212 TYR B O 1
ATOM 2312 N N . ILE B 1 189 ? 8.373 82.063 51.363 1.00 66.75 213 ILE B N 1
ATOM 2313 C CA . ILE B 1 189 ? 8.621 83.278 50.592 1.00 67.23 213 ILE B CA 1
ATOM 2314 C C . ILE B 1 189 ? 7.550 83.329 49.514 1.00 73.48 213 ILE B C 1
ATOM 2315 O O . ILE B 1 189 ? 7.550 82.510 48.584 1.00 73.41 213 ILE B O 1
ATOM 2320 N N . HIS B 1 190 ? 6.627 84.288 49.665 1.00 71.94 214 HIS B N 1
ATOM 2321 C CA . HIS B 1 190 ? 5.537 84.566 48.737 1.00 74.57 214 HIS B CA 1
ATOM 2322 C C . HIS B 1 190 ? 6.106 84.822 47.334 1.00 81.81 214 HIS B C 1
ATOM 2323 O O . HIS B 1 190 ? 6.994 85.669 47.163 1.00 82.12 214 HIS B O 1
ATOM 2330 N N . GLY B 1 191 ? 5.625 84.063 46.357 1.00 79.93 215 GLY B N 1
ATOM 2331 C CA . GLY B 1 191 ? 6.103 84.203 44.987 1.00 81.75 215 GLY B CA 1
ATOM 2332 C C . GLY B 1 191 ? 7.184 83.212 44.596 1.00 86.04 215 GLY B C 1
ATOM 2333 O O . GLY B 1 191 ? 7.405 82.987 43.404 1.00 88.63 215 GLY B O 1
ATOM 2334 N N . ILE B 1 192 ? 7.885 82.636 45.588 1.00 80.21 216 ILE B N 1
ATOM 2335 C CA . ILE B 1 192 ? 8.910 81.604 45.383 1.00 78.63 216 ILE B CA 1
ATOM 2336 C C . ILE B 1 192 ? 8.254 80.268 45.744 1.00 83.23 216 ILE B C 1
ATOM 2337 O O . ILE B 1 192 ? 8.268 79.357 44.919 1.00 85.12 216 ILE B O 1
ATOM 2342 N N . ALA B 1 193 ? 7.631 80.173 46.933 1.00 78.00 217 ALA B N 1
ATOM 2343 C CA . ALA B 1 193 ? 6.918 78.971 47.350 1.00 77.57 217 ALA B CA 1
ATOM 2344 C C . ALA B 1 193 ? 5.653 78.783 46.519 1.00 86.84 217 ALA B C 1
ATOM 2345 O O . ALA B 1 193 ? 4.966 79.764 46.205 1.00 88.40 217 ALA B O 1
ATOM 2347 N N . ASN B 1 194 ? 5.359 77.524 46.151 1.00 84.74 218 ASN B N 1
ATOM 2348 C CA . ASN B 1 194 ? 4.162 77.168 45.392 1.00 87.06 218 ASN B CA 1
ATOM 2349 C C . ASN B 1 194 ? 2.959 77.296 46.301 1.00 92.57 218 ASN B C 1
ATOM 2350 O O . ASN B 1 194 ? 2.970 76.733 47.400 1.00 90.43 218 ASN B O 1
ATOM 2355 N N . ASP B 1 195 ? 1.924 78.021 45.852 1.00 93.09 219 ASP B N 1
ATOM 2356 C CA . ASP B 1 195 ? 0.730 78.237 46.666 1.00 95.06 219 ASP B CA 1
ATOM 2357 C C . ASP B 1 195 ? 0.001 76.936 46.988 1.00 98.83 219 ASP B C 1
ATOM 2358 O O . ASP B 1 195 ? -0.418 76.770 48.130 1.00 98.12 219 ASP B O 1
ATOM 2363 N N . LYS B 1 196 ? -0.072 75.990 46.036 1.00 95.53 220 LYS B N 1
ATOM 2364 C CA . LYS B 1 196 ? -0.725 74.697 46.258 1.00 95.90 220 LYS B CA 1
ATOM 2365 C C . LYS B 1 196 ? 0.022 73.885 47.353 1.00 96.61 220 LYS B C 1
ATOM 2366 O O . LYS B 1 196 ? -0.629 73.208 48.153 1.00 97.66 220 LYS B O 1
ATOM 2372 N N . VAL B 1 197 ? 1.361 74.024 47.438 1.00 88.75 221 VAL B N 1
ATOM 2373 C CA . VAL B 1 197 ? 2.193 73.354 48.446 1.00 85.45 221 VAL B CA 1
ATOM 2374 C C . VAL B 1 197 ? 1.963 74.017 49.820 1.00 86.51 221 VAL B C 1
ATOM 2375 O O . VAL B 1 197 ? 1.856 73.312 50.829 1.00 85.24 221 VAL B O 1
ATOM 2379 N N . VAL B 1 198 ? 1.863 75.363 49.850 1.00 82.38 222 VAL B N 1
ATOM 2380 C CA . VAL B 1 198 ? 1.644 76.138 51.079 1.00 80.60 222 VAL B CA 1
ATOM 2381 C C . VAL B 1 198 ? 0.267 75.771 51.642 1.00 86.36 222 VAL B C 1
ATOM 2382 O O . VAL B 1 198 ? 0.185 75.407 52.817 1.00 85.20 222 VAL B O 1
ATOM 2386 N N . LYS B 1 199 ? -0.794 75.815 50.790 1.00 85.55 223 LYS B N 1
ATOM 2387 C CA . LYS B 1 199 ? -2.176 75.474 51.174 1.00 87.51 223 LYS B CA 1
ATOM 2388 C C . LYS B 1 199 ? -2.269 74.060 51.773 1.00 90.38 223 LYS B C 1
ATOM 2389 O O . LYS B 1 199 ? -2.947 73.871 52.780 1.00 90.06 223 LYS B O 1
ATOM 2395 N N . GLU B 1 200 ? -1.569 73.082 51.169 1.00 86.54 224 GLU B N 1
ATOM 2396 C CA . GLU B 1 200 ? -1.569 71.692 51.622 1.00 86.81 224 GLU B CA 1
ATOM 2397 C C . GLU B 1 200 ? -0.840 71.498 52.941 1.00 88.52 224 GLU B C 1
ATOM 2398 O O . GLU B 1 200 ? -1.336 70.763 53.794 1.00 89.05 224 GLU B O 1
ATOM 2404 N N . ILE B 1 201 ? 0.320 72.142 53.119 1.00 83.34 225 ILE B N 1
ATOM 2405 C CA . ILE B 1 201 ? 1.091 72.012 54.357 1.00 82.19 225 ILE B CA 1
ATOM 2406 C C . ILE B 1 201 ? 0.318 72.658 55.526 1.00 88.41 225 ILE B C 1
ATOM 2407 O O . ILE B 1 201 ? 0.241 72.057 56.599 1.00 89.45 225 ILE B O 1
ATOM 2412 N N . ARG B 1 202 ? -0.296 73.837 55.294 1.00 84.68 226 ARG B N 1
ATOM 2413 C CA . ARG B 1 202 ? -1.098 74.569 56.272 1.00 84.25 226 ARG B CA 1
ATOM 2414 C C . ARG B 1 202 ? -2.286 73.709 56.746 1.00 90.90 226 ARG B C 1
ATOM 2415 O O . ARG B 1 202 ? -2.501 73.589 57.954 1.00 91.39 226 ARG B O 1
ATOM 2423 N N . LYS B 1 203 ? -3.025 73.101 55.792 1.00 88.71 227 LYS B N 1
ATOM 2424 C CA . LYS B 1 203 ? -4.169 72.215 56.009 1.00 90.81 227 LYS B CA 1
ATOM 2425 C C . LYS B 1 203 ? -3.760 71.028 56.898 1.00 95.17 227 LYS B C 1
ATOM 2426 O O . LYS B 1 203 ? -4.439 70.754 57.880 1.00 96.40 227 LYS B O 1
ATOM 2432 N N . ARG B 1 204 ? -2.631 70.370 56.589 1.00 91.44 228 ARG B N 1
ATOM 2433 C CA . ARG B 1 204 ? -2.125 69.226 57.357 1.00 91.52 228 ARG B CA 1
ATOM 2434 C C . ARG B 1 204 ? -1.733 69.608 58.772 1.00 94.77 228 ARG B C 1
ATOM 2435 O O . ARG B 1 204 ? -2.010 68.854 59.703 1.00 95.96 228 ARG B O 1
ATOM 2443 N N . LEU B 1 205 ? -1.076 70.770 58.923 1.00 89.85 229 LEU B N 1
ATOM 2444 C CA . LEU B 1 205 ? -0.616 71.302 60.198 1.00 88.48 229 LEU B CA 1
ATOM 2445 C C . LEU B 1 205 ? -1.763 71.497 61.165 1.00 95.59 229 LEU B C 1
ATOM 2446 O O . LEU B 1 205 ? -1.673 71.061 62.306 1.00 95.41 229 LEU B O 1
ATOM 2451 N N . LYS B 1 206 ? -2.860 72.108 60.689 1.00 94.47 230 LYS B N 1
ATOM 2452 C CA . LYS B 1 206 ? -4.064 72.393 61.459 1.00 96.41 230 LYS B CA 1
ATOM 2453 C C . LYS B 1 206 ? -4.599 71.143 62.182 1.00 103.11 230 LYS B C 1
ATOM 2454 O O . LYS B 1 206 ? -5.109 71.268 63.295 1.00 104.95 230 LYS B O 1
ATOM 2460 N N . ASN B 1 207 ? -4.443 69.949 61.579 1.00 99.84 231 ASN B N 1
ATOM 2461 C CA . ASN B 1 207 ? -4.931 68.692 62.143 1.00 101.82 231 ASN B CA 1
ATOM 2462 C C . ASN B 1 207 ? -3.798 67.709 62.529 1.00 102.41 231 ASN B C 1
ATOM 2463 O O . ASN B 1 207 ? -4.087 66.556 62.856 1.00 104.79 231 ASN B O 1
ATOM 2468 N N . ILE B 1 208 ? -2.532 68.162 62.525 1.00 94.11 232 ILE B N 1
ATOM 2469 C CA . ILE B 1 208 ? -1.382 67.313 62.865 1.00 92.04 232 ILE B CA 1
ATOM 2470 C C . ILE B 1 208 ? -1.311 67.067 64.386 1.00 93.82 232 ILE B C 1
ATOM 2471 O O . ILE B 1 208 ? -1.704 67.927 65.181 1.00 92.59 232 ILE B O 1
ATOM 2476 N N . ASP B 1 209 ? -0.808 65.882 64.767 1.00 89.55 233 ASP B N 1
ATOM 2477 C CA . ASP B 1 209 ? -0.513 65.529 66.150 1.00 88.93 233 ASP B CA 1
ATOM 2478 C C . ASP B 1 209 ? 0.982 65.746 66.282 1.00 89.48 233 ASP B C 1
ATOM 2479 O O . ASP B 1 209 ? 1.778 64.811 66.155 1.00 89.73 233 ASP B O 1
ATOM 2484 N N . ILE B 1 210 ? 1.357 67.020 66.447 1.00 82.41 234 ILE B N 1
ATOM 2485 C CA . ILE B 1 210 ? 2.734 67.499 66.510 1.00 79.19 234 ILE B CA 1
ATOM 2486 C C . ILE B 1 210 ? 3.561 66.787 67.589 1.00 82.18 234 ILE B C 1
ATOM 2487 O O . ILE B 1 210 ? 4.746 66.554 67.377 1.00 81.40 234 ILE B O 1
ATOM 2492 N N . ASP B 1 211 ? 2.938 66.414 68.697 1.00 80.07 235 ASP B N 1
ATOM 2493 C CA . ASP B 1 211 ? 3.618 65.747 69.798 1.00 81.38 235 ASP B CA 1
ATOM 2494 C C . ASP B 1 211 ? 4.082 64.362 69.361 1.00 85.79 235 ASP B C 1
ATOM 2495 O O . ASP B 1 211 ? 5.266 64.054 69.494 1.00 84.93 235 ASP B O 1
ATOM 2500 N N . SER B 1 212 ? 3.168 63.571 68.763 1.00 83.58 236 SER B N 1
ATOM 2501 C CA . SER B 1 212 ? 3.414 62.228 68.233 1.00 84.90 236 SER B CA 1
ATOM 2502 C C . SER B 1 212 ? 4.454 62.275 67.098 1.00 87.70 236 SER B C 1
ATOM 2503 O O . SER B 1 212 ? 5.373 61.447 67.082 1.00 88.44 236 SER B O 1
ATOM 2506 N N . ILE B 1 213 ? 4.320 63.260 66.178 1.00 81.44 237 ILE B N 1
ATOM 2507 C CA . ILE B 1 213 ? 5.223 63.467 65.053 1.00 79.89 237 ILE B CA 1
ATOM 2508 C C . ILE B 1 213 ? 6.639 63.715 65.573 1.00 83.14 237 ILE B C 1
ATOM 2509 O O . ILE B 1 213 ? 7.570 63.052 65.113 1.00 83.10 237 ILE B O 1
ATOM 2514 N N . LEU B 1 214 ? 6.794 64.638 66.540 1.00 78.83 238 LEU B N 1
ATOM 2515 C CA . LEU B 1 214 ? 8.107 64.979 67.084 1.00 78.08 238 LEU B CA 1
ATOM 2516 C C . LEU B 1 214 ? 8.685 63.838 67.908 1.00 85.48 238 LEU B C 1
ATOM 2517 O O . LEU B 1 214 ? 9.860 63.516 67.739 1.00 85.59 238 LEU B O 1
ATOM 2522 N N . GLU B 1 215 ? 7.858 63.186 68.746 1.00 84.97 239 GLU B N 1
ATOM 2523 C CA . GLU B 1 21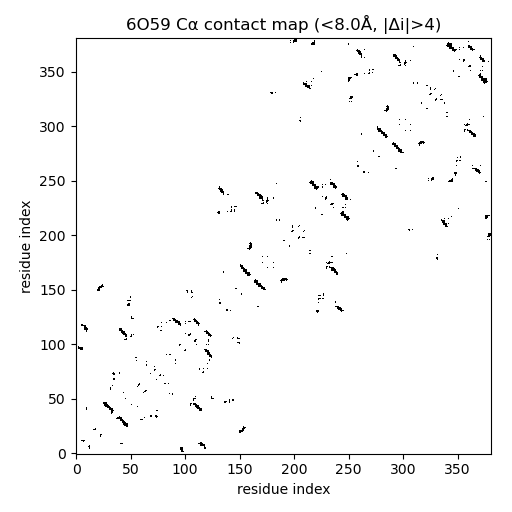5 ? 8.266 62.048 69.576 1.00 87.43 239 GLU B CA 1
ATOM 2524 C C . GLU B 1 215 ? 8.750 60.873 68.715 1.00 94.19 239 GLU B C 1
ATOM 2525 O O . GLU B 1 215 ? 9.658 60.158 69.135 1.00 95.34 239 GLU B O 1
ATOM 2531 N N . SER B 1 216 ? 8.181 60.704 67.500 1.00 91.73 240 SER B N 1
ATOM 2532 C CA . SER B 1 216 ? 8.578 59.646 66.563 1.00 93.25 240 SER B CA 1
ATOM 2533 C C . SER B 1 216 ? 10.004 59.884 66.030 1.00 96.05 240 SER B C 1
ATOM 2534 O O . SER B 1 216 ? 10.637 58.947 65.536 1.00 97.55 240 SER B O 1
ATOM 2537 N N . GLY B 1 217 ? 10.474 61.130 66.145 1.00 89.80 241 GLY B N 1
ATOM 2538 C CA . GLY B 1 217 ? 11.801 61.562 65.724 1.00 87.67 241 GLY B CA 1
ATOM 2539 C C . GLY B 1 217 ? 12.874 61.397 66.786 1.00 91.23 241 GLY B C 1
ATOM 2540 O O . GLY B 1 217 ? 14.051 61.644 66.503 1.00 90.04 241 GLY B O 1
ATOM 2541 N N . TYR B 1 218 ? 12.489 60.984 68.016 1.00 88.81 242 TYR B N 1
ATOM 2542 C CA . TYR B 1 218 ? 13.453 60.746 69.103 1.00 90.64 242 TYR B CA 1
ATOM 2543 C C . TYR B 1 218 ? 14.248 59.478 68.783 1.00 95.95 242 TYR B C 1
ATOM 2544 O O . TYR B 1 218 ? 13.690 58.547 68.211 1.00 95.72 242 TYR B O 1
ATOM 2553 N N . VAL B 1 219 ? 15.541 59.451 69.123 1.00 94.60 243 VAL B N 1
ATOM 2554 C CA . VAL B 1 219 ? 16.445 58.340 68.811 1.00 97.35 243 VAL B CA 1
ATOM 2555 C C . VAL B 1 219 ? 15.843 56.978 69.227 1.00 105.85 243 VAL B C 1
ATOM 2556 O O . VAL B 1 219 ? 15.839 56.067 68.398 1.00 106.82 243 VAL B O 1
ATOM 2560 N N . GLU B 1 220 ? 15.297 56.863 70.461 1.00 104.27 244 GLU B N 1
ATOM 2561 C CA . GLU B 1 220 ? 14.676 55.641 71.010 1.00 107.57 244 GLU B CA 1
ATOM 2562 C C . GLU B 1 220 ? 13.606 55.051 70.059 1.00 110.90 244 GLU B C 1
ATOM 2563 O O . GLU B 1 220 ? 13.638 53.859 69.744 1.00 112.03 244 GLU B O 1
ATOM 2569 N N . GLN B 1 221 ? 12.693 55.909 69.581 1.00 106.27 245 GLN B N 1
ATOM 2570 C CA . GLN B 1 221 ? 11.598 55.575 68.661 1.00 106.58 245 GLN B CA 1
ATOM 2571 C C . GLN B 1 221 ? 12.088 55.362 67.210 1.00 110.04 245 GLN B C 1
ATOM 2572 O O . GLN B 1 221 ? 11.312 54.924 66.360 1.00 111.24 245 GLN B O 1
ATOM 2578 N N . LEU B 1 222 ? 13.353 55.682 66.922 1.00 104.19 246 LEU B N 1
ATOM 2579 C CA . LEU B 1 222 ? 13.913 55.437 65.601 1.00 102.66 246 LEU B CA 1
ATOM 2580 C C . LEU B 1 222 ? 14.652 54.097 65.617 1.00 112.07 246 LEU B C 1
ATOM 2581 O O . LEU B 1 222 ? 14.756 53.441 64.583 1.00 111.64 246 LEU B O 1
ATOM 2586 N N . ILE B 1 223 ? 15.139 53.690 66.804 1.00 113.77 247 ILE B N 1
ATOM 2587 C CA . ILE B 1 223 ? 15.882 52.451 67.053 1.00 118.70 247 ILE B CA 1
ATOM 2588 C C . ILE B 1 223 ? 14.986 51.215 66.863 1.00 127.83 247 ILE B C 1
ATOM 2589 O O . ILE B 1 223 ? 15.402 50.272 66.182 1.00 128.83 247 ILE B O 1
ATOM 2594 N N . GLU B 1 224 ? 13.788 51.200 67.503 1.00 127.43 248 GLU B N 1
ATOM 2595 C CA . GLU B 1 224 ? 12.892 50.041 67.479 1.00 131.41 248 GLU B CA 1
ATOM 2596 C C . GLU B 1 224 ? 11.562 50.315 66.763 1.00 133.96 248 GLU B C 1
ATOM 2597 O O . GLU B 1 224 ? 11.233 49.589 65.818 1.00 134.18 248 GLU B O 1
ATOM 2603 N N . ASP B 1 225 ? 10.793 51.318 67.247 1.00 128.96 249 ASP B N 1
ATOM 2604 C CA . ASP B 1 225 ? 9.457 51.707 66.774 1.00 128.10 249 ASP B CA 1
ATOM 2605 C C . ASP B 1 225 ? 9.373 51.754 65.220 1.00 127.69 249 ASP B C 1
ATOM 2606 O O . ASP B 1 225 ? 8.754 50.851 64.649 1.00 129.99 249 ASP B O 1
ATOM 2611 N N . GLN B 1 226 ? 10.023 52.753 64.556 1.00 117.72 250 GLN B N 1
ATOM 2612 C CA . GLN B 1 226 ? 10.091 52.952 63.093 1.00 114.25 250 GLN B CA 1
ATOM 2613 C C . GLN B 1 226 ? 8.703 52.972 62.411 1.00 116.92 250 GLN B C 1
ATOM 2614 O O . GLN B 1 226 ? 8.311 52.021 61.738 1.00 118.31 250 GLN B O 1
ATOM 2620 N N . THR B 1 227 ? 7.991 54.087 62.566 1.00 111.57 251 THR B N 1
ATOM 2621 C CA . THR B 1 227 ? 6.663 54.335 61.992 1.00 111.49 251 THR B CA 1
ATOM 2622 C C . THR B 1 227 ? 6.739 55.028 60.627 1.00 111.67 251 THR B C 1
ATOM 2623 O O . THR B 1 227 ? 7.754 55.644 60.299 1.00 109.96 251 THR B O 1
ATOM 2627 N N . VAL B 1 228 ? 5.639 54.971 59.853 1.00 106.80 252 VAL B N 1
ATOM 2628 C CA . VAL B 1 228 ? 5.515 55.686 58.582 1.00 103.44 252 VAL B CA 1
ATOM 2629 C C . VAL B 1 228 ? 5.278 57.161 58.914 1.00 102.93 252 VAL B C 1
ATOM 2630 O O . VAL B 1 228 ? 4.877 57.479 60.035 1.00 102.69 252 VAL B O 1
ATOM 2634 N N . THR B 1 229 ? 5.526 58.055 57.962 1.00 95.98 253 THR B N 1
ATOM 2635 C CA . THR B 1 229 ? 5.347 59.482 58.191 1.00 92.49 253 THR B CA 1
ATOM 2636 C C . THR B 1 229 ? 4.370 60.044 57.156 1.00 96.16 253 THR B C 1
ATOM 2637 O O . THR B 1 229 ? 4.675 60.037 55.954 1.00 95.83 253 THR B O 1
ATOM 2641 N N . PRO B 1 230 ? 3.197 60.550 57.602 1.00 92.26 254 PRO B N 1
ATOM 2642 C CA . PRO B 1 230 ? 2.253 61.147 56.646 1.00 91.78 254 PRO B CA 1
ATOM 2643 C C . PRO B 1 230 ? 2.780 62.482 56.106 1.00 91.91 254 PRO B C 1
ATOM 2644 O O . PRO B 1 230 ? 3.683 63.085 56.697 1.00 88.98 254 PRO B O 1
ATOM 2648 N N . PHE B 1 231 ? 2.211 62.931 54.980 1.00 88.19 255 PHE B N 1
ATOM 2649 C CA . PHE B 1 231 ? 2.577 64.177 54.328 1.00 84.92 255 PHE B CA 1
ATOM 2650 C C . PHE B 1 231 ? 2.288 65.386 55.247 1.00 86.92 255 PHE B C 1
ATOM 2651 O O . PHE B 1 231 ? 1.195 65.483 55.810 1.00 88.76 255 PHE B O 1
ATOM 2659 N N . PRO B 1 232 ? 3.223 66.351 55.350 1.00 79.43 256 PRO B N 1
ATOM 2660 C CA . PRO B 1 232 ? 4.556 66.363 54.753 1.00 77.33 256 PRO B CA 1
ATOM 2661 C C . PRO B 1 232 ? 5.619 65.843 55.725 1.00 80.15 256 PRO B C 1
ATOM 2662 O O . PRO B 1 232 ? 5.524 66.069 56.936 1.00 80.64 256 PRO B O 1
ATOM 2666 N N . THR B 1 233 ? 6.649 65.171 55.196 1.00 74.63 257 THR B N 1
ATOM 2667 C CA . THR B 1 233 ? 7.794 64.753 56.003 1.00 72.47 257 THR B CA 1
ATOM 2668 C C . THR B 1 233 ? 8.502 66.023 56.429 1.00 72.95 257 THR B C 1
ATOM 2669 O O . THR B 1 233 ? 8.508 66.998 55.662 1.00 71.78 257 THR B O 1
ATOM 2673 N N . ILE B 1 234 ? 9.044 66.048 57.643 1.00 67.90 258 ILE B N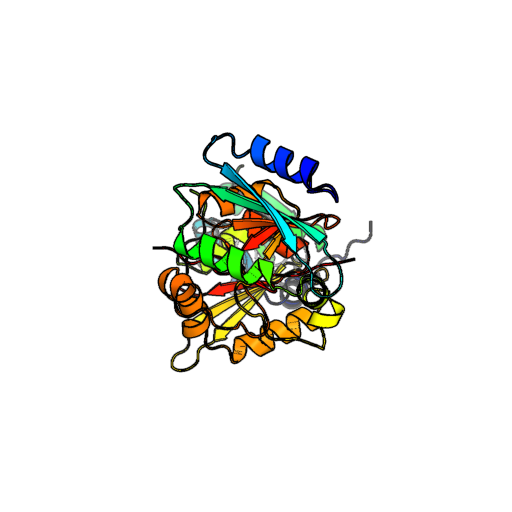 1
ATOM 2674 C CA . ILE B 1 234 ? 9.703 67.258 58.123 1.00 66.53 258 ILE B CA 1
ATOM 2675 C C . ILE B 1 234 ? 11.189 66.995 58.440 1.00 70.19 258 ILE B C 1
ATOM 2676 O O . ILE B 1 234 ? 11.582 65.881 58.817 1.00 70.81 258 ILE B O 1
ATOM 2681 N N . TYR B 1 235 ? 12.002 68.043 58.271 1.00 64.58 259 TYR B N 1
ATOM 2682 C CA . TYR B 1 235 ? 13.425 68.019 58.560 1.00 63.52 259 TYR B CA 1
ATOM 2683 C C . TYR B 1 235 ? 13.740 69.063 59.658 1.00 65.51 259 TYR B C 1
ATOM 2684 O O . TYR B 1 235 ? 13.411 70.238 59.492 1.00 64.27 259 TYR B O 1
ATOM 2693 N N . ASN B 1 236 ? 14.358 68.632 60.771 1.00 61.54 260 ASN B N 1
ATOM 2694 C CA . ASN B 1 236 ? 14.709 69.529 61.876 1.00 61.84 260 ASN B CA 1
ATOM 2695 C C . ASN B 1 236 ? 16.135 70.073 61.730 1.00 67.34 260 ASN B C 1
ATOM 2696 O O . ASN B 1 236 ? 17.074 69.307 61.507 1.00 68.97 260 ASN B O 1
ATOM 2701 N N . THR B 1 237 ? 16.304 71.388 61.891 1.00 63.37 261 THR B N 1
ATOM 2702 C CA . THR B 1 237 ? 17.621 72.027 61.819 1.00 64.12 261 THR B CA 1
ATOM 2703 C C . THR B 1 237 ? 17.734 73.119 62.869 1.00 70.51 261 THR B C 1
ATOM 2704 O O . THR B 1 237 ? 16.798 73.896 63.052 1.00 71.22 261 THR B O 1
ATOM 2708 N N . GLU B 1 238 ? 18.880 73.205 63.538 1.00 68.90 262 GLU B N 1
ATOM 2709 C CA . GLU B 1 238 ? 19.106 74.271 64.523 1.00 69.67 262 GLU B CA 1
ATOM 2710 C C . GLU B 1 238 ? 19.853 75.449 63.890 1.00 71.71 262 GLU B C 1
ATOM 2711 O O . GLU B 1 238 ? 20.106 76.430 64.573 1.00 71.76 262 GLU B O 1
ATOM 2717 N N . ARG B 1 239 ? 20.172 75.357 62.579 1.00 67.02 263 ARG B N 1
ATOM 2718 C CA . ARG B 1 239 ? 20.938 76.341 61.814 1.00 66.73 263 ARG B CA 1
ATOM 2719 C C . ARG B 1 239 ? 20.039 77.296 60.982 1.00 68.81 263 ARG B C 1
ATOM 2720 O O . ARG B 1 239 ? 19.431 76.863 59.994 1.00 65.34 263 ARG B O 1
ATOM 2728 N N . PRO B 1 240 ? 19.990 78.613 61.314 1.00 66.93 264 PRO B N 1
ATOM 2729 C CA . PRO B 1 240 ? 19.155 79.543 60.519 1.00 66.04 264 PRO B CA 1
ATOM 2730 C C . PRO B 1 240 ? 19.536 79.641 59.028 1.00 71.13 264 PRO B C 1
ATOM 2731 O O . PRO B 1 240 ? 18.647 79.869 58.208 1.00 68.97 264 PRO B O 1
ATOM 2735 N N . ASP B 1 241 ? 20.824 79.446 58.667 1.00 70.95 265 ASP B N 1
ATOM 2736 C CA . ASP B 1 241 ? 21.263 79.493 57.261 1.00 72.40 265 ASP B CA 1
ATOM 2737 C C . ASP B 1 241 ? 20.649 78.340 56.447 1.00 74.87 265 ASP B C 1
ATOM 2738 O O . ASP B 1 241 ? 20.268 78.553 55.296 1.00 74.10 265 ASP B O 1
ATOM 2743 N N . VAL B 1 242 ? 20.503 77.153 57.059 1.00 70.88 266 VAL B N 1
ATOM 2744 C CA . VAL B 1 242 ? 19.885 75.977 56.429 1.00 69.16 266 VAL B CA 1
ATOM 2745 C C . VAL B 1 242 ? 18.379 76.268 56.179 1.00 72.07 266 VAL B C 1
ATOM 2746 O O . VAL B 1 242 ? 17.870 75.941 55.101 1.00 72.63 266 VAL B O 1
ATOM 2750 N N . VAL B 1 243 ? 17.700 76.935 57.139 1.00 66.96 267 VAL B N 1
ATOM 2751 C CA . VAL B 1 243 ? 16.297 77.345 57.009 1.00 65.21 267 VAL B CA 1
ATOM 2752 C C . VAL B 1 243 ? 16.198 78.359 55.867 1.00 69.55 267 VAL B C 1
ATOM 2753 O O . VAL B 1 243 ? 15.379 78.182 54.954 1.00 68.61 267 VAL B O 1
ATOM 2757 N N . ALA B 1 244 ? 17.085 79.383 55.893 1.00 65.89 268 ALA B N 1
ATOM 2758 C CA . ALA B 1 244 ? 17.159 80.420 54.874 1.00 65.66 268 ALA B CA 1
ATOM 2759 C C . ALA B 1 244 ? 17.321 79.799 53.477 1.00 69.53 268 ALA B C 1
ATOM 2760 O O . ALA B 1 244 ? 16.585 80.154 52.560 1.00 70.93 268 ALA B O 1
ATOM 2762 N N . GLY B 1 245 ? 18.212 78.818 53.374 1.00 63.95 269 GLY B N 1
ATOM 2763 C CA . GLY B 1 245 ? 18.464 78.083 52.150 1.00 63.09 269 GLY B CA 1
ATOM 2764 C C . GLY B 1 245 ? 17.207 77.460 51.596 1.00 67.29 269 GLY B C 1
ATOM 2765 O O . GLY B 1 245 ? 16.823 77.749 50.460 1.00 67.83 269 GLY B O 1
ATOM 2766 N N . ASN B 1 246 ? 16.513 76.668 52.420 1.00 63.82 270 ASN B N 1
ATOM 2767 C CA . ASN B 1 246 ? 15.286 75.986 52.005 1.00 63.75 270 ASN B CA 1
ATOM 2768 C C . ASN B 1 246 ? 14.136 76.968 51.681 1.00 69.36 270 ASN B C 1
ATOM 2769 O O . ASN B 1 246 ? 13.345 76.704 50.767 1.00 69.60 270 ASN B O 1
ATOM 2774 N N . LEU B 1 247 ? 14.064 78.105 52.400 1.00 65.09 271 LEU B N 1
ATOM 2775 C CA . LEU B 1 247 ? 13.055 79.114 52.116 1.00 64.88 271 LEU B CA 1
ATOM 2776 C C . LEU B 1 247 ? 13.258 79.693 50.717 1.00 68.62 271 LEU B C 1
ATOM 2777 O O . LEU B 1 247 ? 12.274 79.894 50.007 1.00 71.33 271 LEU B O 1
ATOM 2782 N N . LEU B 1 248 ? 14.515 79.891 50.292 1.00 63.41 272 LEU B N 1
ATOM 2783 C CA . LEU B 1 248 ? 14.827 80.431 48.961 1.00 64.58 272 LEU B CA 1
ATOM 2784 C C . LEU B 1 248 ? 14.571 79.398 47.860 1.00 71.04 272 LEU B C 1
ATOM 2785 O O . LEU B 1 248 ? 14.541 79.764 46.681 1.00 73.20 272 LEU B O 1
ATOM 2790 N N . GLU B 1 249 ? 14.330 78.128 48.227 1.00 66.98 273 GLU B N 1
ATOM 2791 C CA . GLU B 1 249 ? 14.034 77.162 47.187 1.00 67.21 273 GLU B CA 1
ATOM 2792 C C . GLU B 1 249 ? 12.548 76.807 47.154 1.00 72.88 273 GLU B C 1
ATOM 2793 O O . GLU B 1 249 ? 12.160 75.946 46.371 1.00 74.42 273 GLU B O 1
ATOM 2799 N N . GLY B 1 250 ? 11.718 77.529 47.908 1.00 69.34 274 GLY B N 1
ATOM 2800 C CA . GLY B 1 250 ? 10.267 77.357 47.851 1.00 69.74 274 GLY B CA 1
ATOM 2801 C C . GLY B 1 250 ? 9.663 76.470 48.915 1.00 75.34 274 GLY B C 1
ATOM 2802 O O . GLY B 1 250 ? 8.484 76.126 48.824 1.00 77.55 274 GLY B O 1
ATOM 2803 N N . ARG B 1 251 ? 10.457 76.111 49.944 1.00 70.25 275 ARG B N 1
ATOM 2804 C CA . ARG B 1 251 ? 10.009 75.280 51.062 1.00 68.48 275 ARG B CA 1
ATOM 2805 C C . ARG B 1 251 ? 9.408 76.166 52.154 1.00 72.10 275 ARG B C 1
ATOM 2806 O O . ARG B 1 251 ? 9.502 77.405 52.092 1.00 71.78 275 ARG B O 1
ATOM 2814 N N . ILE B 1 252 ? 8.788 75.506 53.147 1.00 67.40 276 ILE B N 1
ATOM 2815 C CA . ILE B 1 252 ? 8.068 76.098 54.266 1.00 66.25 276 ILE B CA 1
ATOM 2816 C C . ILE B 1 252 ? 8.813 75.785 55.568 1.00 70.06 276 ILE B C 1
ATOM 2817 O O . ILE B 1 252 ? 9.170 74.627 55.811 1.00 70.65 276 ILE B O 1
ATOM 2822 N N . ALA B 1 253 ? 9.053 76.819 56.392 1.00 65.14 277 ALA B N 1
ATOM 2823 C CA . ALA B 1 253 ? 9.702 76.672 57.691 1.00 64.46 277 ALA B CA 1
ATOM 2824 C C . ALA B 1 253 ? 8.655 76.785 58.831 1.00 67.54 277 ALA B C 1
ATOM 2825 O O . ALA B 1 253 ? 7.802 77.668 58.811 1.00 67.53 277 ALA B O 1
ATOM 2827 N N . ILE B 1 254 ? 8.682 75.848 59.777 1.00 63.16 278 ILE B N 1
ATOM 2828 C CA . ILE B 1 254 ? 7.745 75.833 60.896 1.00 63.49 278 ILE B CA 1
ATOM 2829 C C . ILE B 1 254 ? 8.520 75.950 62.183 1.00 65.80 278 ILE B C 1
ATOM 2830 O O . ILE B 1 254 ? 9.466 75.188 62.417 1.00 65.75 278 ILE B O 1
ATOM 2835 N N . PHE B 1 255 ? 8.112 76.905 63.018 1.00 61.02 279 PHE B N 1
ATOM 2836 C CA . PHE B 1 255 ? 8.678 77.117 64.338 1.00 60.13 279 PHE B CA 1
ATOM 2837 C C . PHE B 1 255 ? 7.615 76.817 65.377 1.00 65.52 279 PHE B C 1
ATOM 2838 O O . PHE B 1 255 ? 6.561 77.461 65.399 1.00 66.90 279 PHE B O 1
ATOM 2846 N N . VAL B 1 256 ? 7.871 75.784 66.195 1.00 61.69 280 VAL B N 1
ATOM 2847 C CA . VAL B 1 256 ? 6.985 75.327 67.264 1.00 61.68 280 VAL B CA 1
ATOM 2848 C C . VAL B 1 256 ? 7.504 75.905 68.580 1.00 69.34 280 VAL B C 1
ATOM 2849 O O . VAL B 1 256 ? 8.711 75.876 68.827 1.00 71.36 280 VAL B O 1
ATOM 2853 N N . ASP B 1 257 ? 6.599 76.452 69.406 1.00 66.18 281 ASP B N 1
ATOM 2854 C CA . ASP B 1 257 ? 6.914 77.037 70.703 1.00 66.24 281 ASP B CA 1
ATOM 2855 C C . ASP B 1 257 ? 7.564 75.996 71.598 1.00 72.58 281 ASP B C 1
ATOM 2856 O O . ASP B 1 257 ? 7.025 74.888 71.786 1.00 73.56 281 ASP B O 1
ATOM 2861 N N . GLY B 1 258 ? 8.754 76.342 72.078 1.00 70.17 282 GLY B N 1
ATOM 2862 C CA . GLY B 1 258 ? 9.533 75.488 72.965 1.00 72.03 282 GLY B CA 1
ATOM 2863 C C . GLY B 1 258 ? 10.520 74.554 72.296 1.00 77.51 282 GLY B C 1
ATOM 2864 O O . GLY B 1 258 ? 11.339 73.966 73.004 1.00 79.69 282 GLY B O 1
ATOM 2865 N N . THR B 1 259 ? 10.461 74.387 70.944 1.00 72.04 283 THR B N 1
ATOM 2866 C CA . THR B 1 259 ? 11.394 73.492 70.255 1.00 72.23 283 THR B CA 1
ATOM 2867 C C . THR B 1 259 ? 12.573 74.321 69.703 1.00 75.64 283 THR B C 1
ATOM 2868 O O . THR B 1 259 ? 12.355 75.266 68.938 1.00 73.55 283 THR B O 1
ATOM 2872 N N . PRO B 1 260 ? 13.831 73.970 70.077 1.00 73.63 284 PRO B N 1
ATOM 2873 C CA . PRO B 1 260 ? 14.979 74.794 69.651 1.00 73.96 284 PRO B CA 1
ATOM 2874 C C . PRO B 1 260 ? 15.524 74.462 68.253 1.00 78.30 284 PRO B C 1
ATOM 2875 O O . PRO B 1 260 ? 16.744 74.328 68.056 1.00 79.33 284 PRO B O 1
ATOM 2879 N N . PHE B 1 261 ? 14.615 74.381 67.271 1.00 74.22 285 PHE B N 1
ATOM 2880 C CA . PHE B 1 261 ? 14.957 74.125 65.870 1.00 74.08 285 PHE B CA 1
ATOM 2881 C C . PHE B 1 261 ? 13.820 74.501 64.917 1.00 75.80 285 PHE B C 1
ATOM 2882 O O . PHE B 1 261 ? 12.656 74.625 65.325 1.00 76.11 285 PHE B O 1
ATOM 2890 N N . GLY B 1 262 ? 14.192 74.705 63.661 1.00 69.58 286 GLY B N 1
ATOM 2891 C CA . GLY B 1 262 ? 13.256 74.996 62.594 1.00 67.87 286 GLY B CA 1
ATOM 2892 C C . GLY B 1 262 ? 12.861 73.690 61.956 1.00 70.78 286 GLY B C 1
ATOM 2893 O O . GLY B 1 262 ? 13.674 72.762 61.919 1.00 71.60 286 GLY B O 1
ATOM 2894 N N . LEU B 1 263 ? 11.615 73.589 61.491 1.00 66.03 287 LEU B N 1
ATOM 2895 C CA . LEU B 1 263 ? 11.158 72.384 60.815 1.00 66.27 287 LEU B CA 1
ATOM 2896 C C . LEU B 1 263 ? 10.910 72.719 59.348 1.00 68.97 287 LEU B C 1
ATOM 2897 O O . LEU B 1 263 ? 10.110 73.602 59.046 1.00 69.28 287 LEU B O 1
ATOM 2902 N N . ILE B 1 264 ? 11.654 72.077 58.448 1.00 63.85 288 ILE B N 1
ATOM 2903 C CA . ILE B 1 264 ? 11.560 72.300 57.001 1.00 62.92 288 ILE B CA 1
ATOM 2904 C C . ILE B 1 264 ? 10.593 71.302 56.428 1.00 67.93 288 ILE B C 1
ATOM 2905 O O . ILE B 1 264 ? 10.692 70.107 56.723 1.00 68.66 288 ILE B O 1
ATOM 2910 N N . ALA B 1 265 ? 9.645 71.789 55.620 1.00 64.94 289 ALA B N 1
ATOM 2911 C CA . ALA B 1 265 ? 8.658 70.931 54.977 1.00 65.42 289 ALA B CA 1
ATOM 2912 C C . ALA B 1 265 ? 8.415 71.338 53.500 1.00 71.01 289 ALA B C 1
ATOM 2913 O O . ALA B 1 265 ? 8.298 72.527 53.184 1.00 69.82 289 ALA B O 1
ATOM 2915 N N . PRO B 1 266 ? 8.310 70.361 52.579 1.00 69.75 290 PRO B N 1
ATOM 2916 C CA . PRO B 1 266 ? 8.491 68.908 52.759 1.00 70.37 290 PRO B CA 1
ATOM 2917 C C . PRO B 1 266 ? 9.996 68.604 52.808 1.00 72.92 290 PRO B C 1
ATOM 2918 O O . PRO B 1 266 ? 10.781 69.341 52.201 1.00 70.34 290 PRO B O 1
ATOM 2922 N N . ALA B 1 267 ? 10.407 67.560 53.557 1.00 70.13 291 ALA B N 1
ATOM 2923 C CA . ALA B 1 267 ? 11.828 67.210 53.692 1.00 69.10 291 ALA B CA 1
ATOM 2924 C C . ALA B 1 267 ? 12.415 66.739 52.346 1.00 74.06 291 ALA B C 1
ATOM 2925 O O . ALA B 1 267 ? 13.557 67.060 52.046 1.00 75.02 291 ALA B O 1
ATOM 2927 N N . LEU B 1 268 ? 11.627 66.027 51.526 1.00 70.33 292 LEU B N 1
ATOM 2928 C CA . LEU B 1 268 ? 12.028 65.600 50.189 1.00 69.97 292 LEU B CA 1
ATOM 2929 C C . LEU B 1 268 ? 11.236 66.455 49.201 1.00 74.48 292 LEU B C 1
ATOM 2930 O O . LEU B 1 268 ? 10.004 66.345 49.128 1.00 74.68 292 LEU B O 1
ATOM 2935 N N . PHE B 1 269 ? 11.947 67.382 48.531 1.00 70.71 293 PHE B N 1
ATOM 2936 C CA . PHE B 1 269 ? 11.387 68.371 47.615 1.00 71.18 293 PHE B CA 1
ATOM 2937 C C . PHE B 1 269 ? 12.330 68.547 46.438 1.00 74.96 293 PHE B C 1
ATOM 2938 O O . PHE B 1 269 ? 13.306 69.310 46.518 1.00 73.63 293 PHE B O 1
ATOM 2946 N N . ILE B 1 270 ? 12.057 67.797 45.353 1.00 73.20 294 ILE B N 1
ATOM 2947 C CA . ILE B 1 270 ? 12.882 67.771 44.149 1.00 74.28 294 ILE B CA 1
ATOM 2948 C C . ILE B 1 270 ? 12.244 68.642 43.063 1.00 82.44 294 ILE B C 1
ATOM 2949 O O . ILE B 1 270 ? 11.147 68.337 42.596 1.00 84.53 294 ILE B O 1
ATOM 2954 N N . GLN B 1 271 ? 12.944 69.721 42.657 1.00 80.49 295 GLN B N 1
ATOM 2955 C CA . GLN B 1 271 ? 12.447 70.649 41.634 1.00 83.04 295 GLN B CA 1
ATOM 2956 C C . GLN B 1 271 ? 13.224 70.554 40.307 1.00 91.96 295 GLN B C 1
ATOM 2957 O O . GLN B 1 271 ? 14.391 70.152 40.292 1.00 91.94 295 GLN B O 1
ATOM 2963 N N . PHE B 1 272 ? 12.568 70.940 39.186 1.00 92.25 296 PHE B N 1
ATOM 2964 C CA . PHE B 1 272 ? 13.169 70.933 37.841 1.00 118.66 296 PHE B CA 1
ATOM 2965 C C . PHE B 1 272 ? 12.821 72.210 37.082 1.00 149.56 296 PHE B C 1
ATOM 2966 O O . PHE B 1 272 ? 13.560 73.190 37.148 1.00 112.99 296 PHE B O 1
#

InterPro domains:
  IPR004995 Bacillus/Clostridium Ger spore germination protein [PF03323] (41-504)
  IPR004995 Bacillus/Clostridium Ger spore germination protein [PIRSF005690] (30-516)
  IPR050768 UPF0353/GerABKA protein families [PTHR22550] (61-515)

Radius of gyration: 25.1 Å; Cα contacts (8 Å, |Δi|>4): 760; chains: 2; bounding box: 78×49×39 Å

Solvent-accessible surface area: 17865 Å² total; per-residue (Å²): 278,147,101,70,81,6,97,82,97,8,68,64,1,7,80,43,0,71,115,69,2,25,110,8,55,4,25,18,40,100,128,22,115,14,5,75,136,89,76,8,26,0,0,1,0,14,0,93,47,23,28,112,8,124,68,4,9,49,14,2,70,107,24,100,31,130,115,60,40,127,104,33,123,19,71,153,33,5,1,93,32,4,12,111,48,0,84,114,53,13,110,39,62,89,4,82,15,15,112,76,0,18,65,15,0,2,46,8,21,1,0,2,2,1,46,40,31,46,150,1,0,1,2,23,64,131,85,117,161,54,33,10,58,111,52,24,46,63,0,12,4,36,0,1,129,81,10,124,35,28,57,0,47,4,54,67,27,116,0,9,170,125,103,124,34,60,2,5,0,0,17,3,71,70,91,10,52,85,126,0,1,92,35,0,62,120,65,6,99,129,26,40,6,89,55,26,15,88,35,1,62,23,99,48,16,26,141,88,30,63,87,26,64,15,9,12,7,4,10,10,97,74,11,53,2,0,4,16,2,0,102,63,1,2,1,0,3,0,4,78,37,20,55,21,0,1,0,0,2,0,14,8,8,98,196,106,45,10,58,109,53,26,50,62,1,27,57,40,0,86,192,86,8,166,50,118,61,2,106,84,50,90,26,113,0,8,169,124,103,122,35,61,2,7,0,0,18,2,75,71,88,8,52,84,125,1,0,91,36,0,61,119,64,6,98,129,24,39,6,89,59,24,18,83,26,1,62,29,122,54,13,31,150,74,30,69,89,22,63,12,6,12,9,4,10,9,97,70,14,51,3,0,2,23,6,0,98,59,1,1,0,0,3,0,4,78,37,21,54,23,0,1,0,0,1,0,17,6,9,97,194